Protein AF-0000000069873418 (afdb_homodimer)

Structure (mmCIF, N/CA/C/O backbone):
data_AF-0000000069873418-model_v1
#
loop_
_entity.id
_entity.type
_entity.pdbx_description
1 polymer 'Ribosomal RNA small subunit methyltransferase E'
#
loop_
_atom_site.group_PDB
_atom_site.id
_atom_site.type_symbol
_atom_site.label_atom_id
_atom_site.label_alt_id
_atom_site.label_comp_id
_atom_site.label_asym_id
_atom_site.label_entity_id
_atom_site.label_seq_id
_atom_site.pdbx_PDB_ins_code
_atom_site.Cartn_x
_atom_site.Cartn_y
_atom_site.Cartn_z
_atom_site.occupancy
_atom_site.B_iso_or_equiv
_atom_site.auth_seq_id
_atom_site.auth_comp_id
_atom_site.auth_asym_id
_atom_site.auth_atom_id
_atom_site.pdbx_PDB_model_num
ATOM 1 N N . MET A 1 1 ? 13.055 -10.953 -15.992 1 85.81 1 MET A N 1
ATOM 2 C CA . MET A 1 1 ? 12.641 -11.992 -16.938 1 85.81 1 MET A CA 1
ATOM 3 C C . MET A 1 1 ? 11.125 -12.078 -17.016 1 85.81 1 MET A C 1
ATOM 5 O O . MET A 1 1 ? 10.43 -11.953 -16 1 85.81 1 MET A O 1
ATOM 9 N N . ALA A 1 2 ? 10.641 -12.258 -18.188 1 94.81 2 ALA A N 1
ATOM 10 C CA . ALA A 1 2 ? 9.195 -12.273 -18.422 1 94.81 2 ALA A CA 1
ATOM 11 C C . ALA A 1 2 ? 8.562 -13.508 -17.781 1 94.81 2 ALA A C 1
ATOM 13 O O . ALA A 1 2 ? 9.148 -14.594 -17.797 1 94.81 2 ALA A O 1
ATOM 14 N N . ARG A 1 3 ? 7.344 -13.328 -17.297 1 97.62 3 ARG A N 1
ATOM 15 C CA . ARG A 1 3 ? 6.613 -14.43 -16.672 1 97.62 3 ARG A CA 1
ATOM 16 C C . ARG A 1 3 ? 5.25 -14.625 -17.328 1 97.62 3 ARG A C 1
ATOM 18 O O . ARG A 1 3 ? 4.574 -13.648 -17.672 1 97.62 3 ARG A O 1
ATOM 25 N N . PHE A 1 4 ? 4.867 -15.883 -17.438 1 98.12 4 PHE A N 1
ATOM 26 C CA . PHE A 1 4 ? 3.59 -16.203 -18.062 1 98.12 4 PHE A CA 1
ATOM 27 C C . PHE A 1 4 ? 2.842 -17.25 -17.234 1 98.12 4 PHE A C 1
ATOM 29 O O . PHE A 1 4 ? 3.461 -18.109 -16.594 1 98.12 4 PHE A O 1
ATOM 36 N N . PHE A 1 5 ? 1.516 -17.156 -17.328 1 98.12 5 PHE A N 1
ATOM 37 C CA . PHE A 1 5 ? 0.652 -18.109 -16.641 1 98.12 5 PHE A CA 1
ATOM 38 C C . PHE A 1 5 ? 0.24 -19.25 -17.578 1 98.12 5 PHE A C 1
ATOM 40 O O . PHE A 1 5 ? -0.157 -19 -18.719 1 98.12 5 PHE A O 1
ATOM 47 N N . LEU A 1 6 ? 0.405 -20.391 -17.125 1 97.62 6 LEU A N 1
ATOM 48 C CA . LEU A 1 6 ? -0.093 -21.609 -17.766 1 97.62 6 LEU A CA 1
ATOM 49 C C . LEU A 1 6 ? -0.775 -22.516 -16.766 1 97.62 6 LEU A C 1
ATOM 51 O O . LEU A 1 6 ? -0.145 -22.984 -15.805 1 97.62 6 LEU A O 1
ATOM 55 N N . PRO A 1 7 ? -2.068 -22.828 -16.984 1 96.38 7 PRO A N 1
ATOM 56 C CA . PRO A 1 7 ? -2.777 -23.656 -16.016 1 96.38 7 PRO A CA 1
ATOM 57 C C . PRO A 1 7 ? -2.104 -25 -15.781 1 96.38 7 PRO A C 1
ATOM 59 O O . PRO A 1 7 ? -1.502 -25.562 -16.703 1 96.38 7 PRO A O 1
ATOM 62 N N . PRO A 1 8 ? -2.295 -25.5 -14.609 1 95.69 8 PRO A N 1
ATOM 63 C CA . PRO A 1 8 ? -1.616 -26.75 -14.242 1 95.69 8 PRO A CA 1
ATOM 64 C C . PRO A 1 8 ? -1.931 -27.891 -15.203 1 95.69 8 PRO A C 1
ATOM 66 O O . PRO A 1 8 ? -1.076 -28.75 -15.445 1 95.69 8 PRO A O 1
ATOM 69 N N . SER A 1 9 ? -3.084 -27.953 -15.781 1 95.56 9 SER A N 1
ATOM 70 C CA . SER A 1 9 ? -3.502 -29.031 -16.672 1 95.56 9 SER A CA 1
ATOM 71 C C . SER A 1 9 ? -2.648 -29.078 -17.938 1 95.56 9 SER A C 1
ATOM 73 O O . SER A 1 9 ? -2.574 -30.109 -18.609 1 95.56 9 SER A O 1
ATOM 75 N N . GLU A 1 10 ? -1.963 -28.016 -18.172 1 95.5 10 GLU A N 1
ATOM 76 C CA . GLU A 1 10 ? -1.175 -27.938 -19.406 1 95.5 10 GLU A CA 1
ATOM 77 C C . GLU A 1 10 ? 0.292 -28.266 -19.141 1 95.5 10 GLU A C 1
ATOM 79 O O . GLU A 1 10 ? 1.095 -28.328 -20.078 1 95.5 10 GLU A O 1
ATOM 84 N N . TRP A 1 11 ? 0.628 -28.5 -17.922 1 95.31 11 TRP A N 1
ATOM 85 C CA . TRP A 1 11 ? 2.029 -28.656 -17.547 1 95.31 11 TRP A CA 1
ATOM 86 C C . TRP A 1 11 ? 2.521 -30.062 -17.859 1 95.31 11 TRP A C 1
ATOM 88 O O . TRP A 1 11 ? 3.73 -30.312 -17.891 1 95.31 11 TRP A O 1
ATOM 98 N N . ALA A 1 12 ? 1.63 -30.969 -18.156 1 93 12 ALA A N 1
ATOM 99 C CA . ALA A 1 12 ? 2.002 -32.344 -18.406 1 93 12 ALA A CA 1
ATOM 100 C C . ALA A 1 12 ? 2.402 -32.562 -19.875 1 93 12 ALA A C 1
ATOM 102 O O . ALA A 1 12 ? 2.986 -33.562 -20.234 1 93 12 ALA A O 1
ATOM 103 N N . ALA A 1 13 ? 2.078 -31.594 -20.672 1 92.06 13 ALA A N 1
ATOM 104 C CA . ALA A 1 13 ? 2.383 -31.672 -22.094 1 92.06 13 ALA A CA 1
ATOM 105 C C . ALA A 1 13 ? 3.887 -31.594 -22.344 1 92.06 13 ALA A C 1
ATOM 107 O O . ALA A 1 13 ? 4.613 -30.969 -21.562 1 92.06 13 ALA A O 1
ATOM 108 N N . PRO A 1 14 ? 4.336 -32.25 -23.359 1 91 14 PRO A N 1
ATOM 109 C CA . PRO A 1 14 ? 5.766 -32.188 -23.688 1 91 14 PRO A CA 1
ATOM 110 C C . PRO A 1 14 ? 6.215 -30.797 -24.078 1 91 14 PRO A C 1
ATOM 112 O O . PRO A 1 14 ? 7.391 -30.453 -23.922 1 91 14 PRO A O 1
ATOM 115 N N . ALA A 1 15 ? 5.266 -30.078 -24.594 1 94 15 ALA A N 1
ATOM 116 C CA . ALA A 1 15 ? 5.484 -28.656 -24.906 1 94 15 ALA A CA 1
ATOM 117 C C . ALA A 1 15 ? 4.348 -27.797 -24.375 1 94 15 ALA A C 1
ATOM 119 O O . ALA A 1 15 ? 3.195 -28.234 -24.328 1 94 15 ALA A O 1
ATOM 120 N N . TRP A 1 16 ? 4.832 -26.672 -23.906 1 96.56 16 TRP A N 1
ATOM 121 C CA . TRP A 1 16 ? 3.844 -25.734 -23.391 1 96.56 16 TRP A CA 1
ATOM 122 C C . TRP A 1 16 ? 3.43 -24.734 -24.469 1 96.56 16 TRP A C 1
ATOM 124 O O . TRP A 1 16 ? 4.262 -24.281 -25.266 1 96.56 16 TRP A O 1
ATOM 134 N N . GLU A 1 17 ? 2.191 -24.422 -24.484 1 96.25 17 GLU A N 1
ATOM 135 C CA . GLU A 1 17 ? 1.687 -23.453 -25.453 1 96.25 17 GLU A CA 1
ATOM 136 C C . GLU A 1 17 ? 0.955 -22.312 -24.781 1 96.25 17 GLU A C 1
ATOM 138 O O . GLU A 1 17 ? -0.013 -22.531 -24.047 1 96.25 17 GLU A O 1
ATOM 143 N N . LEU A 1 18 ? 1.487 -21.109 -24.969 1 96.69 18 LEU A N 1
ATOM 144 C CA . LEU A 1 18 ? 0.748 -19.922 -24.562 1 96.69 18 LEU A CA 1
ATOM 145 C C . LEU A 1 18 ? -0.305 -19.562 -25.609 1 96.69 18 LEU A C 1
ATOM 147 O O . LEU A 1 18 ? -0.036 -19.594 -26.812 1 96.69 18 LEU A O 1
ATOM 151 N N . ARG A 1 19 ? -1.428 -19.266 -25.172 1 94.75 19 ARG A N 1
ATOM 152 C CA . ARG A 1 19 ? -2.529 -18.891 -26.047 1 94.75 19 ARG A CA 1
ATOM 153 C C . ARG A 1 19 ? -3.205 -17.609 -25.578 1 94.75 19 ARG A C 1
ATOM 155 O O . ARG A 1 19 ? -2.91 -17.109 -24.484 1 94.75 19 ARG A O 1
ATOM 162 N N . GLY A 1 20 ? -4.023 -16.984 -26.484 1 93 20 GLY A N 1
ATOM 163 C CA . GLY A 1 20 ? -4.824 -15.836 -26.109 1 93 20 GLY A CA 1
ATOM 164 C C . GLY A 1 20 ? -3.988 -14.656 -25.656 1 93 20 GLY A C 1
ATOM 165 O O . GLY A 1 20 ? -3.041 -14.258 -26.344 1 93 20 GLY A O 1
ATOM 166 N N . ASP A 1 21 ? -4.359 -14.109 -24.453 1 91.38 21 ASP A N 1
ATOM 167 C CA . ASP A 1 21 ? -3.727 -12.906 -23.922 1 91.38 21 ASP A CA 1
ATOM 168 C C . ASP A 1 21 ? -2.248 -13.148 -23.625 1 91.38 21 ASP A C 1
ATOM 170 O O . ASP A 1 21 ? -1.414 -12.266 -23.844 1 91.38 21 ASP A O 1
ATOM 174 N N . GLU A 1 22 ? -1.955 -14.305 -23.156 1 94.38 22 GLU A N 1
ATOM 175 C CA . GLU A 1 22 ? -0.57 -14.633 -22.828 1 94.38 22 GLU A CA 1
ATOM 176 C C . GLU A 1 22 ? 0.298 -14.648 -24.094 1 94.38 22 GLU A C 1
ATOM 178 O O . GLU A 1 22 ? 1.42 -14.133 -24.078 1 94.38 22 GLU A O 1
ATOM 183 N N . ALA A 1 23 ? -0.229 -15.258 -25.125 1 93.94 23 ALA A N 1
ATOM 184 C CA . ALA A 1 23 ? 0.499 -15.305 -26.391 1 93.94 23 ALA A CA 1
ATOM 185 C C . ALA A 1 23 ? 0.683 -13.906 -26.969 1 93.94 23 ALA A C 1
ATOM 187 O O . ALA A 1 23 ? 1.764 -13.562 -27.453 1 93.94 23 ALA A O 1
ATOM 188 N N . HIS A 1 24 ? -0.389 -13.234 -26.953 1 93.75 24 HIS A N 1
ATOM 189 C CA . HIS A 1 24 ? -0.339 -11.859 -27.438 1 93.75 24 HIS A CA 1
ATOM 190 C C . HIS A 1 24 ? 0.703 -11.047 -26.672 1 93.75 24 HIS A C 1
ATOM 192 O O . HIS A 1 24 ? 1.503 -10.328 -27.281 1 93.75 24 HIS A O 1
ATOM 198 N N . HIS A 1 25 ? 0.654 -11.211 -25.375 1 94.06 25 HIS A N 1
ATOM 199 C CA . HIS A 1 25 ? 1.619 -10.508 -24.531 1 94.06 25 HIS A CA 1
ATOM 200 C C . HIS A 1 25 ? 3.049 -10.891 -24.906 1 94.06 25 HIS A C 1
ATOM 202 O O . HIS A 1 25 ? 3.904 -10.023 -25.078 1 94.06 25 HIS A O 1
ATOM 208 N N . ALA A 1 26 ? 3.354 -12.062 -25.062 1 94.56 26 ALA A N 1
ATOM 209 C CA . ALA A 1 26 ? 4.688 -12.578 -25.375 1 94.56 26 ALA A CA 1
ATOM 210 C C . ALA A 1 26 ? 5.145 -12.109 -26.75 1 94.56 26 ALA A C 1
ATOM 212 O O . ALA A 1 26 ? 6.254 -11.594 -26.906 1 94.56 26 ALA A O 1
ATOM 213 N N . ALA A 1 27 ? 4.277 -12.242 -27.719 1 93.31 27 ALA A N 1
ATOM 214 C CA . ALA A 1 27 ? 4.648 -12.062 -29.125 1 93.31 27 ALA A CA 1
ATOM 215 C C . ALA A 1 27 ? 4.605 -10.586 -29.516 1 93.31 27 ALA A C 1
ATOM 217 O O . ALA A 1 27 ? 5.477 -10.109 -30.25 1 93.31 27 ALA A O 1
ATOM 218 N N . LYS A 1 28 ? 3.662 -9.875 -29.016 1 92.06 28 LYS A N 1
ATOM 219 C CA . LYS A 1 28 ? 3.42 -8.523 -29.531 1 92.06 28 LYS A CA 1
ATOM 220 C C . LYS A 1 28 ? 3.928 -7.469 -28.547 1 92.06 28 LYS A C 1
ATOM 222 O O . LYS A 1 28 ? 4.449 -6.434 -28.969 1 92.06 28 LYS A O 1
ATOM 227 N N . VAL A 1 29 ? 3.785 -7.793 -27.328 1 91.56 29 VAL A N 1
ATOM 228 C CA . VAL A 1 29 ? 4.164 -6.793 -26.344 1 91.56 29 VAL A CA 1
ATOM 229 C C . VAL A 1 29 ? 5.645 -6.938 -26 1 91.56 29 VAL A C 1
ATOM 231 O O . VAL A 1 29 ? 6.398 -5.961 -26.047 1 91.56 29 VAL A O 1
ATOM 234 N N . LEU A 1 30 ? 6.047 -8.141 -25.719 1 93.75 30 LEU A N 1
ATOM 235 C CA . LEU A 1 30 ? 7.43 -8.375 -25.312 1 93.75 30 LEU A CA 1
ATOM 236 C C . LEU A 1 30 ? 8.289 -8.75 -26.516 1 93.75 30 LEU A C 1
ATOM 238 O O . LEU A 1 30 ? 9.516 -8.719 -26.438 1 93.75 30 LEU A O 1
ATOM 242 N N . ARG A 1 31 ? 7.621 -9.148 -27.609 1 94.62 31 ARG A N 1
ATOM 243 C CA . ARG A 1 31 ? 8.281 -9.477 -28.859 1 94.62 31 ARG A CA 1
ATOM 244 C C . ARG A 1 31 ? 9.352 -10.539 -28.656 1 94.62 31 ARG A C 1
ATOM 246 O O . ARG A 1 31 ? 10.484 -10.391 -29.125 1 94.62 31 ARG A O 1
ATOM 253 N N . LEU A 1 32 ? 8.953 -11.516 -27.953 1 95 32 LEU A N 1
ATOM 254 C CA . LEU A 1 32 ? 9.875 -12.617 -27.703 1 95 32 LEU A CA 1
ATOM 255 C C . LEU A 1 32 ? 10.227 -13.336 -29.016 1 95 32 LEU A C 1
ATOM 257 O O . LEU A 1 32 ? 9.383 -13.469 -29.891 1 95 32 LEU A O 1
ATOM 261 N N . LYS A 1 33 ? 11.469 -13.836 -29.047 1 95.56 33 LYS A N 1
ATOM 262 C CA . LYS A 1 33 ? 11.961 -14.578 -30.203 1 95.56 33 LYS A CA 1
ATOM 263 C C . LYS A 1 33 ? 12.352 -16 -29.812 1 95.56 33 LYS A C 1
ATOM 265 O O . LYS A 1 33 ? 12.508 -16.312 -28.641 1 95.56 33 LYS A O 1
ATOM 270 N N . GLN A 1 34 ? 12.469 -16.75 -30.906 1 96.12 34 GLN A N 1
ATOM 271 C CA . GLN A 1 34 ? 12.977 -18.094 -30.672 1 96.12 34 GLN A CA 1
ATOM 272 C C . GLN A 1 34 ? 14.289 -18.062 -29.891 1 96.12 34 GLN A C 1
ATOM 274 O O . GLN A 1 34 ? 15.188 -17.281 -30.203 1 96.12 34 GLN A O 1
ATOM 279 N N . GLY A 1 35 ? 14.305 -18.875 -28.875 1 96.81 35 GLY A N 1
ATOM 280 C CA . GLY A 1 35 ? 15.523 -18.953 -28.078 1 96.81 35 GLY A CA 1
ATOM 281 C C . GLY A 1 35 ? 15.469 -18.109 -26.812 1 96.81 35 GLY A C 1
ATOM 282 O O . GLY A 1 35 ? 16.266 -18.297 -25.906 1 96.81 35 GLY A O 1
ATOM 283 N N . ASP A 1 36 ? 14.5 -17.172 -26.766 1 96.81 36 ASP A N 1
ATOM 284 C CA . ASP A 1 36 ? 14.367 -16.344 -25.578 1 96.81 36 ASP A CA 1
ATOM 285 C C . ASP A 1 36 ? 13.906 -17.156 -24.375 1 96.81 36 ASP A C 1
ATOM 287 O O . ASP A 1 36 ? 13.086 -18.078 -24.516 1 96.81 36 ASP A O 1
ATOM 291 N N . SER A 1 37 ? 14.438 -16.812 -23.219 1 97.5 37 SER A N 1
ATOM 292 C CA . SER A 1 37 ? 14.055 -17.484 -21.969 1 97.5 37 SER A CA 1
ATOM 293 C C . SER A 1 37 ? 12.93 -16.734 -21.266 1 97.5 37 SER A C 1
ATOM 295 O O . SER A 1 37 ? 12.789 -15.523 -21.422 1 97.5 37 SER A O 1
ATOM 297 N N . CYS A 1 38 ? 12.094 -17.484 -20.484 1 97.5 38 CYS A N 1
ATOM 298 C CA . CYS A 1 38 ? 11.031 -16.922 -19.656 1 97.5 38 CYS A CA 1
ATOM 299 C C . CYS A 1 38 ? 10.695 -17.844 -18.5 1 97.5 38 CYS A C 1
ATOM 301 O O . CYS A 1 38 ? 11.289 -18.922 -18.375 1 97.5 38 CYS A O 1
ATOM 303 N N . ILE A 1 39 ? 9.883 -17.359 -17.656 1 98.12 39 ILE A N 1
ATOM 304 C CA . ILE A 1 39 ? 9.383 -18.188 -16.562 1 98.12 39 ILE A CA 1
ATOM 305 C C . ILE A 1 39 ? 7.891 -18.453 -16.75 1 98.12 39 ILE A C 1
ATOM 307 O O . ILE A 1 39 ? 7.137 -17.562 -17.141 1 98.12 39 ILE A O 1
ATOM 311 N N . VAL A 1 40 ? 7.535 -19.672 -16.516 1 98.25 40 VAL A N 1
ATOM 312 C CA . VAL A 1 40 ? 6.125 -20.047 -16.547 1 98.25 40 VAL A CA 1
ATOM 313 C C . VAL A 1 40 ? 5.688 -20.5 -15.164 1 98.25 40 VAL A C 1
ATOM 315 O O . VAL A 1 40 ? 6.387 -21.281 -14.508 1 98.25 40 VAL A O 1
ATOM 318 N N . PHE A 1 41 ? 4.539 -19.938 -14.68 1 98.06 41 PHE A N 1
ATOM 319 C CA . PHE A 1 41 ? 4.008 -20.391 -13.398 1 98.06 41 PHE A CA 1
ATOM 320 C C . PHE A 1 41 ? 2.574 -20.891 -13.547 1 98.06 41 PHE A C 1
ATOM 322 O O . PHE A 1 41 ? 1.868 -20.484 -14.477 1 98.06 41 PHE A O 1
ATOM 329 N N . ASP A 1 42 ? 2.137 -21.75 -12.625 1 97.31 42 ASP A N 1
ATOM 330 C CA . ASP A 1 42 ? 0.874 -22.453 -12.844 1 97.31 42 ASP A CA 1
ATOM 331 C C . ASP A 1 42 ? -0.231 -21.875 -11.961 1 97.31 42 ASP A C 1
ATOM 333 O O . ASP A 1 42 ? -1.378 -22.328 -12.023 1 97.31 42 ASP A O 1
ATOM 337 N N . GLY A 1 43 ? 0.102 -20.938 -11.062 1 96.5 43 GLY A N 1
ATOM 338 C CA . GLY A 1 43 ? -0.887 -20.344 -10.18 1 96.5 43 GLY A CA 1
ATOM 339 C C . GLY A 1 43 ? -1.142 -21.172 -8.93 1 96.5 43 GLY A C 1
ATOM 340 O O . GLY A 1 43 ? -1.917 -20.766 -8.062 1 96.5 43 GLY A O 1
ATOM 341 N N . CYS A 1 44 ? -0.431 -22.297 -8.867 1 95.31 44 CYS A N 1
ATOM 342 C CA . CYS A 1 44 ? -0.617 -23.188 -7.715 1 95.31 44 CYS A CA 1
ATOM 343 C C . CYS A 1 44 ? 0.691 -23.375 -6.957 1 95.31 44 CYS A C 1
ATOM 345 O O . CYS A 1 44 ? 0.844 -24.344 -6.211 1 95.31 44 CYS A O 1
ATOM 347 N N . GLY A 1 45 ? 1.662 -22.453 -7.258 1 94.81 45 GLY A N 1
ATOM 348 C CA . GLY A 1 45 ? 2.885 -22.484 -6.473 1 94.81 45 GLY A CA 1
ATOM 349 C C . GLY A 1 45 ? 4.098 -22.938 -7.262 1 94.81 45 GLY A C 1
ATOM 350 O O . GLY A 1 45 ? 5.234 -22.766 -6.82 1 94.81 45 GLY A O 1
ATOM 351 N N . ARG A 1 46 ? 3.875 -23.484 -8.461 1 95.5 46 ARG A N 1
ATOM 352 C CA . ARG A 1 46 ? 4.992 -23.984 -9.266 1 95.5 46 ARG A CA 1
ATOM 353 C C . ARG A 1 46 ? 5.402 -22.953 -10.32 1 95.5 46 ARG A C 1
ATOM 355 O O . ARG A 1 46 ? 4.562 -22.219 -10.828 1 95.5 46 ARG A O 1
ATOM 362 N N . ALA A 1 47 ? 6.633 -22.984 -10.586 1 97.62 47 ALA A N 1
ATOM 363 C CA . ALA A 1 47 ? 7.203 -22.188 -11.68 1 97.62 47 ALA A CA 1
ATOM 364 C C . ALA A 1 47 ? 8.375 -22.922 -12.336 1 97.62 47 ALA A C 1
ATOM 366 O O . ALA A 1 47 ? 9 -23.781 -11.711 1 97.62 47 ALA A O 1
ATOM 367 N N . ALA A 1 48 ? 8.633 -22.625 -13.594 1 97.94 48 ALA A N 1
ATOM 368 C CA . ALA A 1 48 ? 9.727 -23.25 -14.328 1 97.94 48 ALA A CA 1
ATOM 369 C C . ALA A 1 48 ? 10.273 -22.312 -15.398 1 97.94 48 ALA A C 1
ATOM 371 O O . ALA A 1 48 ? 9.547 -21.469 -15.922 1 97.94 48 ALA A O 1
ATOM 372 N N . HIS A 1 49 ? 11.477 -22.562 -15.641 1 97.94 49 HIS A N 1
ATOM 373 C CA . HIS A 1 49 ? 12.07 -21.891 -16.797 1 97.94 49 HIS A CA 1
ATOM 374 C C . HIS A 1 49 ? 11.547 -22.484 -18.109 1 97.94 49 HIS A C 1
ATOM 376 O O . HIS A 1 49 ? 11.156 -23.656 -18.156 1 97.94 49 HIS A O 1
ATOM 382 N N . ALA A 1 50 ? 11.531 -21.688 -19.109 1 97.88 50 ALA A N 1
ATOM 383 C CA . ALA A 1 50 ? 11.133 -22.141 -20.453 1 97.88 50 ALA A CA 1
ATOM 384 C C . ALA A 1 50 ? 11.812 -21.312 -21.531 1 97.88 50 ALA A C 1
ATOM 386 O O . ALA A 1 50 ? 12.336 -20.234 -21.266 1 97.88 50 ALA A O 1
ATOM 387 N N . VAL A 1 51 ? 11.836 -21.875 -22.641 1 97.62 51 VAL A N 1
ATOM 388 C CA . VAL A 1 51 ? 12.438 -21.219 -23.797 1 97.62 51 VAL A CA 1
ATOM 389 C C . VAL A 1 51 ? 11.461 -21.219 -24.969 1 97.62 51 VAL A C 1
ATOM 391 O O . VAL A 1 51 ? 10.773 -22.219 -25.203 1 97.62 51 VAL A O 1
ATOM 394 N N . VAL A 1 52 ? 11.461 -20.156 -25.625 1 96.81 52 VAL A N 1
ATOM 395 C CA . VAL A 1 52 ? 10.617 -20.094 -26.812 1 96.81 52 VAL A CA 1
ATOM 396 C C . VAL A 1 52 ? 11.148 -21.047 -27.875 1 96.81 52 VAL A C 1
ATOM 398 O O . VAL A 1 52 ? 12.281 -20.906 -28.344 1 96.81 52 VAL A O 1
ATOM 401 N N . ALA A 1 53 ? 10.32 -21.938 -28.344 1 95.62 53 ALA A N 1
ATOM 402 C CA . ALA A 1 53 ? 10.742 -23.047 -29.203 1 95.62 53 ALA A CA 1
ATOM 403 C C . ALA A 1 53 ? 10.836 -22.609 -30.656 1 95.62 53 ALA A C 1
ATOM 405 O O . ALA A 1 53 ? 11.727 -23.047 -31.391 1 95.62 53 ALA A O 1
ATOM 406 N N . GLU A 1 54 ? 9.836 -21.844 -31.125 1 93 54 GLU A N 1
ATOM 407 C CA . GLU A 1 54 ? 9.734 -21.359 -32.5 1 93 54 GLU A CA 1
ATOM 408 C C . GLU A 1 54 ? 9.234 -19.922 -32.531 1 93 54 GLU A C 1
ATOM 410 O O . GLU A 1 54 ? 8.703 -19.406 -31.547 1 93 54 GLU A O 1
ATOM 415 N N . PRO A 1 55 ? 9.445 -19.344 -33.625 1 88.25 55 PRO A N 1
ATOM 416 C CA . PRO A 1 55 ? 8.922 -17.984 -33.75 1 88.25 55 PRO A CA 1
ATOM 417 C C . PRO A 1 55 ? 7.426 -17.906 -33.438 1 88.25 55 PRO A C 1
ATOM 419 O O . PRO A 1 55 ? 6.656 -18.75 -33.875 1 88.25 55 PRO A O 1
ATOM 422 N N . PRO A 1 56 ? 7.102 -16.969 -32.656 1 88 56 PRO A N 1
ATOM 423 C CA . PRO A 1 56 ? 5.691 -16.828 -32.312 1 88 56 PRO A CA 1
ATOM 424 C C . PRO A 1 56 ? 4.773 -16.75 -33.531 1 88 56 PRO A C 1
ATOM 426 O O . PRO A 1 56 ? 5.133 -16.141 -34.531 1 88 56 PRO A O 1
ATOM 429 N N . ARG A 1 57 ? 3.695 -17.453 -33.312 1 84.88 57 ARG A N 1
ATOM 430 C CA . ARG A 1 57 ? 2.689 -17.469 -34.375 1 84.88 57 ARG A CA 1
ATOM 431 C C . ARG A 1 57 ? 1.405 -16.781 -33.938 1 84.88 57 ARG A C 1
ATOM 433 O O . ARG A 1 57 ? 1.255 -16.453 -32.75 1 84.88 57 ARG A O 1
ATOM 440 N N . SER A 1 58 ? 0.552 -16.531 -34.844 1 81.12 58 SER A N 1
ATOM 441 C CA . SER A 1 58 ? -0.737 -15.922 -34.531 1 81.12 58 SER A CA 1
ATOM 442 C C . SER A 1 58 ? -1.535 -16.812 -33.594 1 81.12 58 SER A C 1
ATOM 444 O O . SER A 1 58 ? -2.322 -16.328 -32.781 1 81.12 58 SER A O 1
ATOM 446 N N . SER A 1 59 ? -1.247 -18.109 -33.688 1 82.19 59 SER A N 1
ATOM 447 C CA . SER A 1 59 ? -2.031 -19.094 -32.938 1 82.19 59 SER A CA 1
ATOM 448 C C . SER A 1 59 ? -1.507 -19.25 -31.516 1 82.19 59 SER A C 1
ATOM 450 O O . SER A 1 59 ? -2.211 -19.766 -30.641 1 82.19 59 SER A O 1
ATOM 452 N N . GLY A 1 60 ? -0.297 -18.906 -31.375 1 92.19 60 GLY A N 1
ATOM 453 C CA . GLY A 1 60 ? 0.25 -19.094 -30.047 1 92.19 60 GLY A CA 1
ATOM 454 C C . GLY A 1 60 ? 1.768 -19.094 -30.016 1 92.19 60 GLY A C 1
ATOM 455 O O . GLY A 1 60 ? 2.412 -18.828 -31.031 1 92.19 60 GLY A O 1
ATOM 456 N N . VAL A 1 61 ? 2.277 -19.219 -28.797 1 94.69 61 VAL A N 1
ATOM 457 C CA . VAL A 1 61 ? 3.717 -19.281 -28.562 1 94.69 61 VAL A CA 1
ATOM 458 C C . VAL A 1 61 ? 4.074 -20.625 -27.938 1 94.69 61 VAL A C 1
ATOM 460 O O . VAL A 1 61 ? 3.576 -20.969 -26.859 1 94.69 61 VAL A O 1
ATOM 463 N N . LEU A 1 62 ? 4.93 -21.344 -28.609 1 95.88 62 LEU A N 1
ATOM 464 C CA . LEU A 1 62 ? 5.355 -22.656 -28.125 1 95.88 62 LEU A CA 1
ATOM 465 C C . LEU A 1 62 ? 6.613 -22.547 -27.266 1 95.88 62 LEU A C 1
ATOM 467 O O . LEU A 1 62 ? 7.578 -21.875 -27.672 1 95.88 62 LEU A O 1
ATOM 471 N N . LEU A 1 63 ? 6.57 -23.188 -26.078 1 96.94 63 LEU A N 1
ATOM 472 C CA . LEU A 1 63 ? 7.684 -23.141 -25.141 1 96.94 63 LEU A CA 1
ATOM 473 C C . LEU A 1 63 ? 8.211 -24.547 -24.859 1 96.94 63 LEU A C 1
ATOM 475 O O . LEU A 1 63 ? 7.438 -25.5 -24.781 1 96.94 63 LEU A O 1
ATOM 479 N N . VAL A 1 64 ? 9.477 -24.641 -24.703 1 97.19 64 VAL A N 1
ATOM 480 C CA . VAL A 1 64 ? 10.117 -25.844 -24.203 1 97.19 64 VAL A CA 1
ATOM 481 C C . VAL A 1 64 ? 10.352 -25.719 -22.703 1 97.19 64 VAL A C 1
ATOM 483 O O . VAL A 1 64 ? 11.109 -24.859 -22.25 1 97.19 64 VAL A O 1
ATOM 486 N N . PRO A 1 65 ? 9.633 -26.625 -22.016 1 97.06 65 PRO A N 1
ATOM 487 C CA . PRO A 1 65 ? 9.82 -26.562 -20.562 1 97.06 65 PRO A CA 1
ATOM 488 C C . PRO A 1 65 ? 11.25 -26.891 -20.141 1 97.06 65 PRO A C 1
ATOM 490 O O . PRO A 1 65 ? 11.883 -27.766 -20.734 1 97.06 65 PRO A O 1
ATOM 493 N N . GLY A 1 66 ? 11.695 -26.109 -19.172 1 95.75 66 GLY A N 1
ATOM 494 C CA . GLY A 1 66 ? 13 -26.359 -18.578 1 95.75 66 GLY A CA 1
ATOM 495 C C . GLY A 1 66 ? 12.922 -26.766 -17.109 1 95.75 66 GLY A C 1
ATOM 496 O O . GLY A 1 66 ? 12.008 -27.5 -16.719 1 95.75 66 GLY A O 1
ATOM 497 N N . GLU A 1 67 ? 13.922 -26.359 -16.406 1 95.88 67 GLU A N 1
ATOM 498 C CA . GLU A 1 67 ? 14.047 -26.75 -15 1 95.88 67 GLU A CA 1
ATOM 499 C C . GLU A 1 67 ? 13.023 -26.016 -14.141 1 95.88 67 GLU A C 1
ATOM 501 O O . GLU A 1 67 ? 12.766 -24.828 -14.336 1 95.88 67 GLU A O 1
ATOM 506 N N . GLU A 1 68 ? 12.477 -26.766 -13.211 1 96.25 68 GLU A N 1
ATOM 507 C CA . GLU A 1 68 ? 11.57 -26.156 -12.242 1 96.25 68 GLU A CA 1
ATOM 508 C C . GLU A 1 68 ? 12.328 -25.234 -11.281 1 96.25 68 GLU A C 1
ATOM 510 O O . GLU A 1 68 ? 13.445 -25.547 -10.867 1 96.25 68 GLU A O 1
ATOM 515 N N . CYS A 1 69 ? 11.664 -24.125 -11.016 1 95.75 69 CYS A N 1
ATOM 516 C CA . CYS A 1 69 ? 12.219 -23.203 -10.031 1 95.75 69 CYS A CA 1
ATOM 517 C C . CYS A 1 69 ? 12.07 -23.766 -8.617 1 95.75 69 CYS A C 1
ATOM 519 O O . CYS A 1 69 ? 11.195 -24.594 -8.367 1 95.75 69 CYS A O 1
ATOM 521 N N . PRO A 1 70 ? 12.938 -23.312 -7.73 1 92.38 70 PRO A N 1
ATOM 522 C CA . PRO A 1 70 ? 12.742 -23.703 -6.336 1 92.38 70 PRO A CA 1
ATOM 523 C C . PRO A 1 70 ? 11.375 -23.297 -5.793 1 92.38 70 PRO A C 1
ATOM 525 O O . PRO A 1 70 ? 10.812 -22.281 -6.227 1 92.38 70 PRO A O 1
ATOM 528 N N . PRO A 1 71 ? 10.867 -24.125 -4.891 1 90.31 71 PRO A N 1
ATOM 529 C CA . PRO A 1 71 ? 9.562 -23.781 -4.316 1 90.31 71 PRO A CA 1
ATOM 530 C C . PRO A 1 71 ? 9.594 -22.469 -3.533 1 90.31 71 PRO A C 1
ATOM 532 O O . PRO A 1 71 ? 10.633 -22.109 -2.965 1 90.31 71 PRO A O 1
ATOM 535 N N . SER A 1 72 ? 8.445 -21.812 -3.594 1 87.44 72 SER A N 1
ATOM 536 C CA . SER A 1 72 ? 8.305 -20.625 -2.773 1 87.44 72 SER A CA 1
ATOM 537 C C . SER A 1 72 ? 8.297 -20.969 -1.289 1 87.44 72 SER A C 1
ATOM 539 O O . SER A 1 72 ? 7.855 -22.047 -0.901 1 87.44 72 SER A O 1
ATOM 541 N N . PRO A 1 73 ? 8.773 -20.047 -0.513 1 86 73 PRO A N 1
ATOM 542 C CA . PRO A 1 73 ? 8.688 -20.297 0.927 1 86 73 PRO A CA 1
ATOM 543 C C . PRO A 1 73 ? 7.25 -20.359 1.431 1 86 73 PRO A C 1
ATOM 545 O O . PRO A 1 73 ? 6.367 -19.688 0.881 1 86 73 PRO A O 1
ATOM 548 N N . PRO A 1 74 ? 7.102 -21.203 2.498 1 89.88 74 PRO A N 1
ATOM 549 C CA . PRO A 1 74 ? 5.754 -21.281 3.072 1 89.88 74 PRO A CA 1
ATOM 550 C C . PRO A 1 74 ? 5.355 -20 3.797 1 89.88 74 PRO A C 1
ATOM 552 O O . PRO A 1 74 ? 6.176 -19.406 4.504 1 89.88 74 PRO A O 1
ATOM 555 N N . VAL A 1 75 ? 4.152 -19.578 3.568 1 95.06 75 VAL A N 1
ATOM 556 C CA . VAL A 1 75 ? 3.617 -18.406 4.246 1 95.06 75 VAL A CA 1
ATOM 557 C C . VAL A 1 75 ? 2.201 -18.688 4.742 1 95.06 75 VAL A C 1
ATOM 559 O O . VAL A 1 75 ? 1.57 -19.656 4.309 1 95.06 75 VAL A O 1
ATOM 562 N N . ALA A 1 76 ? 1.741 -17.922 5.699 1 97.31 76 ALA A N 1
ATOM 563 C CA . ALA A 1 76 ? 0.376 -18.047 6.203 1 97.31 76 ALA A CA 1
ATOM 564 C C . ALA A 1 76 ? -0.643 -17.812 5.09 1 97.31 76 ALA A C 1
ATOM 566 O O . ALA A 1 76 ? -0.385 -17.062 4.148 1 97.31 76 ALA A O 1
ATOM 567 N N . HIS A 1 77 ? -1.739 -18.547 5.219 1 98.06 77 HIS A N 1
ATOM 568 C CA . HIS A 1 77 ? -2.865 -18.344 4.312 1 98.06 77 HIS A CA 1
ATOM 569 C C . HIS A 1 77 ? -3.703 -17.141 4.738 1 98.06 77 HIS A C 1
ATOM 571 O O . HIS A 1 77 ? -4.375 -17.188 5.77 1 98.06 77 HIS A O 1
ATOM 577 N N . LEU A 1 78 ? -3.654 -16.078 3.975 1 98.44 78 LEU A N 1
ATOM 578 C CA . LEU A 1 78 ? -4.344 -14.836 4.336 1 98.44 78 LEU A CA 1
ATOM 579 C C . LEU A 1 78 ? -5.496 -14.562 3.375 1 98.44 78 LEU A C 1
ATOM 581 O O . LEU A 1 78 ? -5.32 -14.617 2.156 1 98.44 78 LEU A O 1
ATOM 585 N N . THR A 1 79 ? -6.637 -14.305 3.918 1 98.81 79 THR A N 1
ATOM 586 C CA . THR A 1 79 ? -7.797 -13.891 3.137 1 98.81 79 THR A CA 1
ATOM 587 C C . THR A 1 79 ? -8.164 -12.445 3.43 1 98.81 79 THR A C 1
ATOM 589 O O . THR A 1 79 ? -8.297 -12.055 4.59 1 98.81 79 THR A O 1
ATOM 592 N N . LEU A 1 80 ? -8.281 -11.688 2.371 1 98.81 80 LEU A N 1
ATOM 593 C CA . LEU A 1 80 ? -8.781 -10.32 2.508 1 98.81 80 LEU A CA 1
ATOM 594 C C . LEU A 1 80 ? -10.266 -10.242 2.164 1 98.81 80 LEU A C 1
ATOM 596 O O . LEU A 1 80 ? -10.656 -10.508 1.026 1 98.81 80 LEU A O 1
ATOM 600 N N . CYS A 1 81 ? -11.047 -9.961 3.158 1 98.81 81 CYS A N 1
ATOM 601 C CA . CYS A 1 81 ? -12.461 -9.648 2.967 1 98.81 81 CYS A CA 1
ATOM 602 C C . CYS A 1 81 ? -12.68 -8.141 2.891 1 98.81 81 CYS A C 1
ATOM 604 O O . CYS A 1 81 ? -12.656 -7.449 3.91 1 98.81 81 CYS A O 1
ATOM 606 N N . GLN A 1 82 ? -12.945 -7.648 1.684 1 98.62 82 GLN A N 1
ATOM 607 C CA . GLN A 1 82 ? -12.883 -6.215 1.409 1 98.62 82 GLN A CA 1
ATOM 608 C C . GLN A 1 82 ? -14.227 -5.688 0.924 1 98.62 82 GLN A C 1
ATOM 610 O O . GLN A 1 82 ? -14.711 -6.09 -0.135 1 98.62 82 GLN A O 1
ATOM 615 N N . ALA A 1 83 ? -14.82 -4.773 1.714 1 98.31 83 ALA A N 1
ATOM 616 C CA . ALA A 1 83 ? -15.93 -4.023 1.135 1 98.31 83 ALA A CA 1
ATOM 617 C C . ALA A 1 83 ? -15.477 -3.215 -0.077 1 98.31 83 ALA A C 1
ATOM 619 O O . ALA A 1 83 ? -14.469 -2.504 -0.015 1 98.31 83 ALA A O 1
ATOM 620 N N . VAL A 1 84 ? -16.188 -3.307 -1.146 1 97 84 VAL A N 1
ATOM 621 C CA . VAL A 1 84 ? -15.781 -2.689 -2.402 1 97 84 VAL A CA 1
ATOM 622 C C . VAL A 1 84 ? -15.828 -1.169 -2.271 1 97 84 VAL A C 1
ATOM 624 O O . VAL A 1 84 ? -16.891 -0.587 -2.078 1 97 84 VAL A O 1
ATOM 627 N N . PRO A 1 85 ? -14.672 -0.583 -2.355 1 95.56 85 PRO A N 1
ATOM 628 C CA . PRO A 1 85 ? -14.648 0.877 -2.236 1 95.56 85 PRO A CA 1
ATOM 629 C C . PRO A 1 85 ? -15.125 1.58 -3.504 1 95.56 85 PRO A C 1
ATOM 631 O O . PRO A 1 85 ? -15.484 0.92 -4.484 1 95.56 85 PRO A O 1
ATOM 634 N N . LYS A 1 86 ? -15.109 2.838 -3.447 1 87.44 86 LYS A N 1
ATOM 635 C CA . LYS A 1 86 ? -15.5 3.656 -4.59 1 87.44 86 LYS A CA 1
ATOM 636 C C . LYS A 1 86 ? -14.391 3.717 -5.633 1 87.44 86 LYS A C 1
ATOM 638 O O . LYS A 1 86 ? -13.211 3.572 -5.301 1 87.44 86 LYS A O 1
ATOM 643 N N . GLY A 1 87 ? -14.812 3.826 -6.863 1 82.44 87 GLY A N 1
ATOM 644 C CA . GLY A 1 87 ? -13.875 4.125 -7.934 1 82.44 87 GLY A CA 1
ATOM 645 C C . GLY A 1 87 ? -12.922 2.988 -8.227 1 82.44 87 GLY A C 1
ATOM 646 O O . GLY A 1 87 ? -13.328 1.825 -8.273 1 82.44 87 GLY A O 1
ATOM 647 N N . ALA A 1 88 ? -11.641 3.396 -8.406 1 86.69 88 ALA A N 1
ATOM 648 C CA . ALA A 1 88 ? -10.641 2.436 -8.875 1 86.69 88 ALA A CA 1
ATOM 649 C C . ALA A 1 88 ? -9.773 1.942 -7.727 1 86.69 88 ALA A C 1
ATOM 651 O O . ALA A 1 88 ? -8.766 1.268 -7.945 1 86.69 88 ALA A O 1
ATOM 652 N N . ASN A 1 89 ? -10.203 2.133 -6.547 1 94.5 89 ASN A N 1
ATOM 653 C CA . ASN A 1 89 ? -9.391 1.76 -5.395 1 94.5 89 ASN A CA 1
ATOM 654 C C . ASN A 1 89 ? -9.273 0.244 -5.258 1 94.5 89 ASN A C 1
ATOM 656 O O . ASN A 1 89 ? -8.25 -0.264 -4.797 1 94.5 89 ASN A O 1
ATOM 660 N N . MET A 1 90 ? -10.32 -0.414 -5.703 1 97.25 90 MET A N 1
ATOM 661 C CA . MET A 1 90 ? -10.312 -1.87 -5.59 1 97.25 90 MET A CA 1
ATOM 662 C C . MET A 1 90 ? -9.195 -2.475 -6.438 1 97.25 90 MET A C 1
ATOM 664 O O . MET A 1 90 ? -8.57 -3.459 -6.039 1 97.25 90 MET A O 1
ATOM 668 N N . ASP A 1 91 ? -8.961 -1.867 -7.586 1 98.06 91 ASP A N 1
ATOM 669 C CA . ASP A 1 91 ? -7.887 -2.35 -8.445 1 98.06 91 ASP A CA 1
ATOM 670 C C . ASP A 1 91 ? -6.539 -2.303 -7.727 1 98.06 91 ASP A C 1
ATOM 672 O O . ASP A 1 91 ? -5.773 -3.268 -7.77 1 98.06 91 ASP A O 1
ATOM 676 N N . LEU A 1 92 ? -6.316 -1.208 -7.078 1 97.88 92 LEU A N 1
ATOM 677 C CA . LEU A 1 92 ? -5.082 -1.027 -6.324 1 97.88 92 LEU A CA 1
ATOM 678 C C . LEU A 1 92 ? -5.004 -2.016 -5.164 1 97.88 92 LEU A C 1
ATOM 680 O O . LEU A 1 92 ? -3.943 -2.59 -4.906 1 97.88 92 LEU A O 1
ATOM 684 N N . ILE A 1 93 ? -6.09 -2.211 -4.523 1 98.69 93 ILE A N 1
ATOM 685 C CA . ILE A 1 93 ? -6.148 -3.139 -3.398 1 98.69 93 ILE A CA 1
ATOM 686 C C . ILE A 1 93 ? -5.781 -4.543 -3.869 1 98.69 93 ILE A C 1
ATOM 688 O O . ILE A 1 93 ? -4.973 -5.227 -3.24 1 98.69 93 ILE A O 1
ATOM 692 N N . ILE A 1 94 ? -6.324 -4.938 -4.949 1 98.69 94 ILE A N 1
ATOM 693 C CA . ILE A 1 94 ? -6.051 -6.262 -5.496 1 98.69 94 ILE A CA 1
ATOM 694 C C . ILE A 1 94 ? -4.566 -6.387 -5.828 1 98.69 94 ILE A C 1
ATOM 696 O O . ILE A 1 94 ? -3.908 -7.34 -5.406 1 98.69 94 ILE A O 1
ATOM 700 N N . GLN A 1 95 ? -4.059 -5.449 -6.52 1 98.38 95 GLN A N 1
ATOM 701 C CA . GLN A 1 95 ? -2.668 -5.473 -6.969 1 98.38 95 GLN A CA 1
ATOM 702 C C . GLN A 1 95 ? -1.712 -5.598 -5.785 1 98.38 95 GLN A C 1
ATOM 704 O O . GLN A 1 95 ? -0.868 -6.496 -5.754 1 98.38 95 GLN A O 1
ATOM 709 N N . LYS A 1 96 ? -1.865 -4.727 -4.816 1 98.5 96 LYS A N 1
ATOM 710 C CA . LYS A 1 96 ? -0.916 -4.68 -3.709 1 98.5 96 LYS A CA 1
ATOM 711 C C . LYS A 1 96 ? -1.134 -5.852 -2.752 1 98.5 96 LYS A C 1
ATOM 713 O O . LYS A 1 96 ? -0.185 -6.34 -2.135 1 98.5 96 LYS A O 1
ATOM 718 N N . SER A 1 97 ? -2.393 -6.328 -2.684 1 98.75 97 SER A N 1
ATOM 719 C CA . SER A 1 97 ? -2.641 -7.52 -1.877 1 98.75 97 SER A CA 1
ATOM 720 C C . SER A 1 97 ? -1.895 -8.727 -2.434 1 98.75 97 SER A C 1
ATOM 722 O O . SER A 1 97 ? -1.332 -9.516 -1.675 1 98.75 97 SER A O 1
ATOM 724 N N . VAL A 1 98 ? -1.869 -8.844 -3.738 1 98.62 98 VAL A N 1
ATOM 725 C CA . VAL A 1 98 ? -1.144 -9.938 -4.383 1 98.62 98 VAL A CA 1
ATOM 726 C C . VAL A 1 98 ? 0.35 -9.797 -4.102 1 98.62 98 VAL A C 1
ATOM 728 O O . VAL A 1 98 ? 1.013 -10.781 -3.748 1 98.62 98 VAL A O 1
ATOM 731 N N . GLU A 1 99 ? 0.824 -8.602 -4.195 1 98.31 99 GLU A N 1
ATOM 732 C CA . GLU A 1 99 ? 2.238 -8.344 -3.936 1 98.31 99 GLU A CA 1
ATOM 733 C C . GLU A 1 99 ? 2.602 -8.672 -2.49 1 98.31 99 GLU A C 1
ATOM 735 O O . GLU A 1 99 ? 3.734 -9.062 -2.203 1 98.31 99 GLU A O 1
ATOM 740 N N . LEU A 1 100 ? 1.593 -8.562 -1.644 1 98.38 100 LEU A N 1
ATOM 741 C CA . LEU A 1 100 ? 1.805 -8.836 -0.227 1 98.38 100 LEU A CA 1
ATOM 742 C C . LEU A 1 100 ? 1.555 -10.312 0.081 1 98.38 100 LEU A C 1
ATOM 744 O O . LEU A 1 100 ? 1.654 -10.734 1.234 1 98.38 100 LEU A O 1
ATOM 748 N N . GLY A 1 101 ? 1.166 -11.094 -0.875 1 97.31 101 GLY A N 1
ATOM 749 C CA . GLY A 1 101 ? 1.075 -12.539 -0.73 1 97.31 101 GLY A CA 1
ATOM 750 C C . GLY A 1 101 ? -0.278 -13.008 -0.227 1 97.31 101 GLY A C 1
ATOM 751 O O . GLY A 1 101 ? -0.37 -14.008 0.481 1 97.31 101 GLY A O 1
ATOM 752 N N . VAL A 1 102 ? -1.338 -12.297 -0.536 1 98.44 102 VAL A N 1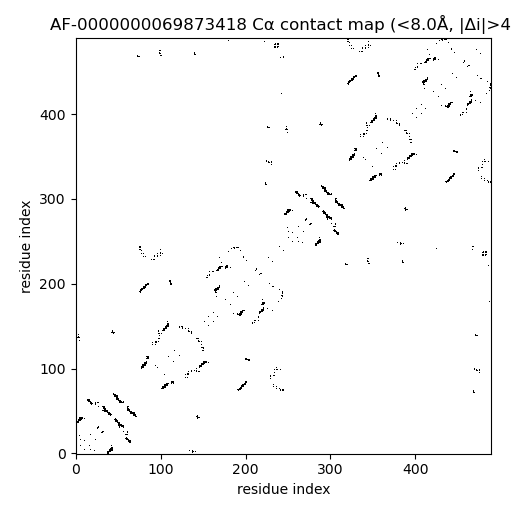
ATOM 753 C CA . VAL A 1 102 ? -2.678 -12.719 -0.14 1 98.44 102 VAL A CA 1
ATOM 754 C C . VAL A 1 102 ? -3.035 -14.031 -0.835 1 98.44 102 VAL A C 1
ATOM 756 O O . VAL A 1 102 ? -2.605 -14.273 -1.963 1 98.44 102 VAL A O 1
ATOM 759 N N . SER A 1 103 ? -3.812 -14.812 -0.141 1 97.75 103 SER A N 1
ATOM 760 C CA . SER A 1 103 ? -4.188 -16.109 -0.693 1 97.75 103 SER A CA 1
ATOM 761 C C . SER A 1 103 ? -5.551 -16.047 -1.371 1 97.75 103 SER A C 1
ATOM 763 O O . SER A 1 103 ? -5.82 -16.812 -2.307 1 97.75 103 SER A O 1
ATOM 765 N N . ALA A 1 104 ? -6.371 -15.195 -0.878 1 98.38 104 ALA A N 1
ATOM 766 C CA . ALA A 1 104 ? -7.723 -15.047 -1.413 1 98.38 104 ALA A CA 1
ATOM 767 C C . ALA A 1 104 ? -8.281 -13.656 -1.109 1 98.38 104 ALA A C 1
ATOM 769 O O . ALA A 1 104 ? -7.914 -13.039 -0.106 1 98.38 104 ALA A O 1
ATOM 770 N N . ILE A 1 105 ? -9.141 -13.203 -2.008 1 98.75 105 ILE A N 1
ATOM 771 C CA . ILE A 1 105 ? -9.805 -11.922 -1.823 1 98.75 105 ILE A CA 1
ATOM 772 C C . ILE A 1 105 ? -11.312 -12.094 -1.992 1 98.75 105 ILE A C 1
ATOM 774 O O . ILE A 1 105 ? -11.773 -12.688 -2.973 1 98.75 105 ILE A O 1
ATOM 778 N N . VAL A 1 106 ? -12.023 -11.594 -1.034 1 98.62 106 VAL A N 1
ATOM 779 C CA . VAL A 1 106 ? -13.484 -11.664 -1.052 1 98.62 106 VAL A CA 1
ATOM 780 C C . VAL A 1 106 ? -14.07 -10.258 -1.1 1 98.62 106 VAL A C 1
ATOM 782 O O . VAL A 1 106 ? -14.156 -9.578 -0.071 1 98.62 106 VAL A O 1
ATOM 785 N N . PRO A 1 107 ? -14.516 -9.844 -2.295 1 98.19 107 PRO A N 1
ATOM 786 C CA . PRO A 1 107 ? -15.211 -8.562 -2.377 1 98.19 107 PRO A CA 1
ATOM 787 C C . PRO A 1 107 ? -16.609 -8.609 -1.755 1 98.19 107 PRO A C 1
ATOM 789 O O . PRO A 1 107 ? -17.391 -9.516 -2.045 1 98.19 107 PRO A O 1
ATOM 792 N N . LEU A 1 108 ? -16.859 -7.617 -0.972 1 97.94 108 LEU A N 1
ATOM 793 C CA . LEU A 1 108 ? -18.125 -7.594 -0.259 1 97.94 108 LEU A CA 1
ATOM 794 C C . LEU A 1 108 ? -18.922 -6.328 -0.583 1 97.94 108 LEU A C 1
ATOM 796 O O . LEU A 1 108 ? -18.328 -5.242 -0.687 1 97.94 108 LEU A O 1
ATOM 800 N N . VAL A 1 109 ? -20.219 -6.5 -0.75 1 96.88 109 VAL A N 1
ATOM 801 C CA . VAL A 1 109 ? -21.141 -5.371 -0.871 1 96.88 109 VAL A CA 1
ATOM 802 C C . VAL A 1 109 ? -21.812 -5.105 0.475 1 96.88 109 VAL A C 1
ATOM 804 O O . VAL A 1 109 ? -22.578 -5.934 0.967 1 96.88 109 VAL A O 1
ATOM 807 N N . THR A 1 110 ? -21.516 -3.945 1.037 1 97 110 THR A N 1
ATOM 808 C CA . THR A 1 110 ? -22.047 -3.582 2.35 1 97 110 THR A CA 1
ATOM 809 C C . THR A 1 110 ? -23.047 -2.434 2.236 1 97 110 THR A C 1
ATOM 811 O O . THR A 1 110 ? -23.281 -1.924 1.143 1 97 110 THR A O 1
ATOM 814 N N . ASP A 1 111 ? -23.594 -2.004 3.336 1 96 111 ASP A N 1
ATOM 815 C CA . ASP A 1 111 ? -24.641 -0.981 3.355 1 96 111 ASP A CA 1
ATOM 816 C C . ASP A 1 111 ? -24.125 0.343 2.801 1 96 111 ASP A C 1
ATOM 818 O O . ASP A 1 111 ? -24.859 1.077 2.137 1 96 111 ASP A O 1
ATOM 822 N N . ARG A 1 112 ? -22.859 0.57 3.045 1 94.69 112 ARG A N 1
ATOM 823 C CA . ARG A 1 112 ? -22.328 1.884 2.699 1 94.69 112 ARG A CA 1
ATOM 824 C C . ARG A 1 112 ? -21.422 1.802 1.479 1 94.69 112 ARG A C 1
ATOM 826 O O . ARG A 1 112 ? -20.609 2.703 1.236 1 94.69 112 ARG A O 1
ATOM 833 N N . THR A 1 113 ? -21.531 0.638 0.847 1 92.88 113 THR A N 1
ATOM 834 C CA . THR A 1 113 ? -20.906 0.568 -0.467 1 92.88 113 THR A CA 1
ATOM 835 C C . THR A 1 113 ? -21.766 1.253 -1.52 1 92.88 113 THR A C 1
ATOM 837 O O . THR A 1 113 ? -23 1.119 -1.504 1 92.88 113 THR A O 1
ATOM 840 N N . ILE A 1 114 ? -21.281 2.023 -2.367 1 78.88 114 ILE A N 1
ATOM 841 C CA . ILE A 1 114 ? -22.016 2.777 -3.373 1 78.88 114 ILE A CA 1
ATOM 842 C C . ILE A 1 114 ? -22.297 1.887 -4.582 1 78.88 114 ILE A C 1
ATOM 844 O O . ILE A 1 114 ? -23.312 2.072 -5.277 1 78.88 114 ILE A O 1
ATOM 848 N N . VAL A 1 115 ? -21.562 0.927 -4.68 1 72.5 115 VAL A N 1
ATOM 849 C CA . VAL A 1 115 ? -21.641 0.083 -5.867 1 72.5 115 VAL A CA 1
ATOM 850 C C . VAL A 1 115 ? -22.75 -0.954 -5.695 1 72.5 115 VAL A C 1
ATOM 852 O O . VAL A 1 115 ? -22.781 -1.677 -4.695 1 72.5 115 VAL A O 1
ATOM 855 N N . ARG A 1 116 ? -23.781 -0.856 -6.402 1 75.19 116 ARG A N 1
ATOM 856 C CA . ARG A 1 116 ? -24.781 -1.914 -6.523 1 75.19 116 ARG A CA 1
ATOM 857 C C . ARG A 1 116 ? -24.594 -2.713 -7.805 1 75.19 116 ARG A C 1
ATOM 859 O O . ARG A 1 116 ? -24.516 -2.139 -8.898 1 75.19 116 ARG A O 1
ATOM 866 N N . LEU A 1 117 ? -24.359 -4.008 -7.582 1 84.12 117 LEU A N 1
ATOM 867 C CA . LEU A 1 117 ? -23.984 -4.82 -8.734 1 84.12 117 LEU A CA 1
ATOM 868 C C . LEU A 1 117 ? -25.047 -5.875 -9.023 1 84.12 117 LEU A C 1
ATOM 870 O O . LEU A 1 117 ? -25.453 -6.613 -8.133 1 84.12 117 LEU A O 1
ATOM 874 N N . ASN A 1 118 ? -25.547 -5.898 -10.258 1 87.06 118 ASN A N 1
ATOM 875 C CA . ASN A 1 118 ? -26.297 -7.078 -10.672 1 87.06 118 ASN A CA 1
ATOM 876 C C . ASN A 1 118 ? -25.375 -8.234 -11.016 1 87.06 118 ASN A C 1
ATOM 878 O O . ASN A 1 118 ? -24.141 -8.109 -10.938 1 87.06 118 ASN A O 1
ATOM 882 N N . ALA A 1 119 ? -25.906 -9.328 -11.297 1 88.88 119 ALA A N 1
ATOM 883 C CA . ALA A 1 119 ? -25.141 -10.547 -11.477 1 88.88 119 ALA A CA 1
ATOM 884 C C . ALA A 1 119 ? -24.109 -10.383 -12.594 1 88.88 119 ALA A C 1
ATOM 886 O O . ALA A 1 119 ? -22.953 -10.812 -12.453 1 88.88 119 ALA A O 1
ATOM 887 N N . ARG A 1 120 ? -24.5 -9.797 -13.633 1 91.81 120 ARG A N 1
ATOM 888 C CA . ARG A 1 120 ? -23.609 -9.602 -14.773 1 91.81 120 ARG A CA 1
ATOM 889 C C . ARG A 1 120 ? -22.484 -8.641 -14.422 1 91.81 120 ARG A C 1
ATOM 891 O O . ARG A 1 120 ? -21.328 -8.883 -14.773 1 91.81 120 ARG A O 1
ATOM 898 N N . GLU A 1 121 ? -22.828 -7.602 -13.727 1 92.19 121 GLU A N 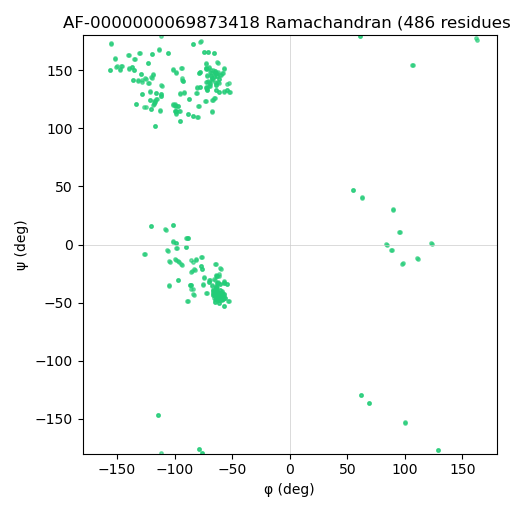1
ATOM 899 C CA . GLU A 1 121 ? -21.828 -6.621 -13.305 1 92.19 121 GLU A CA 1
ATOM 900 C C . GLU A 1 121 ? -20.859 -7.23 -12.305 1 92.19 121 GLU A C 1
ATOM 902 O O . GLU A 1 121 ? -19.656 -6.953 -12.359 1 92.19 121 GLU A O 1
ATOM 907 N N . ALA A 1 122 ? -21.406 -8.023 -11.461 1 94.25 122 ALA A N 1
ATOM 908 C CA . ALA A 1 122 ? -20.578 -8.695 -10.469 1 94.25 122 ALA A CA 1
ATOM 909 C C . ALA A 1 122 ? -19.547 -9.617 -11.133 1 94.25 122 ALA A C 1
ATOM 911 O O . ALA A 1 122 ? -18.375 -9.602 -10.773 1 94.25 122 ALA A O 1
ATOM 912 N N . GLU A 1 123 ? -19.953 -10.344 -12.055 1 96.25 123 GLU A N 1
ATOM 913 C CA . GLU A 1 123 ? -19.078 -11.258 -12.773 1 96.25 123 GLU A CA 1
ATOM 914 C C . GLU A 1 123 ? -18.016 -10.5 -13.57 1 96.25 123 GLU A C 1
ATOM 916 O O . GLU A 1 123 ? -16.859 -10.891 -13.609 1 96.25 123 GLU A O 1
ATOM 921 N N . ALA A 1 124 ? -18.453 -9.461 -14.203 1 96 124 ALA A N 1
ATOM 922 C CA . ALA A 1 124 ? -17.516 -8.641 -14.969 1 96 124 ALA A CA 1
ATOM 923 C C . ALA A 1 124 ? -16.438 -8.055 -14.062 1 96 124 ALA A C 1
ATOM 925 O O . ALA A 1 124 ? -15.258 -8.047 -14.43 1 96 124 ALA A O 1
ATOM 926 N N . LYS A 1 125 ? -16.859 -7.586 -12.922 1 95.81 125 LYS A N 1
ATOM 927 C CA . LYS A 1 125 ? -15.898 -7.047 -11.961 1 95.81 125 LYS A CA 1
ATOM 928 C C . LYS A 1 125 ? -14.953 -8.133 -11.461 1 95.81 125 LYS A C 1
ATOM 930 O O . LYS A 1 125 ? -13.742 -7.918 -11.375 1 95.81 125 LYS A O 1
ATOM 935 N N . ARG A 1 126 ? -15.508 -9.227 -11.172 1 97.56 126 ARG A N 1
ATOM 936 C CA . ARG A 1 126 ? -14.68 -10.344 -10.727 1 97.56 126 ARG A CA 1
ATOM 937 C C . ARG A 1 126 ? -13.625 -10.703 -11.766 1 97.56 126 ARG A C 1
ATOM 939 O O . ARG A 1 126 ? -12.453 -10.883 -11.438 1 97.56 126 ARG A O 1
ATOM 946 N N . GLN A 1 127 ? -14.008 -10.812 -12.977 1 97.75 127 GLN A N 1
ATOM 947 C CA . GLN A 1 127 ? -13.086 -11.148 -14.055 1 97.75 127 GLN A CA 1
ATOM 948 C C . GLN A 1 127 ? -11.984 -10.102 -14.195 1 97.75 127 GLN A C 1
ATOM 950 O O . GLN A 1 127 ? -10.812 -10.445 -14.359 1 97.75 127 GLN A O 1
ATOM 955 N N . LYS A 1 128 ? -12.406 -8.906 -14.133 1 97.5 128 LYS A N 1
ATOM 956 C CA . LYS A 1 128 ? -11.43 -7.824 -14.18 1 97.5 128 LYS A CA 1
ATOM 957 C C . LYS A 1 128 ? -10.43 -7.938 -13.031 1 97.5 128 LYS A C 1
ATOM 959 O O . LYS A 1 128 ? -9.219 -7.852 -13.25 1 97.5 128 LYS A O 1
ATOM 964 N N . TRP A 1 129 ? -10.961 -8.141 -11.852 1 98.38 129 TRP A N 1
ATOM 965 C CA . TRP A 1 129 ? -10.102 -8.195 -10.672 1 98.38 129 TRP A CA 1
ATOM 966 C C . TRP A 1 129 ? -9.203 -9.43 -10.711 1 98.38 129 TRP A C 1
ATOM 968 O O . TRP A 1 129 ? -8.047 -9.375 -10.289 1 98.38 129 TRP A O 1
ATOM 978 N N . GLN A 1 130 ? -9.688 -10.461 -11.211 1 98.56 130 GLN A N 1
ATOM 979 C CA . GLN A 1 130 ? -8.867 -11.656 -11.383 1 98.56 130 GLN A CA 1
ATOM 980 C C . GLN A 1 130 ? -7.727 -11.406 -12.367 1 98.56 130 GLN A C 1
ATOM 982 O O . GLN A 1 130 ? -6.609 -11.883 -12.164 1 98.56 130 GLN A O 1
ATOM 987 N N . ARG A 1 131 ? -8.016 -10.727 -13.383 1 97.69 131 ARG A N 1
ATOM 988 C CA . ARG A 1 131 ? -6.992 -10.367 -14.359 1 97.69 131 ARG A CA 1
ATOM 989 C C . ARG A 1 131 ? -5.926 -9.477 -13.727 1 97.69 131 ARG A C 1
ATOM 991 O O . ARG A 1 131 ? -4.73 -9.648 -13.984 1 97.69 131 ARG A O 1
ATOM 998 N N . ILE A 1 132 ? -6.359 -8.57 -12.938 1 98.31 132 ILE A N 1
ATOM 999 C CA . ILE A 1 132 ? -5.426 -7.691 -12.234 1 98.31 132 ILE A CA 1
ATOM 1000 C C . ILE A 1 132 ? -4.527 -8.523 -11.32 1 98.31 132 ILE A C 1
ATOM 1002 O O . ILE A 1 132 ? -3.318 -8.297 -11.258 1 98.31 132 ILE A O 1
ATOM 1006 N N . ALA A 1 133 ? -5.129 -9.461 -10.641 1 98.69 133 ALA A N 1
ATOM 1007 C CA . ALA A 1 133 ? -4.355 -10.352 -9.773 1 98.69 133 ALA A CA 1
ATOM 1008 C C . ALA A 1 133 ? -3.314 -11.125 -10.57 1 98.69 133 ALA A C 1
ATOM 1010 O O . ALA A 1 133 ? -2.162 -11.25 -10.148 1 98.69 133 ALA A O 1
ATOM 1011 N N . LEU A 1 134 ? -3.729 -11.617 -11.688 1 98.19 134 LEU A N 1
ATOM 1012 C CA . LEU A 1 134 ? -2.824 -12.383 -12.547 1 98.19 134 LEU A CA 1
ATOM 1013 C C . LEU A 1 134 ? -1.661 -11.508 -13.008 1 98.19 134 LEU A C 1
ATOM 1015 O O . LEU A 1 134 ? -0.503 -11.93 -12.945 1 98.19 134 LEU A O 1
ATOM 1019 N N . GLU A 1 135 ? -1.973 -10.352 -13.469 1 97.38 135 GLU A N 1
ATOM 1020 C CA . GLU A 1 135 ? -0.933 -9.438 -13.922 1 97.38 135 GLU A CA 1
ATOM 1021 C C . GLU A 1 135 ? 0.027 -9.086 -12.789 1 97.38 135 GLU A C 1
ATOM 1023 O O . GLU A 1 135 ? 1.237 -8.984 -13 1 97.38 135 GLU A O 1
ATOM 1028 N N . ALA A 1 136 ? -0.536 -8.922 -11.641 1 97.75 136 ALA A N 1
ATOM 1029 C CA . ALA A 1 136 ? 0.307 -8.641 -10.477 1 97.75 136 ALA A CA 1
ATOM 1030 C C . ALA A 1 136 ? 1.253 -9.797 -10.195 1 97.75 136 ALA A C 1
ATOM 1032 O O . ALA A 1 136 ? 2.432 -9.586 -9.891 1 97.75 136 ALA A O 1
ATOM 1033 N N . CYS A 1 137 ? 0.798 -10.992 -10.281 1 97.69 137 CYS A N 1
ATOM 1034 C CA . CYS A 1 137 ? 1.643 -12.164 -10.094 1 97.69 137 CYS A CA 1
ATOM 1035 C C . CYS A 1 137 ? 2.795 -12.172 -11.094 1 97.69 137 CYS A C 1
ATOM 1037 O O . CYS A 1 137 ? 3.943 -12.414 -10.719 1 97.69 137 CYS A O 1
ATOM 1039 N N . LYS A 1 138 ? 2.48 -11.883 -12.312 1 96.81 138 LYS A N 1
ATOM 1040 C CA . LYS A 1 138 ? 3.494 -11.859 -13.359 1 96.81 138 LYS A CA 1
ATOM 1041 C C . LYS A 1 138 ? 4.574 -10.828 -13.062 1 96.81 138 LYS A C 1
ATOM 1043 O O . LYS A 1 138 ? 5.758 -11.07 -13.297 1 96.81 138 LYS A O 1
ATOM 1048 N N . GLN A 1 139 ? 4.16 -9.781 -12.469 1 93.5 139 GLN A N 1
ATOM 1049 C CA . GLN A 1 139 ? 5.074 -8.664 -12.266 1 93.5 139 GLN A CA 1
ATOM 1050 C C . GLN A 1 139 ? 5.871 -8.836 -10.969 1 93.5 139 GLN A C 1
ATOM 1052 O O . GLN A 1 139 ? 7.051 -8.484 -10.914 1 93.5 139 GLN A O 1
ATOM 1057 N N . CYS A 1 140 ? 5.219 -9.422 -9.953 1 95 140 CYS A N 1
ATOM 1058 C CA . CYS A 1 140 ? 5.883 -9.43 -8.656 1 95 140 CYS A CA 1
ATOM 1059 C C . CYS A 1 140 ? 6.555 -10.773 -8.391 1 95 140 CYS A C 1
ATOM 1061 O O . CYS A 1 140 ? 7.293 -10.922 -7.418 1 95 140 CYS A O 1
ATOM 1063 N N . GLY A 1 141 ? 6.258 -11.773 -9.164 1 94.38 141 GLY A N 1
ATOM 1064 C CA . GLY A 1 141 ? 6.957 -13.047 -9.062 1 94.38 141 GLY A CA 1
ATOM 1065 C C . GLY A 1 141 ? 6.238 -14.055 -8.188 1 94.38 141 GLY A C 1
ATOM 1066 O O . GLY A 1 141 ? 6.801 -15.094 -7.84 1 94.38 141 GLY A O 1
ATOM 1067 N N . GLN A 1 142 ? 5 -13.758 -7.816 1 95.56 142 GLN A N 1
ATOM 1068 C CA . GLN A 1 142 ? 4.211 -14.719 -7.051 1 95.56 142 GLN A CA 1
ATOM 1069 C C . GLN A 1 142 ? 3.771 -15.891 -7.922 1 95.56 142 GLN A C 1
ATOM 1071 O O . GLN A 1 142 ? 3.291 -15.695 -9.039 1 95.56 142 GLN A O 1
ATOM 1076 N N . ASN A 1 143 ? 3.928 -17.062 -7.41 1 96.44 143 ASN A N 1
ATOM 1077 C CA . ASN A 1 143 ? 3.596 -18.234 -8.195 1 96.44 143 ASN A CA 1
ATOM 1078 C C . ASN A 1 143 ? 2.191 -18.75 -7.875 1 96.44 143 ASN A C 1
ATOM 1080 O O . ASN A 1 143 ? 1.658 -19.594 -8.586 1 96.44 143 ASN A O 1
ATOM 1084 N N . THR A 1 144 ? 1.664 -18.266 -6.801 1 96.19 144 THR A N 1
ATOM 1085 C CA . THR A 1 144 ? 0.298 -18.609 -6.434 1 96.19 144 THR A CA 1
ATOM 1086 C C . THR A 1 144 ? -0.667 -17.484 -6.785 1 96.19 144 THR A C 1
ATOM 1088 O O . THR A 1 144 ? -0.511 -16.359 -6.316 1 96.19 144 THR A O 1
ATOM 1091 N N . LEU A 1 145 ? -1.59 -17.797 -7.594 1 97.88 145 LEU A N 1
ATOM 1092 C CA . LEU A 1 145 ? -2.604 -16.828 -8.008 1 97.88 145 LEU A CA 1
ATOM 1093 C C . LEU A 1 145 ? -3.779 -16.828 -7.043 1 97.88 145 LEU A C 1
ATOM 1095 O O . LEU A 1 145 ? -4.512 -17.812 -6.941 1 97.88 145 LEU A O 1
ATOM 1099 N N . PRO A 1 146 ? -3.943 -15.734 -6.301 1 98.44 146 PRO A N 1
ATOM 1100 C CA . PRO A 1 146 ? -5.098 -15.711 -5.395 1 98.44 146 PRO A CA 1
ATOM 1101 C C . PRO A 1 146 ? -6.43 -15.711 -6.137 1 98.44 146 PRO A C 1
ATOM 1103 O O . PRO A 1 146 ? -6.547 -15.102 -7.203 1 98.44 146 PRO A O 1
ATOM 1106 N N . GLU A 1 147 ? -7.332 -16.344 -5.594 1 97.62 147 GLU A N 1
ATOM 1107 C CA . GLU A 1 147 ? -8.688 -16.297 -6.129 1 97.62 147 GLU A CA 1
ATOM 1108 C C . GLU A 1 147 ? -9.422 -15.039 -5.68 1 97.62 147 GLU A C 1
ATOM 1110 O O . GLU A 1 147 ? -9.391 -14.688 -4.496 1 97.62 147 GLU A O 1
ATOM 1115 N N . VAL A 1 148 ? -10 -14.383 -6.621 1 98.69 148 VAL A N 1
ATOM 1116 C CA . VAL A 1 148 ? -10.922 -13.297 -6.309 1 98.69 148 VAL A CA 1
ATOM 1117 C C . VAL A 1 148 ? -12.359 -13.797 -6.422 1 98.69 148 VAL A C 1
ATOM 1119 O O . VAL A 1 148 ? -12.82 -14.148 -7.512 1 98.69 148 VAL A O 1
ATOM 1122 N N . ALA A 1 149 ? -13.031 -13.812 -5.348 1 98.19 149 ALA A N 1
ATOM 1123 C CA . ALA A 1 149 ? -14.391 -14.344 -5.316 1 98.19 149 ALA A CA 1
ATOM 1124 C C . ALA A 1 149 ? -15.375 -13.375 -5.965 1 98.19 149 ALA A C 1
ATOM 1126 O O . ALA A 1 149 ? -15.031 -12.227 -6.238 1 98.19 149 ALA A O 1
ATOM 1127 N N . LEU A 1 150 ? -16.547 -13.922 -6.238 1 97.19 150 LEU A N 1
ATOM 1128 C CA . LEU A 1 150 ? -17.656 -13.078 -6.691 1 97.19 150 LEU A CA 1
ATOM 1129 C C . LEU A 1 150 ? -18.062 -12.094 -5.602 1 97.19 150 LEU A C 1
ATOM 1131 O O . LEU A 1 150 ? -18.188 -12.469 -4.43 1 97.19 150 LEU A O 1
ATOM 1135 N N . PRO A 1 151 ? -18.203 -10.836 -6.062 1 97.06 151 PRO A N 1
ATOM 1136 C CA . PRO A 1 151 ? -18.766 -9.914 -5.066 1 97.06 151 PRO A CA 1
ATOM 1137 C C . PRO A 1 151 ? -20.125 -10.375 -4.543 1 97.06 151 PRO A C 1
ATOM 1139 O O . PRO A 1 151 ? -21 -10.758 -5.328 1 97.06 151 PRO A O 1
ATOM 1142 N N . VAL A 1 152 ? -20.312 -10.375 -3.283 1 95 152 VAL A N 1
ATOM 1143 C CA . VAL A 1 152 ? -21.547 -10.867 -2.674 1 95 152 VAL A CA 1
ATOM 1144 C C . VAL A 1 152 ? -21.984 -9.922 -1.555 1 95 152 VAL A C 1
ATOM 1146 O O . VAL A 1 152 ? -21.141 -9.258 -0.934 1 95 152 VAL A O 1
ATOM 1149 N N . PRO A 1 153 ? -23.297 -9.883 -1.278 1 96.44 153 PRO A N 1
ATOM 1150 C CA . PRO A 1 153 ? -23.734 -9.102 -0.126 1 96.44 153 PRO A CA 1
ATOM 1151 C C . PRO A 1 153 ? -23.172 -9.609 1.194 1 96.44 153 PRO A C 1
ATOM 1153 O O . PRO A 1 153 ? -23.094 -10.828 1.412 1 96.44 153 PRO A O 1
ATOM 1156 N N . PHE A 1 154 ? -22.812 -8.688 1.99 1 97.69 154 PHE A N 1
ATOM 1157 C CA . PHE A 1 154 ? -22.125 -8.961 3.248 1 97.69 154 PHE A CA 1
ATOM 1158 C C . PHE A 1 154 ? -22.906 -9.961 4.086 1 97.69 154 PHE A C 1
ATOM 1160 O O . PHE A 1 154 ? -22.344 -10.961 4.551 1 97.69 154 PHE A O 1
ATOM 1167 N N . ALA A 1 155 ? -24.156 -9.742 4.25 1 96.5 155 ALA A N 1
ATOM 1168 C CA . ALA A 1 155 ? -25 -10.594 5.082 1 96.5 155 ALA A CA 1
ATOM 1169 C C . ALA A 1 155 ? -25.062 -12.016 4.523 1 96.5 155 ALA A C 1
ATOM 1171 O O . ALA A 1 155 ? -25.031 -12.984 5.281 1 96.5 155 ALA A O 1
ATOM 1172 N N . GLU A 1 156 ? -25.188 -12.117 3.264 1 95.81 156 GLU A N 1
ATOM 1173 C CA . GLU A 1 156 ? -25.219 -13.422 2.605 1 95.81 156 GLU A CA 1
ATOM 1174 C C . GLU A 1 156 ? -23.891 -14.164 2.791 1 95.81 156 GLU A C 1
ATOM 1176 O O . GLU A 1 156 ? -23.891 -15.375 3.037 1 95.81 156 GLU A O 1
ATOM 1181 N N . TRP A 1 157 ? -22.812 -13.414 2.648 1 97.31 157 TRP A N 1
ATOM 1182 C CA . TRP A 1 157 ? -21.484 -14 2.83 1 97.31 157 TRP A CA 1
ATOM 1183 C C . TRP A 1 157 ? -21.328 -14.562 4.238 1 97.31 157 TRP A C 1
ATOM 1185 O O . TRP A 1 157 ? -20.875 -15.695 4.414 1 97.31 157 TRP A O 1
ATOM 1195 N N . LEU A 1 158 ? -21.734 -13.844 5.219 1 97.69 158 LEU A N 1
ATOM 1196 C CA . LEU A 1 158 ? -21.625 -14.266 6.609 1 97.69 158 LEU A CA 1
ATOM 1197 C C . LEU A 1 158 ? -22.453 -15.523 6.867 1 97.69 158 LEU A C 1
ATOM 1199 O O . LEU A 1 158 ? -22.031 -16.406 7.617 1 97.69 158 LEU A O 1
ATOM 1203 N N . ARG A 1 159 ? -23.594 -15.625 6.234 1 95.06 159 ARG A N 1
ATOM 1204 C CA . ARG A 1 159 ? -24.469 -16.781 6.402 1 95.06 159 ARG A CA 1
ATOM 1205 C C . ARG A 1 159 ? -23.828 -18.047 5.855 1 95.06 159 ARG A C 1
ATOM 1207 O O . ARG A 1 159 ? -24.094 -19.141 6.34 1 95.06 159 ARG A O 1
ATOM 1214 N N . GLY A 1 160 ? -23.016 -17.875 4.879 1 94.31 160 GLY A N 1
ATOM 1215 C CA . GLY A 1 160 ? -22.328 -19 4.27 1 94.31 160 GLY A CA 1
ATOM 1216 C C . GLY A 1 160 ? -21.172 -19.5 5.094 1 94.31 160 GLY A C 1
ATOM 1217 O O . GLY A 1 160 ? -20.594 -20.547 4.789 1 94.31 160 GLY A O 1
ATOM 1218 N N . GLY A 1 161 ? -20.797 -18.703 6.137 1 93.56 161 GLY A N 1
ATOM 1219 C CA . GLY A 1 161 ? -19.656 -19.062 6.977 1 93.56 161 GLY A CA 1
ATOM 1220 C C . GLY A 1 161 ? -18.438 -18.203 6.734 1 93.56 161 GLY A C 1
ATOM 1221 O O . GLY A 1 161 ? -18.266 -17.656 5.645 1 93.56 161 GLY A O 1
ATOM 1222 N N . ILE A 1 162 ? -17.656 -18.141 7.738 1 90.31 162 ILE A N 1
ATOM 1223 C CA . ILE A 1 162 ? -16.453 -17.328 7.633 1 90.31 162 ILE A CA 1
ATOM 1224 C C . ILE A 1 162 ? -15.234 -18.234 7.477 1 90.31 162 ILE A C 1
ATOM 1226 O O . ILE A 1 162 ? -15.305 -19.438 7.754 1 90.31 162 ILE A O 1
ATOM 1230 N N . PRO A 1 163 ? -14.102 -17.672 7.059 1 91.44 163 PRO A N 1
ATOM 1231 C CA . PRO A 1 163 ? -12.906 -18.484 6.855 1 91.44 163 PRO A CA 1
ATOM 1232 C C . PRO A 1 163 ? -12.414 -19.141 8.141 1 91.44 163 PRO A C 1
ATOM 1234 O O . PRO A 1 163 ? -12.711 -18.656 9.242 1 91.44 163 PRO A O 1
ATOM 1237 N N . GLU A 1 164 ? -11.695 -20.203 7.957 1 91.06 164 GLU A N 1
ATOM 1238 C CA . GLU A 1 164 ? -11.086 -20.859 9.109 1 91.06 164 GLU A CA 1
ATOM 1239 C C . GLU A 1 164 ? -9.922 -20.031 9.648 1 91.06 164 GLU A C 1
ATOM 1241 O O . GLU A 1 164 ? -9.289 -19.281 8.906 1 91.06 164 GLU A O 1
ATOM 1246 N N . GLY A 1 165 ? -9.68 -20.172 10.977 1 97.19 165 GLY A N 1
ATOM 1247 C CA . GLY A 1 165 ? -8.516 -19.531 11.562 1 97.19 165 GLY A CA 1
ATOM 1248 C C . GLY A 1 165 ? -8.852 -18.234 12.281 1 97.19 165 GLY A C 1
ATOM 1249 O O . GLY A 1 165 ? -9.93 -18.094 12.859 1 97.19 165 GLY A O 1
ATOM 1250 N N . LEU A 1 166 ? -7.895 -17.359 12.359 1 98.62 166 LEU A N 1
ATOM 1251 C CA . LEU A 1 166 ? -8.07 -16.047 12.992 1 98.62 166 LEU A CA 1
ATOM 1252 C C . LEU A 1 166 ? -8.789 -15.086 12.062 1 98.62 166 LEU A C 1
ATOM 1254 O O . LEU A 1 166 ? -8.336 -14.852 10.938 1 98.62 166 LEU A O 1
ATOM 1258 N N . ASN A 1 167 ? -9.938 -14.602 12.469 1 98.75 167 ASN A N 1
ATOM 1259 C CA . ASN A 1 167 ? -10.695 -13.617 11.703 1 98.75 167 ASN A CA 1
ATOM 1260 C C . ASN A 1 167 ? -10.742 -12.273 12.422 1 98.75 167 ASN A C 1
ATOM 1262 O O . ASN A 1 167 ? -11.344 -12.156 13.492 1 98.75 167 ASN A O 1
ATOM 1266 N N . ILE A 1 168 ? -10.148 -11.25 11.805 1 98.75 168 ILE A N 1
ATOM 1267 C CA . ILE A 1 168 ? -10.141 -9.953 12.469 1 98.75 168 ILE A CA 1
ATOM 1268 C C . ILE A 1 168 ? -10.875 -8.93 11.602 1 98.75 168 ILE A C 1
ATOM 1270 O O . ILE A 1 168 ? -10.867 -9.023 10.375 1 98.75 168 ILE A O 1
ATOM 1274 N N . ILE A 1 169 ? -11.539 -7.992 12.242 1 98.75 169 ILE A N 1
ATOM 1275 C CA . ILE A 1 169 ? -12.211 -6.871 11.586 1 98.75 169 ILE A CA 1
ATOM 1276 C C . ILE A 1 169 ? -11.578 -5.555 12.047 1 98.75 169 ILE A C 1
ATOM 1278 O O . ILE A 1 169 ? -11.477 -5.297 13.25 1 98.75 169 ILE A O 1
ATOM 1282 N N . ALA A 1 170 ? -11.086 -4.754 11.078 1 98.31 170 ALA A N 1
ATOM 1283 C CA . ALA A 1 170 ? -10.578 -3.424 11.398 1 98.31 170 ALA A CA 1
ATOM 1284 C C . ALA A 1 170 ? -11.695 -2.52 11.914 1 98.31 170 ALA A C 1
ATOM 1286 O O . ALA A 1 170 ? -12.719 -2.342 11.25 1 98.31 170 ALA A O 1
ATOM 1287 N N . SER A 1 171 ? -11.445 -1.95 13.086 1 96.44 171 SER A N 1
ATOM 1288 C CA . SER A 1 171 ? -12.516 -1.21 13.75 1 96.44 171 SER A CA 1
ATOM 1289 C C . SER A 1 171 ? -12.008 0.111 14.312 1 96.44 171 SER A C 1
ATOM 1291 O O . SER A 1 171 ? -10.906 0.173 14.859 1 96.44 171 SER A O 1
ATOM 1293 N N . LEU A 1 172 ? -12.836 1.106 14.203 1 92.94 172 LEU A N 1
ATOM 1294 C CA . LEU A 1 172 ? -12.547 2.418 14.773 1 92.94 172 LEU A CA 1
ATOM 1295 C C . LEU A 1 172 ? -13.242 2.598 16.109 1 92.94 172 LEU A C 1
ATOM 1297 O O . LEU A 1 172 ? -13.141 3.656 16.734 1 92.94 172 LEU A O 1
ATOM 1301 N N . ALA A 1 173 ? -13.922 1.576 16.484 1 92.81 173 ALA A N 1
ATOM 1302 C CA . ALA A 1 173 ? -14.656 1.658 17.75 1 92.81 173 ALA A CA 1
ATOM 1303 C C . ALA A 1 173 ? -13.703 1.849 18.922 1 92.81 173 ALA A C 1
ATOM 1305 O O . ALA A 1 173 ? -12.625 1.25 18.969 1 92.81 173 ALA A O 1
ATOM 1306 N N . PRO A 1 174 ? -14.148 2.611 19.906 1 90.38 174 PRO A N 1
ATOM 1307 C CA . PRO A 1 174 ? -13.312 2.799 21.094 1 90.38 174 PRO A CA 1
ATOM 1308 C C . PRO A 1 174 ? -13.156 1.521 21.906 1 90.38 174 PRO A C 1
ATOM 1310 O O . PRO A 1 174 ? -14.094 0.722 22 1 90.38 174 PRO A O 1
ATOM 1313 N N . GLY A 1 175 ? -12.016 1.363 22.391 1 90.88 175 GLY A N 1
ATOM 1314 C CA . GLY A 1 175 ? -11.805 0.295 23.359 1 90.88 175 GLY A CA 1
ATOM 1315 C C . GLY A 1 175 ? -11.422 -1.022 22.719 1 90.88 175 GLY A C 1
ATOM 1316 O O . GLY A 1 175 ? -11.141 -2.002 23.406 1 90.88 175 GLY A O 1
ATOM 1317 N N . VAL A 1 176 ? -11.438 -1.036 21.453 1 93.94 176 VAL A N 1
ATOM 1318 C CA . VAL A 1 176 ? -11.039 -2.273 20.797 1 93.94 176 VAL A CA 1
ATOM 1319 C C . VAL A 1 176 ? -9.531 -2.49 20.984 1 93.94 176 VAL A C 1
ATOM 1321 O O . VAL A 1 176 ? -8.773 -1.528 21.109 1 93.94 176 VAL A O 1
ATOM 1324 N N . ARG A 1 177 ? -9.094 -3.793 20.984 1 96.31 177 ARG A N 1
ATOM 1325 C CA . ARG A 1 177 ? -7.699 -4.156 21.203 1 96.31 177 ARG A CA 1
ATOM 1326 C C . ARG A 1 177 ? -6.836 -3.785 20 1 96.31 177 ARG A C 1
ATOM 1328 O O . ARG A 1 177 ? -7.289 -3.877 18.859 1 96.31 177 ARG A O 1
ATOM 1335 N N . PRO A 1 178 ? -5.539 -3.373 20.281 1 97.38 178 PRO A N 1
ATOM 1336 C CA . PRO A 1 178 ? -4.609 -3.195 19.172 1 97.38 178 PRO A CA 1
ATOM 1337 C C . PRO A 1 178 ? -4.363 -4.488 18.391 1 97.38 178 PRO A C 1
ATOM 1339 O O . PRO A 1 178 ? -4.273 -5.562 19 1 97.38 178 PRO A O 1
ATOM 1342 N N . VAL A 1 179 ? -4.246 -4.375 17.125 1 98.69 179 VAL A N 1
ATOM 1343 C CA . VAL A 1 179 ? -4.051 -5.523 16.25 1 98.69 179 VAL A CA 1
ATOM 1344 C C . VAL A 1 179 ? -2.801 -6.293 16.672 1 98.69 179 VAL A C 1
ATOM 1346 O O . VAL A 1 179 ? -2.756 -7.52 16.578 1 98.69 179 VAL A O 1
ATOM 1349 N N . ARG A 1 180 ? -1.81 -5.613 17.156 1 98.19 180 ARG A N 1
ATOM 1350 C CA . ARG A 1 180 ? -0.558 -6.223 17.594 1 98.19 180 ARG A CA 1
ATOM 1351 C C . ARG A 1 180 ? -0.811 -7.277 18.672 1 98.19 180 ARG A C 1
ATOM 1353 O O . ARG A 1 180 ? -0.239 -8.367 18.609 1 98.19 180 ARG A O 1
ATOM 1360 N N . GLU A 1 181 ? -1.669 -7.004 19.609 1 98.06 181 GLU A N 1
ATOM 1361 C CA . GLU A 1 181 ? -1.958 -7.934 20.688 1 98.06 181 GLU A CA 1
ATOM 1362 C C . GLU A 1 181 ? -2.611 -9.211 20.172 1 98.06 181 GLU A C 1
ATOM 1364 O O . GLU A 1 181 ? -2.254 -10.312 20.578 1 98.06 181 GLU A O 1
ATOM 1369 N N . VAL A 1 182 ? -3.465 -9.047 19.234 1 98.62 182 VAL A N 1
ATOM 1370 C CA . VAL A 1 182 ? -4.203 -10.18 18.688 1 98.62 182 VAL A CA 1
ATOM 1371 C C . VAL A 1 182 ? -3.271 -11.039 17.828 1 98.62 182 VAL A C 1
ATOM 1373 O O . VAL A 1 182 ? -3.277 -12.266 17.938 1 98.62 182 VAL A O 1
ATOM 1376 N N . LEU A 1 183 ? -2.471 -10.391 17.078 1 98.69 183 LEU A N 1
ATOM 1377 C CA . LEU A 1 183 ? -1.604 -11.117 16.156 1 98.69 183 LEU A CA 1
ATOM 1378 C C . LEU A 1 183 ? -0.453 -11.781 16.906 1 98.69 183 LEU A C 1
ATOM 1380 O O . LEU A 1 183 ? 0.001 -12.867 16.516 1 98.69 183 LEU A O 1
ATOM 1384 N N . GLU A 1 184 ? 0.037 -11.148 17.938 1 98.12 184 GLU A N 1
ATOM 1385 C CA . GLU A 1 184 ? 1.081 -11.781 18.75 1 98.12 184 GLU A CA 1
ATOM 1386 C C . GLU A 1 184 ? 0.565 -13.047 19.422 1 98.12 184 GLU A C 1
ATOM 1388 O O . GLU A 1 184 ? 1.276 -14.047 19.5 1 98.12 184 GLU A O 1
ATOM 1393 N N . THR A 1 185 ? -0.653 -12.961 19.922 1 98.31 185 THR A N 1
ATOM 1394 C CA . THR A 1 185 ? -1.279 -14.156 20.484 1 98.31 185 THR A CA 1
ATOM 1395 C C . THR A 1 185 ? -1.424 -15.242 19.422 1 98.31 185 THR A C 1
ATOM 1397 O O . THR A 1 185 ? -1.131 -16.406 19.688 1 98.31 185 THR A O 1
ATOM 1400 N N . ALA A 1 186 ? -1.831 -14.883 18.266 1 98.44 186 ALA A N 1
ATOM 1401 C CA . ALA A 1 186 ? -1.985 -15.828 17.172 1 98.44 186 ALA A CA 1
ATOM 1402 C C . ALA A 1 186 ? -0.651 -16.469 16.812 1 98.44 186 ALA A C 1
ATOM 1404 O O . ALA A 1 186 ? -0.592 -17.672 16.531 1 98.44 186 ALA A O 1
ATOM 1405 N N . ARG A 1 187 ? 0.351 -15.656 16.797 1 97.62 187 ARG A N 1
ATOM 1406 C CA . ARG A 1 187 ? 1.687 -16.156 16.5 1 97.62 187 ARG A CA 1
ATOM 1407 C C . ARG A 1 187 ? 2.113 -17.219 17.516 1 97.62 187 ARG A C 1
ATOM 1409 O O . ARG A 1 187 ? 2.652 -18.266 17.141 1 97.62 187 ARG A O 1
ATOM 1416 N N . SER A 1 188 ? 1.901 -16.891 18.75 1 97.75 188 SER A N 1
ATOM 1417 C CA . SER A 1 188 ? 2.283 -17.812 19.812 1 97.75 188 SER A CA 1
ATOM 1418 C C . SER A 1 188 ? 1.548 -19.141 19.688 1 97.75 188 SER A C 1
ATOM 1420 O O . SER A 1 188 ? 2.039 -20.172 20.141 1 97.75 188 SER A O 1
ATOM 1422 N N . ARG A 1 189 ? 0.441 -19.172 18.984 1 97.69 189 ARG A N 1
ATOM 1423 C CA . ARG A 1 189 ? -0.362 -20.375 18.797 1 97.69 189 ARG A CA 1
ATOM 1424 C C . ARG A 1 189 ? -0.106 -21 17.422 1 97.69 189 ARG A C 1
ATOM 1426 O O . ARG A 1 189 ? -0.829 -21.906 17 1 97.69 189 ARG A O 1
ATOM 1433 N N . SER A 1 190 ? 0.753 -20.422 16.703 1 97.12 190 SER A N 1
ATOM 1434 C CA . SER A 1 190 ? 1.179 -20.906 15.398 1 97.12 190 SER A CA 1
ATOM 1435 C C . SER A 1 190 ? 0.022 -20.922 14.398 1 97.12 190 SER A C 1
ATOM 1437 O O . SER A 1 190 ? -0.15 -21.875 13.648 1 97.12 190 SER A O 1
ATOM 1439 N N . VAL A 1 191 ? -0.736 -19.875 14.492 1 97.19 191 VAL A N 1
ATOM 1440 C CA . VAL A 1 191 ? -1.833 -19.703 13.547 1 97.19 191 VAL A CA 1
ATOM 1441 C C . VAL A 1 191 ? -1.275 -19.531 12.133 1 97.19 191 VAL A C 1
ATOM 1443 O O . VAL A 1 191 ? -0.342 -18.75 11.922 1 97.19 191 VAL A O 1
ATOM 1446 N N . ARG A 1 192 ? -1.946 -20.219 11.188 1 96.88 192 ARG A N 1
ATOM 1447 C CA . ARG A 1 192 ? -1.433 -20.172 9.82 1 96.88 192 ARG A CA 1
ATOM 1448 C C . ARG A 1 192 ? -2.514 -19.734 8.844 1 96.88 192 ARG A C 1
ATOM 1450 O O . ARG A 1 192 ? -2.244 -19.547 7.656 1 96.88 192 ARG A O 1
ATOM 1457 N N . HIS A 1 193 ? -3.727 -19.625 9.297 1 98.38 193 HIS A N 1
ATOM 1458 C CA . HIS A 1 193 ? -4.859 -19.125 8.523 1 98.38 193 HIS A CA 1
ATOM 1459 C C . HIS A 1 193 ? -5.492 -17.906 9.188 1 98.38 193 HIS A C 1
ATOM 1461 O O . HIS A 1 193 ? -5.844 -17.953 10.375 1 98.38 193 HIS A O 1
ATOM 1467 N N . ALA A 1 194 ? -5.578 -16.828 8.461 1 98.69 194 ALA A N 1
ATOM 1468 C CA . ALA A 1 194 ? -6.156 -15.609 9.023 1 98.69 194 ALA A CA 1
ATOM 1469 C C . ALA A 1 194 ? -6.883 -14.805 7.953 1 98.69 194 ALA A C 1
ATOM 1471 O O . ALA A 1 194 ? -6.559 -14.898 6.766 1 98.69 194 ALA A O 1
ATOM 1472 N N . SER A 1 195 ? -7.898 -14.07 8.359 1 98.81 195 SER A N 1
ATOM 1473 C CA . SER A 1 195 ? -8.641 -13.195 7.457 1 98.81 195 SER A CA 1
ATOM 1474 C C . SER A 1 195 ? -8.766 -11.789 8.031 1 98.81 195 SER A C 1
ATOM 1476 O O . SER A 1 195 ? -8.836 -11.609 9.25 1 98.81 195 SER A O 1
ATOM 1478 N N . LEU A 1 196 ? -8.758 -10.852 7.172 1 98.88 196 LEU A N 1
ATOM 1479 C CA . LEU A 1 196 ? -8.922 -9.438 7.492 1 98.88 196 LEU A CA 1
ATOM 1480 C C . LEU A 1 196 ? -10.172 -8.875 6.832 1 98.88 196 LEU A C 1
ATOM 1482 O O . LEU A 1 196 ? -10.32 -8.938 5.609 1 98.88 196 LEU A O 1
ATOM 1486 N N . LEU A 1 197 ? -11.047 -8.383 7.625 1 98.88 197 LEU A N 1
ATOM 1487 C CA . LEU A 1 197 ? -12.25 -7.707 7.148 1 98.88 197 LEU A CA 1
ATOM 1488 C C . LEU A 1 197 ? -12.07 -6.191 7.191 1 98.88 197 LEU A C 1
ATOM 1490 O O . LEU A 1 197 ? -11.836 -5.621 8.258 1 98.88 197 LEU A O 1
ATOM 1494 N N . VAL A 1 198 ? -12.164 -5.539 6.043 1 98.75 198 VAL A N 1
ATOM 1495 C CA . VAL A 1 198 ? -11.984 -4.098 5.914 1 98.75 198 VAL A CA 1
ATOM 1496 C C . VAL A 1 198 ? -13.242 -3.469 5.32 1 98.75 198 VAL A C 1
ATOM 1498 O O . VAL A 1 198 ? -13.75 -3.93 4.293 1 98.75 198 VAL A O 1
ATOM 1501 N N . GLY A 1 199 ? -13.742 -2.414 5.906 1 98 199 GLY A N 1
ATOM 1502 C CA . GLY A 1 199 ? -14.945 -1.731 5.453 1 98 199 GLY A CA 1
ATOM 1503 C C . GLY A 1 199 ? -14.688 -0.733 4.344 1 98 199 GLY A C 1
ATOM 1504 O O . GLY A 1 199 ? -13.531 -0.505 3.965 1 98 199 GLY A O 1
ATOM 1505 N N . PRO A 1 200 ? -15.82 -0.206 3.809 1 96.25 200 PRO A N 1
ATOM 1506 C CA . PRO A 1 200 ? -15.695 0.851 2.801 1 96.25 200 PRO A CA 1
ATOM 1507 C C . PRO A 1 200 ? -15.391 2.215 3.414 1 96.25 200 PRO A C 1
ATOM 1509 O O . PRO A 1 200 ? -15.094 2.307 4.609 1 96.25 200 PRO A O 1
ATOM 1512 N N . GLU A 1 201 ? -15.328 3.279 2.619 1 93.06 201 GLU A N 1
ATOM 1513 C CA . GLU A 1 201 ? -15.031 4.629 3.092 1 93.06 201 GLU A CA 1
ATOM 1514 C C . GLU A 1 201 ? -15.984 5.039 4.215 1 93.06 201 GLU A C 1
ATOM 1516 O O . GLU A 1 201 ? -15.57 5.699 5.172 1 93.06 201 GLU A O 1
ATOM 1521 N N . GLY A 1 202 ? -17.203 4.605 4.164 1 92.5 202 GLY A N 1
ATOM 1522 C CA . GLY A 1 202 ? -18.188 4.93 5.18 1 92.5 202 GLY A CA 1
ATOM 1523 C C . GLY A 1 202 ? -18.219 3.945 6.332 1 92.5 202 GLY A C 1
ATOM 1524 O O . GLY A 1 202 ? -19.078 4.02 7.199 1 92.5 202 GLY A O 1
ATOM 1525 N N . ASP A 1 203 ? -17.25 2.998 6.301 1 95.44 203 ASP A N 1
ATOM 1526 C CA . ASP A 1 203 ? -17.109 1.968 7.328 1 95.44 203 ASP A CA 1
ATOM 1527 C C . ASP A 1 203 ? -18.359 1.094 7.395 1 95.44 203 ASP A C 1
ATOM 1529 O O . ASP A 1 203 ? -19.297 1.267 6.598 1 95.44 203 ASP A O 1
ATOM 1533 N N . PHE A 1 204 ? -18.344 0.12 8.273 1 97.44 204 PHE A N 1
ATOM 1534 C CA . PHE A 1 204 ? -19.469 -0.759 8.523 1 97.44 204 PHE A CA 1
ATOM 1535 C C . PHE A 1 204 ? -20.5 -0.068 9.406 1 97.44 204 PHE A C 1
ATOM 1537 O O . PHE A 1 204 ? -20.156 0.729 10.273 1 97.44 204 PHE A O 1
ATOM 1544 N N . THR A 1 205 ? -21.781 -0.395 9.195 1 97.25 205 THR A N 1
ATOM 1545 C CA . THR A 1 205 ? -22.812 0.034 10.133 1 97.25 205 THR A CA 1
ATOM 1546 C C . THR A 1 205 ? -22.703 -0.734 11.445 1 97.25 205 THR A C 1
ATOM 1548 O O . THR A 1 205 ? -22.031 -1.767 11.516 1 97.25 205 THR A O 1
ATOM 1551 N N . ASP A 1 206 ? -23.391 -0.193 12.422 1 96.94 206 ASP A N 1
ATOM 1552 C CA . ASP A 1 206 ? -23.422 -0.889 13.703 1 96.94 206 ASP A CA 1
ATOM 1553 C C . ASP A 1 206 ? -24 -2.295 13.547 1 96.94 206 ASP A C 1
ATOM 1555 O O . ASP A 1 206 ? -23.5 -3.242 14.172 1 96.94 206 ASP A O 1
ATOM 1559 N N . ARG A 1 207 ? -24.984 -2.365 12.766 1 97.5 207 ARG A N 1
ATOM 1560 C CA . ARG A 1 207 ? -25.625 -3.652 12.508 1 97.5 207 ARG A CA 1
ATOM 1561 C C . ARG A 1 207 ? -24.656 -4.625 11.844 1 97.5 207 ARG A C 1
ATOM 1563 O O . ARG A 1 207 ? -24.547 -5.781 12.258 1 97.5 207 ARG A O 1
ATOM 1570 N N . GLU A 1 208 ? -23.969 -4.203 10.852 1 98.06 208 GLU A N 1
ATOM 1571 C CA . GLU A 1 208 ? -22.984 -5.035 10.148 1 98.06 208 GLU A CA 1
ATOM 1572 C C . GLU A 1 208 ? -21.859 -5.469 11.078 1 98.06 208 GLU A C 1
ATOM 1574 O O . GLU A 1 208 ? -21.422 -6.617 11.031 1 98.06 208 GLU A O 1
ATOM 1579 N N . THR A 1 209 ? -21.391 -4.551 11.867 1 97.88 209 THR A N 1
ATOM 1580 C CA . THR A 1 209 ? -20.359 -4.863 12.836 1 97.88 209 THR A CA 1
ATOM 1581 C C . THR A 1 209 ? -20.828 -5.945 13.805 1 97.88 209 THR A C 1
ATOM 1583 O O . THR A 1 209 ? -20.109 -6.902 14.078 1 97.88 209 THR A O 1
ATOM 1586 N N . ALA A 1 210 ? -22.031 -5.773 14.273 1 97.75 210 ALA A N 1
ATOM 1587 C CA . ALA A 1 210 ? -22.609 -6.758 15.195 1 97.75 210 ALA A CA 1
ATOM 1588 C C . ALA A 1 210 ? -22.688 -8.133 14.547 1 97.75 210 ALA A C 1
ATOM 1590 O O . ALA A 1 210 ? -22.375 -9.148 15.18 1 97.75 210 ALA A O 1
ATOM 1591 N N . MET A 1 211 ? -23.078 -8.188 13.305 1 98.12 211 MET A N 1
ATOM 1592 C CA . MET A 1 211 ? -23.172 -9.445 12.562 1 98.12 211 MET A CA 1
ATOM 1593 C C . MET A 1 211 ? -21.797 -10.102 12.453 1 98.12 211 MET A C 1
ATOM 1595 O O . MET A 1 211 ? -21.672 -11.32 12.625 1 98.12 211 MET A O 1
ATOM 1599 N N . ALA A 1 212 ? -20.797 -9.328 12.164 1 98.19 212 ALA A N 1
ATOM 1600 C CA . ALA A 1 212 ? -19.438 -9.844 12.031 1 98.19 212 ALA A CA 1
ATOM 1601 C C . ALA A 1 212 ? -18.938 -10.43 13.352 1 98.19 212 ALA A C 1
ATOM 1603 O O . ALA A 1 212 ? -18.344 -11.508 13.375 1 98.19 212 ALA A O 1
ATOM 1604 N N . LEU A 1 213 ? -19.188 -9.672 14.414 1 97.56 213 LEU A N 1
ATOM 1605 C CA . LEU A 1 213 ? -18.766 -10.117 15.742 1 97.56 213 LEU A CA 1
ATOM 1606 C C . LEU A 1 213 ? -19.469 -11.422 16.125 1 97.56 213 LEU A C 1
ATOM 1608 O O . LEU A 1 213 ? -18.844 -12.336 16.656 1 97.56 213 LEU A O 1
ATOM 1612 N N . GLU A 1 214 ? -20.719 -11.477 15.812 1 97.44 214 GLU A N 1
ATOM 1613 C CA . GLU A 1 214 ? -21.5 -12.688 16.078 1 97.44 214 GLU A CA 1
ATOM 1614 C C . GLU A 1 214 ? -20.969 -13.875 15.289 1 97.44 214 GLU A C 1
ATOM 1616 O O . GLU A 1 214 ? -20.984 -15.008 15.766 1 97.44 214 GLU A O 1
ATOM 1621 N N . ALA A 1 215 ? -20.453 -13.609 14.109 1 97.81 215 ALA A N 1
ATOM 1622 C CA . ALA A 1 215 ? -19.938 -14.664 13.234 1 97.81 215 ALA A CA 1
ATOM 1623 C C . ALA A 1 215 ? -18.562 -15.141 13.703 1 97.81 215 ALA A C 1
ATOM 1625 O O . ALA A 1 215 ? -18.078 -16.188 13.266 1 97.81 215 ALA A O 1
ATOM 1626 N N . GLY A 1 216 ? -17.859 -14.289 14.578 1 97.44 216 GLY A N 1
ATOM 1627 C CA . GLY A 1 216 ? -16.609 -14.75 15.141 1 97.44 216 GLY A CA 1
ATOM 1628 C C . GLY A 1 216 ? -15.445 -13.82 14.836 1 97.44 216 GLY A C 1
ATOM 1629 O O . GLY A 1 216 ? -14.305 -14.094 15.227 1 97.44 216 GLY A O 1
ATOM 1630 N N . PHE A 1 217 ? -15.711 -12.734 14.141 1 98.38 217 PHE A N 1
ATOM 1631 C CA . PHE A 1 217 ? -14.648 -11.773 13.891 1 98.38 217 PHE A CA 1
ATOM 1632 C C . PHE A 1 217 ? -14.25 -11.055 15.18 1 98.38 217 PHE A C 1
ATOM 1634 O O . PHE A 1 217 ? -15.117 -10.68 15.977 1 98.38 217 PHE A O 1
ATOM 1641 N N . VAL A 1 218 ? -12.969 -10.875 15.352 1 98.38 218 VAL A N 1
ATOM 1642 C CA . VAL A 1 218 ? -12.422 -10.141 16.484 1 98.38 218 VAL A CA 1
ATOM 1643 C C . VAL A 1 218 ? -12.125 -8.695 16.078 1 98.38 218 VAL A C 1
ATOM 1645 O O . VAL A 1 218 ? -11.352 -8.461 15.148 1 98.38 218 VAL A O 1
ATOM 1648 N N . PRO A 1 219 ? -12.75 -7.75 16.719 1 98.56 219 PRO A N 1
ATOM 1649 C CA . PRO A 1 219 ? -12.469 -6.355 16.375 1 98.56 219 PRO A CA 1
ATOM 1650 C C . PRO A 1 219 ? -11.094 -5.898 16.859 1 98.56 219 PRO A C 1
ATOM 1652 O O . PRO A 1 219 ? -10.711 -6.195 18 1 98.56 219 PRO A O 1
ATOM 1655 N N . VAL A 1 220 ? -10.375 -5.195 16 1 98.62 220 VAL A N 1
ATOM 1656 C CA . VAL A 1 220 ? -9.062 -4.668 16.359 1 98.62 220 VAL A CA 1
ATOM 1657 C C . VAL A 1 220 ? -8.898 -3.262 15.797 1 98.62 220 VAL A C 1
ATOM 1659 O O . VAL A 1 220 ? -9.484 -2.928 14.766 1 98.62 220 VAL A O 1
ATOM 1662 N N . THR A 1 221 ? -8.094 -2.484 16.484 1 97.81 221 THR A N 1
ATOM 1663 C CA . THR A 1 221 ? -7.625 -1.228 15.906 1 97.81 221 THR A CA 1
ATOM 1664 C C . THR A 1 221 ? -6.285 -1.418 15.195 1 97.81 221 THR A C 1
ATOM 1666 O O . THR A 1 221 ? -5.422 -2.152 15.68 1 97.81 221 THR A O 1
ATOM 1669 N N . LEU A 1 222 ? -6.105 -0.751 14.039 1 97.75 222 LEU A N 1
ATOM 1670 C CA . LEU A 1 222 ? -4.859 -0.836 13.289 1 97.75 222 LEU A CA 1
ATOM 1671 C C . LEU A 1 222 ? -3.869 0.227 13.758 1 97.75 222 LEU A C 1
ATOM 1673 O O . LEU A 1 222 ? -2.787 0.367 13.18 1 97.75 222 LEU A O 1
ATOM 1677 N N . GLY A 1 223 ? -4.234 0.944 14.797 1 94.94 223 GLY A N 1
ATOM 1678 C CA . GLY A 1 223 ? -3.369 1.98 15.336 1 94.94 223 GLY A CA 1
ATOM 1679 C C . GLY A 1 223 ? -4.07 3.314 15.5 1 94.94 223 GLY A C 1
ATOM 1680 O O . GLY A 1 223 ? -5.27 3.43 15.242 1 94.94 223 GLY A O 1
ATOM 1681 N N . PRO A 1 224 ? -3.322 4.293 15.922 1 93.06 224 PRO A N 1
ATOM 1682 C CA . PRO A 1 224 ? -3.924 5.586 16.25 1 93.06 224 PRO A CA 1
ATOM 1683 C C . PRO A 1 224 ? -4.293 6.402 15.023 1 93.06 224 PRO A C 1
ATOM 1685 O O . PRO A 1 224 ? -5.113 7.32 15.109 1 93.06 224 PRO A O 1
ATOM 1688 N N . ILE A 1 225 ? -3.699 6.102 13.945 1 93.12 225 ILE A N 1
ATOM 1689 C CA . ILE A 1 225 ? -3.963 6.832 12.711 1 93.12 225 ILE A CA 1
ATOM 1690 C C . ILE A 1 225 ? -5.145 6.203 11.977 1 93.12 225 ILE A C 1
ATOM 1692 O O . ILE A 1 225 ? -5.184 4.984 11.789 1 93.12 225 ILE A O 1
ATOM 1696 N N . VAL A 1 226 ? -6.133 6.98 11.672 1 93.62 226 VAL A N 1
ATOM 1697 C CA . VAL A 1 226 ? -7.238 6.496 10.859 1 93.62 226 VAL A CA 1
ATOM 1698 C C . VAL A 1 226 ? -6.785 6.352 9.406 1 93.62 226 VAL A C 1
ATOM 1700 O O . VAL A 1 226 ? -6.355 7.328 8.789 1 93.62 226 VAL A O 1
ATOM 1703 N N . LEU A 1 227 ? -6.922 5.199 8.867 1 97 227 LEU A N 1
ATOM 1704 C CA . LEU A 1 227 ? -6.383 4.891 7.543 1 97 227 LEU A CA 1
ATOM 1705 C C . LEU A 1 227 ? -7.48 4.926 6.488 1 97 227 LEU A C 1
ATOM 1707 O O . LEU A 1 227 ? -8.633 4.598 6.773 1 97 227 LEU A O 1
ATOM 1711 N N . ARG A 1 228 ? -7.078 5.277 5.266 1 96.62 228 ARG A N 1
ATOM 1712 C CA . ARG A 1 228 ? -7.973 5.082 4.129 1 96.62 228 ARG A CA 1
ATOM 1713 C C . ARG A 1 228 ? -8.227 3.598 3.885 1 96.62 228 ARG A C 1
ATOM 1715 O O . ARG A 1 228 ? -7.438 2.748 4.309 1 96.62 228 ARG A O 1
ATOM 1722 N N . VAL A 1 229 ? -9.211 3.295 3.125 1 96.94 229 VAL A N 1
ATOM 1723 C CA . VAL A 1 229 ? -9.672 1.922 2.943 1 96.94 229 VAL A CA 1
ATOM 1724 C C . VAL A 1 229 ? -8.555 1.084 2.322 1 96.94 229 VAL A C 1
ATOM 1726 O O . VAL A 1 229 ? -8.258 -0.015 2.795 1 96.94 229 VAL A O 1
ATOM 1729 N N . GLU A 1 230 ? -7.895 1.585 1.274 1 97.56 230 GLU A N 1
ATOM 1730 C CA . GLU A 1 230 ? -6.836 0.821 0.62 1 97.56 230 GLU A CA 1
ATOM 1731 C C . GLU A 1 230 ? -5.641 0.631 1.548 1 97.56 230 GLU A C 1
ATOM 1733 O O . GLU A 1 230 ? -5.059 -0.455 1.604 1 97.56 230 GLU A O 1
ATOM 1738 N N . THR A 1 231 ? -5.332 1.716 2.287 1 98.38 231 THR A N 1
ATOM 1739 C CA . THR A 1 231 ? -4.176 1.682 3.176 1 98.38 231 THR A CA 1
ATOM 1740 C C . THR A 1 231 ? -4.434 0.761 4.363 1 98.38 231 THR A C 1
ATOM 1742 O O . THR A 1 231 ? -3.516 0.101 4.855 1 98.38 231 THR A O 1
ATOM 1745 N N . ALA A 1 232 ? -5.715 0.699 4.777 1 98.56 232 ALA A N 1
ATOM 1746 C CA . ALA A 1 232 ? -6.078 -0.24 5.832 1 98.56 232 ALA A CA 1
ATOM 1747 C C . ALA A 1 232 ? -5.832 -1.682 5.395 1 98.56 232 ALA A C 1
ATOM 1749 O O . ALA A 1 232 ? -5.328 -2.496 6.176 1 98.56 232 ALA A O 1
ATOM 1750 N N . ALA A 1 233 ? -6.172 -2.006 4.152 1 98.75 233 ALA A N 1
ATOM 1751 C CA . ALA A 1 233 ? -5.918 -3.338 3.609 1 98.75 233 ALA A CA 1
ATOM 1752 C C . ALA A 1 233 ? -4.422 -3.637 3.566 1 98.75 233 ALA A C 1
ATOM 1754 O O . ALA A 1 233 ? -3.984 -4.707 3.996 1 98.75 233 ALA A O 1
ATOM 1755 N N . PHE A 1 234 ? -3.615 -2.613 3.084 1 98.69 234 PHE A N 1
ATOM 1756 C CA . PHE A 1 234 ? -2.17 -2.781 2.992 1 98.69 234 PHE A CA 1
ATOM 1757 C C . PHE A 1 234 ? -1.562 -3 4.371 1 98.69 234 PHE A C 1
ATOM 1759 O O . PHE A 1 234 ? -0.785 -3.936 4.57 1 98.69 234 PHE A O 1
ATOM 1766 N N . PHE A 1 235 ? -2.027 -2.164 5.305 1 98.81 235 PHE A N 1
ATOM 1767 C CA . PHE A 1 235 ? -1.507 -2.238 6.664 1 98.81 235 PHE A CA 1
ATOM 1768 C C . PHE A 1 235 ? -1.861 -3.572 7.309 1 98.81 235 PHE A C 1
ATOM 1770 O O . PHE A 1 235 ? -1.001 -4.234 7.895 1 98.81 235 PHE A O 1
ATOM 1777 N N . GLY A 1 236 ? -3.105 -3.924 7.227 1 98.81 236 GLY A N 1
ATOM 1778 C CA . GLY A 1 236 ? -3.559 -5.156 7.848 1 98.81 236 GLY A CA 1
ATOM 1779 C C . GLY A 1 236 ? -2.85 -6.391 7.32 1 98.81 236 GLY A C 1
ATOM 1780 O O . GLY A 1 236 ? -2.416 -7.246 8.094 1 98.81 236 GLY A O 1
ATOM 1781 N N . LEU A 1 237 ? -2.711 -6.48 5.996 1 98.81 237 LEU A N 1
ATOM 1782 C CA . LEU A 1 237 ? -2.029 -7.617 5.383 1 98.81 237 LEU A CA 1
ATOM 1783 C C . LEU A 1 237 ? -0.551 -7.629 5.758 1 98.81 237 LEU A C 1
ATOM 1785 O O . LEU A 1 237 ? 0.012 -8.688 6.047 1 98.81 237 LEU A O 1
ATOM 1789 N N . ALA A 1 238 ? 0.08 -6.445 5.746 1 98.75 238 ALA A N 1
ATOM 1790 C CA . ALA A 1 238 ? 1.482 -6.336 6.137 1 98.75 238 ALA A CA 1
ATOM 1791 C C . ALA A 1 238 ? 1.681 -6.777 7.586 1 98.75 238 ALA A C 1
ATOM 1793 O O . ALA A 1 238 ? 2.633 -7.492 7.898 1 98.75 238 ALA A O 1
ATOM 1794 N N . ALA A 1 239 ? 0.762 -6.324 8.461 1 98.69 239 ALA A N 1
ATOM 1795 C CA . ALA A 1 239 ? 0.824 -6.688 9.875 1 98.69 239 ALA A CA 1
ATOM 1796 C C . ALA A 1 239 ? 0.7 -8.195 10.055 1 98.69 239 ALA A C 1
ATOM 1798 O O . ALA A 1 239 ? 1.416 -8.797 10.859 1 98.69 239 ALA A O 1
ATOM 1799 N N . MET A 1 240 ? -0.212 -8.805 9.289 1 98.69 240 MET A N 1
ATOM 1800 C CA . MET A 1 240 ? -0.405 -10.25 9.375 1 98.69 240 MET A CA 1
ATOM 1801 C C . MET A 1 240 ? 0.828 -10.992 8.875 1 98.69 240 MET A C 1
ATOM 1803 O O . MET A 1 240 ? 1.271 -11.961 9.5 1 98.69 240 MET A O 1
ATOM 1807 N N . ARG A 1 241 ? 1.414 -10.516 7.727 1 97.94 241 ARG A N 1
ATOM 1808 C CA . ARG A 1 241 ? 2.646 -11.109 7.211 1 97.94 241 ARG A CA 1
ATOM 1809 C C . ARG A 1 241 ? 3.783 -10.969 8.219 1 97.94 241 ARG A C 1
ATOM 1811 O O . ARG A 1 241 ? 4.488 -11.938 8.508 1 97.94 241 ARG A O 1
ATOM 1818 N N . TYR A 1 242 ? 3.9 -9.789 8.828 1 98 242 TYR A N 1
ATOM 1819 C CA . TYR A 1 242 ? 4.91 -9.453 9.828 1 98 242 TYR A CA 1
ATOM 1820 C C . TYR A 1 242 ? 4.809 -10.383 11.031 1 98 242 TYR A C 1
ATOM 1822 O O . TYR A 1 242 ? 5.824 -10.875 11.523 1 98 242 TYR A O 1
ATOM 1830 N N . ALA A 1 243 ? 3.619 -10.641 11.445 1 98.19 243 ALA A N 1
ATOM 1831 C CA . ALA A 1 243 ? 3.408 -11.359 12.703 1 98.19 243 ALA A CA 1
ATOM 1832 C C . ALA A 1 243 ? 3.447 -12.867 12.484 1 98.19 243 ALA A C 1
ATOM 1834 O O . ALA A 1 243 ? 3.98 -13.609 13.312 1 98.19 243 ALA A O 1
ATOM 1835 N N . LEU A 1 244 ? 2.934 -13.32 11.297 1 97.69 244 LEU A N 1
ATOM 1836 C CA . LEU A 1 244 ? 2.633 -14.742 11.188 1 97.69 244 LEU A CA 1
ATOM 1837 C C . LEU A 1 244 ? 3.684 -15.453 10.344 1 97.69 244 LEU A C 1
ATOM 1839 O O . LEU A 1 244 ? 3.734 -16.688 10.32 1 97.69 244 LEU A O 1
ATOM 1843 N N . ASP A 1 245 ? 4.488 -14.672 9.625 1 94.75 245 ASP A N 1
ATOM 1844 C CA . ASP A 1 245 ? 5.508 -15.289 8.781 1 94.75 245 ASP A CA 1
ATOM 1845 C C . ASP A 1 245 ? 6.906 -15.023 9.336 1 94.75 245 ASP A C 1
ATOM 1847 O O . ASP A 1 245 ? 7.141 -14.016 10 1 94.75 245 ASP A O 1
ATOM 1851 N N . MET B 1 1 ? -15.703 16.078 5.246 1 86.25 1 MET B N 1
ATOM 1852 C CA . MET B 1 1 ? -15.547 17.531 5.312 1 86.25 1 MET B CA 1
ATOM 1853 C C . MET B 1 1 ? -14.25 17.969 4.648 1 86.25 1 MET B C 1
ATOM 1855 O O . MET B 1 1 ? -13.219 17.297 4.785 1 86.25 1 MET B O 1
ATOM 1859 N N . ALA B 1 2 ? -14.312 19.016 3.943 1 94.94 2 ALA B N 1
ATOM 1860 C CA . ALA B 1 2 ? -13.156 19.5 3.191 1 94.94 2 ALA B CA 1
ATOM 1861 C C . ALA B 1 2 ? -12.055 20 4.129 1 94.94 2 ALA B C 1
ATOM 1863 O O . ALA B 1 2 ? -12.336 20.594 5.168 1 94.94 2 ALA B O 1
ATOM 1864 N N . ARG B 1 3 ? -10.82 19.781 3.713 1 97.75 3 ARG B N 1
ATOM 1865 C CA . ARG B 1 3 ? -9.672 20.203 4.508 1 97.75 3 ARG B CA 1
ATOM 1866 C C . ARG B 1 3 ? -8.742 21.094 3.695 1 97.75 3 ARG B C 1
ATOM 1868 O O . ARG B 1 3 ? -8.516 20.844 2.51 1 97.75 3 ARG B O 1
ATOM 1875 N N . PHE B 1 4 ? -8.195 22.078 4.371 1 98.12 4 PHE B N 1
ATOM 1876 C CA . PHE B 1 4 ? -7.293 23.016 3.713 1 98.12 4 PHE B CA 1
ATOM 1877 C C . PHE B 1 4 ? -6.055 23.266 4.57 1 98.12 4 PHE B C 1
ATOM 1879 O O . PHE B 1 4 ? -6.129 23.25 5.801 1 98.12 4 PHE B O 1
ATOM 1886 N N . PHE B 1 5 ? -4.961 23.547 3.869 1 98.19 5 PHE B N 1
ATOM 1887 C CA . PHE B 1 5 ? -3.703 23.859 4.535 1 98.19 5 PHE B CA 1
ATOM 1888 C C . PHE B 1 5 ? -3.52 25.359 4.68 1 98.19 5 PHE B C 1
ATOM 1890 O O . PHE B 1 5 ? -3.73 26.109 3.723 1 98.19 5 PHE B O 1
ATOM 1897 N N . LEU B 1 6 ? -3.219 25.766 5.82 1 97.69 6 LEU B N 1
ATOM 1898 C CA . LEU B 1 6 ? -2.818 27.125 6.133 1 97.69 6 LEU B CA 1
ATOM 1899 C C . LEU B 1 6 ? -1.583 27.141 7.027 1 97.69 6 LEU B C 1
ATOM 1901 O O . LEU B 1 6 ? -1.611 26.625 8.141 1 97.69 6 LEU B O 1
ATOM 1905 N N . PRO B 1 7 ? -0.486 27.781 6.555 1 96.44 7 PRO B N 1
ATOM 1906 C CA . PRO B 1 7 ? 0.74 27.766 7.355 1 96.44 7 PRO B CA 1
ATOM 1907 C C . PRO B 1 7 ? 0.539 28.344 8.758 1 96.44 7 PRO B C 1
ATOM 1909 O O . PRO B 1 7 ? -0.282 29.25 8.938 1 96.44 7 PRO B O 1
ATOM 1912 N N . PRO B 1 8 ? 1.336 27.859 9.648 1 95.75 8 PRO B N 1
ATOM 1913 C CA . PRO B 1 8 ? 1.168 28.266 11.047 1 95.75 8 PRO B CA 1
ATOM 1914 C C . PRO B 1 8 ? 1.257 29.781 11.234 1 95.75 8 PRO B C 1
ATOM 1916 O O . PRO B 1 8 ? 0.584 30.344 12.102 1 95.75 8 PRO B O 1
ATOM 1919 N N . SER B 1 9 ? 2.016 30.5 10.461 1 95.62 9 SER B N 1
ATOM 1920 C CA . SER B 1 9 ? 2.213 31.938 10.594 1 95.62 9 SER B CA 1
ATOM 1921 C C . SER B 1 9 ? 0.917 32.688 10.336 1 95.62 9 SER B C 1
ATOM 1923 O O . SER B 1 9 ? 0.768 33.844 10.766 1 95.62 9 SER B O 1
ATOM 1925 N N . GLU B 1 10 ? -0.009 32.031 9.734 1 95.5 10 GLU B N 1
ATOM 1926 C CA . GLU B 1 10 ? -1.259 32.688 9.375 1 95.5 10 GLU B CA 1
ATOM 1927 C C . GLU B 1 10 ? -2.35 32.406 10.406 1 95.5 10 GLU B C 1
ATOM 1929 O O . GLU B 1 10 ? -3.451 32.969 10.312 1 95.5 10 GLU B O 1
ATOM 1934 N N . TRP B 1 11 ? -2.041 31.609 11.367 1 95.31 11 TRP B N 1
ATOM 1935 C CA . TRP B 1 11 ? -3.059 31.141 12.305 1 95.31 11 TRP B CA 1
ATOM 1936 C C . TRP B 1 11 ? -3.328 32.188 13.375 1 95.31 11 TRP B C 1
ATOM 1938 O O . TRP B 1 11 ? -4.336 32.125 14.086 1 95.31 11 TRP B O 1
ATOM 1948 N N . ALA B 1 12 ? -2.486 33.188 13.492 1 92.94 12 ALA B N 1
ATOM 1949 C CA . ALA B 1 12 ? -2.629 34.219 14.523 1 92.94 12 ALA B CA 1
ATOM 1950 C C . ALA B 1 12 ? -3.588 35.312 14.078 1 92.94 12 ALA B C 1
ATOM 1952 O O . ALA B 1 12 ? -4.035 36.125 14.898 1 92.94 12 ALA B O 1
ATOM 1953 N N . ALA B 1 13 ? -3.877 35.344 12.812 1 91.94 13 ALA B N 1
ATOM 1954 C CA . ALA B 1 13 ? -4.758 36.375 12.266 1 91.94 13 ALA B CA 1
ATOM 1955 C C . ALA B 1 13 ? -6.195 36.156 12.75 1 91.94 13 ALA B C 1
ATOM 1957 O O . ALA B 1 13 ? -6.613 35.031 13.023 1 91.94 13 ALA B O 1
ATOM 1958 N N . PRO B 1 14 ? -6.895 37.25 12.898 1 90.88 14 PRO B N 1
ATOM 1959 C CA . PRO B 1 14 ? -8.297 37.125 13.312 1 90.88 14 PRO B CA 1
ATOM 1960 C C . PRO B 1 14 ? -9.156 36.406 12.281 1 90.88 14 PRO B C 1
ATOM 1962 O O . PRO B 1 14 ? -10.18 35.812 12.641 1 90.88 14 PRO B O 1
ATOM 1965 N N . ALA B 1 15 ? -8.719 36.5 11.07 1 93.88 15 ALA B N 1
ATOM 1966 C CA . ALA B 1 15 ? -9.352 35.781 9.977 1 93.88 15 ALA B CA 1
ATOM 1967 C C . ALA B 1 15 ? -8.305 35.062 9.133 1 93.88 15 ALA B C 1
ATOM 1969 O O . ALA B 1 15 ? -7.191 35.562 8.945 1 93.88 15 ALA B O 1
ATOM 1970 N N . TRP B 1 16 ? -8.758 33.875 8.773 1 96.56 16 TRP B N 1
ATOM 1971 C CA . TRP B 1 16 ? -7.867 33.094 7.918 1 96.56 16 TRP B CA 1
ATOM 1972 C C . TRP B 1 16 ? -8.203 33.312 6.445 1 96.56 16 TRP B C 1
ATOM 1974 O O . TRP B 1 16 ? -9.375 33.406 6.078 1 96.56 16 TRP B O 1
ATOM 1984 N N . GLU B 1 17 ? -7.195 33.344 5.664 1 96.31 17 GLU B N 1
ATOM 1985 C CA . GLU B 1 17 ? -7.398 33.531 4.23 1 96.31 17 GLU B CA 1
ATOM 1986 C C . GLU B 1 17 ? -6.699 32.438 3.43 1 96.31 17 GLU B C 1
ATOM 1988 O O . GLU B 1 17 ? -5.488 32.25 3.543 1 96.31 17 GLU B O 1
ATOM 1993 N N . LEU B 1 18 ? -7.508 31.688 2.697 1 96.75 18 LEU B N 1
ATOM 1994 C CA . LEU B 1 18 ? -6.938 30.766 1.718 1 96.75 18 LEU B CA 1
ATOM 1995 C C . LEU B 1 18 ? -6.562 31.5 0.436 1 96.75 18 LEU B C 1
ATOM 1997 O O . LEU B 1 18 ? -7.32 32.344 -0.044 1 96.75 18 LEU B O 1
ATOM 2001 N N . ARG B 1 19 ? -5.441 31.234 -0.051 1 94.88 19 ARG B N 1
ATOM 2002 C CA . ARG B 1 19 ? -4.957 31.859 -1.274 1 94.88 19 ARG B CA 1
ATOM 2003 C C . ARG B 1 19 ? -4.43 30.812 -2.256 1 94.88 19 ARG B C 1
ATOM 2005 O O . ARG B 1 19 ? -4.301 29.641 -1.911 1 94.88 19 ARG B O 1
ATOM 2012 N N . GLY B 1 20 ? -4.258 31.234 -3.553 1 93.12 20 GLY B N 1
ATOM 2013 C CA . GLY B 1 20 ? -3.639 30.375 -4.547 1 93.12 20 GLY B CA 1
ATOM 2014 C C . GLY B 1 20 ? -4.414 29.094 -4.789 1 93.12 20 GLY B C 1
ATOM 2015 O O . GLY B 1 20 ? -5.625 29.125 -5.012 1 93.12 20 GLY B O 1
ATOM 2016 N N . ASP B 1 21 ? -3.668 27.938 -4.723 1 91.56 21 ASP B N 1
ATOM 2017 C CA . ASP B 1 21 ? -4.242 26.641 -5.031 1 91.56 21 ASP B CA 1
ATOM 2018 C C . ASP B 1 21 ? -5.344 26.266 -4.043 1 91.56 21 ASP B C 1
ATOM 2020 O O . ASP B 1 21 ? -6.355 25.672 -4.422 1 91.56 21 ASP B O 1
ATOM 2024 N N . GLU B 1 22 ? -5.141 26.609 -2.826 1 94.5 22 GLU B N 1
ATOM 2025 C CA . GLU B 1 22 ? -6.133 26.312 -1.8 1 94.5 22 GLU B CA 1
ATOM 2026 C C . GLU B 1 22 ? -7.445 27.047 -2.062 1 94.5 22 GLU B C 1
ATOM 2028 O O . GLU B 1 22 ? -8.523 26.469 -1.929 1 94.5 22 GLU B O 1
ATOM 2033 N N . ALA B 1 23 ? -7.316 28.297 -2.389 1 94 23 ALA B N 1
ATOM 2034 C CA . ALA B 1 23 ? -8.508 29.094 -2.693 1 94 23 ALA B CA 1
ATOM 2035 C C . ALA B 1 23 ? -9.219 28.562 -3.93 1 94 23 ALA B C 1
ATOM 2037 O O . ALA B 1 23 ? -10.453 28.469 -3.951 1 94 23 ALA B O 1
ATOM 2038 N N . HIS B 1 24 ? -8.414 28.344 -4.887 1 93.88 24 HIS B N 1
ATOM 2039 C CA . HIS B 1 24 ? -8.969 27.781 -6.113 1 93.88 24 HIS B CA 1
ATOM 2040 C C . HIS B 1 24 ? -9.711 26.469 -5.84 1 93.88 24 HIS B C 1
ATOM 2042 O O . HIS B 1 24 ? -10.836 26.281 -6.316 1 93.88 24 HIS B O 1
ATOM 2048 N N . HIS B 1 25 ? -9.062 25.641 -5.059 1 94.31 25 HIS B N 1
ATOM 2049 C CA . HIS B 1 25 ? -9.68 24.375 -4.695 1 94.31 25 HIS B CA 1
ATOM 2050 C C . HIS B 1 25 ? -11 24.594 -3.973 1 94.31 25 HIS B C 1
ATOM 2052 O O . HIS B 1 25 ? -12.016 23.969 -4.312 1 94.31 25 HIS B O 1
ATOM 2058 N N . ALA B 1 26 ? -11.094 25.422 -3.068 1 94.69 26 ALA B N 1
ATOM 2059 C CA . ALA B 1 26 ? -12.281 25.703 -2.264 1 94.69 26 ALA B CA 1
ATOM 2060 C C . ALA B 1 26 ? -13.398 26.312 -3.117 1 94.69 26 ALA B C 1
ATOM 2062 O O . ALA B 1 26 ? -14.539 25.844 -3.076 1 94.69 26 ALA B O 1
ATOM 2063 N N . ALA B 1 27 ? -13.047 27.266 -3.926 1 93.44 27 ALA B N 1
ATOM 2064 C CA . ALA B 1 27 ? -14.031 28.094 -4.625 1 93.44 27 ALA B CA 1
ATOM 2065 C C . ALA B 1 27 ? -14.477 27.422 -5.922 1 93.44 27 ALA B C 1
ATOM 2067 O O . ALA B 1 27 ? -15.664 27.453 -6.262 1 93.44 27 ALA B O 1
ATOM 2068 N N . LYS B 1 28 ? -13.586 26.797 -6.602 1 92.19 28 LYS B N 1
ATOM 2069 C CA . LYS B 1 28 ? -13.891 26.328 -7.953 1 92.19 28 LYS B CA 1
ATOM 2070 C C . LYS B 1 28 ? -14.117 24.828 -7.98 1 92.19 28 LYS B C 1
ATOM 2072 O O . LYS B 1 28 ? -14.969 24.328 -8.719 1 92.19 28 LYS B O 1
ATOM 2077 N N . VAL B 1 29 ? -13.391 24.172 -7.168 1 91.75 29 VAL B N 1
ATOM 2078 C CA . VAL B 1 29 ? -13.492 22.719 -7.207 1 91.75 29 VAL B CA 1
ATOM 2079 C C . VAL B 1 29 ? -14.594 22.25 -6.262 1 91.75 29 VAL B C 1
ATOM 2081 O O . VAL B 1 29 ? -15.477 21.5 -6.66 1 91.75 29 VAL B O 1
ATOM 2084 N N . LEU B 1 30 ? -14.547 22.766 -5.059 1 93.81 30 LEU B N 1
ATOM 2085 C CA . LEU B 1 30 ? -15.523 22.328 -4.066 1 93.81 30 LEU B CA 1
ATOM 2086 C C . LEU B 1 30 ? -16.719 23.266 -4.035 1 93.81 30 LEU B C 1
ATOM 2088 O O . LEU B 1 30 ? -17.766 22.938 -3.471 1 93.81 30 LEU B O 1
ATOM 2092 N N . ARG B 1 31 ? -16.547 24.469 -4.613 1 94.69 31 ARG B N 1
ATOM 2093 C CA . ARG B 1 31 ? -17.609 25.453 -4.746 1 94.69 31 ARG B CA 1
ATOM 2094 C C . ARG B 1 31 ? -18.234 25.766 -3.389 1 94.69 31 ARG B C 1
ATOM 2096 O O . ARG B 1 31 ? -19.453 25.766 -3.24 1 94.69 31 ARG B O 1
ATOM 2103 N N . LEU B 1 32 ? -17.375 25.984 -2.482 1 95 32 LEU B N 1
ATOM 2104 C CA . LEU B 1 32 ? -17.828 26.328 -1.143 1 95 32 LEU B CA 1
ATOM 2105 C C . LEU B 1 32 ? -18.562 27.672 -1.149 1 95 32 LEU B C 1
ATOM 2107 O O . LEU B 1 32 ? -18.188 28.578 -1.903 1 95 32 LEU B O 1
ATOM 2111 N N . LYS B 1 33 ? -19.531 27.766 -0.253 1 95.5 33 LYS B N 1
ATOM 2112 C CA . LYS B 1 33 ? -20.328 28.984 -0.103 1 95.5 33 LYS B CA 1
ATOM 2113 C C . LYS B 1 33 ? -20.188 29.562 1.305 1 95.5 33 LYS B C 1
ATOM 2115 O O . LYS B 1 33 ? -19.734 28.875 2.219 1 95.5 33 LYS B O 1
ATOM 2120 N N . GLN B 1 34 ? -20.625 30.812 1.307 1 96.12 34 GLN B N 1
ATOM 2121 C CA . GLN B 1 34 ? -20.688 31.422 2.633 1 96.12 34 GLN B CA 1
ATOM 2122 C C . GLN B 1 34 ? -21.469 30.547 3.605 1 96.12 34 GLN B C 1
ATOM 2124 O O . GLN B 1 34 ? -22.562 30.078 3.277 1 96.12 34 GLN B O 1
ATOM 2129 N N . GLY B 1 35 ? -20.859 30.359 4.742 1 96.88 35 GLY B N 1
ATOM 2130 C CA . GLY B 1 35 ? -21.547 29.578 5.754 1 96.88 35 GLY B CA 1
ATOM 2131 C C . GLY B 1 35 ? -21.125 28.125 5.781 1 96.88 35 GLY B C 1
ATOM 2132 O O . GLY B 1 35 ? -21.375 27.406 6.758 1 96.88 35 GLY B O 1
ATOM 2133 N N . ASP B 1 36 ? -20.469 27.672 4.707 1 96.88 36 ASP B N 1
ATOM 2134 C CA . ASP B 1 36 ? -20 26.297 4.668 1 96.88 36 ASP B CA 1
ATOM 2135 C C . ASP B 1 36 ? -18.891 26.062 5.688 1 96.88 36 ASP B C 1
ATOM 2137 O O . ASP B 1 36 ? -18.047 26.922 5.906 1 96.88 36 ASP B O 1
ATOM 2141 N N . SER B 1 37 ? -18.891 24.875 6.285 1 97.5 37 SER B N 1
ATOM 2142 C CA . SER B 1 37 ? -17.859 24.5 7.25 1 97.5 37 SER B CA 1
ATOM 2143 C C . SER B 1 37 ? -16.734 23.734 6.574 1 97.5 37 SER B C 1
ATOM 2145 O O . SER B 1 37 ? -16.938 23.078 5.555 1 97.5 37 SER B O 1
ATOM 2147 N N . CYS B 1 38 ? -15.5 23.828 7.148 1 97.5 38 CYS B N 1
ATOM 2148 C CA . CYS B 1 38 ? -14.328 23.078 6.711 1 97.5 38 CYS B CA 1
ATOM 2149 C C . CYS B 1 38 ? -13.328 22.922 7.844 1 97.5 38 CYS B C 1
ATOM 2151 O O . CYS B 1 38 ? -13.555 23.406 8.953 1 97.5 38 CYS B O 1
ATOM 2153 N N . ILE B 1 39 ? -12.344 22.156 7.57 1 98.12 39 ILE B N 1
ATOM 2154 C CA . ILE B 1 39 ? -11.242 22 8.516 1 98.12 39 ILE B CA 1
ATOM 2155 C C . ILE B 1 39 ? -9.977 22.641 7.949 1 98.12 39 ILE B C 1
ATOM 2157 O O . ILE B 1 39 ? -9.688 22.484 6.758 1 98.12 39 ILE B O 1
ATOM 2161 N N . VAL B 1 40 ? -9.312 23.344 8.797 1 98.25 40 VAL B N 1
ATOM 2162 C CA . VAL B 1 40 ? -8.016 23.906 8.422 1 98.25 40 VAL B CA 1
ATOM 2163 C C . VAL B 1 40 ? -6.918 23.297 9.289 1 98.25 40 VAL B C 1
ATOM 2165 O O . VAL B 1 40 ? -7.074 23.172 10.508 1 98.25 40 VAL B O 1
ATOM 2168 N N . PHE B 1 41 ? -5.824 22.812 8.625 1 98.06 41 PHE B N 1
ATOM 2169 C CA . PHE B 1 41 ? -4.695 22.297 9.391 1 98.06 41 PHE B CA 1
ATOM 2170 C C . PHE B 1 41 ? -3.414 23.031 9.031 1 98.06 41 PHE B C 1
ATOM 2172 O O . PHE B 1 41 ? -3.299 23.594 7.934 1 98.06 41 PHE B O 1
ATOM 2179 N N . ASP B 1 42 ? -2.432 23.031 9.938 1 97.38 42 ASP B N 1
ATOM 2180 C CA . ASP B 1 42 ? -1.283 23.922 9.766 1 97.38 42 ASP B CA 1
ATOM 2181 C C . ASP B 1 42 ? -0.047 23.141 9.336 1 97.38 42 ASP B C 1
ATOM 2183 O O . ASP B 1 42 ? 1.019 23.719 9.117 1 97.38 42 ASP B O 1
ATOM 2187 N N . GLY B 1 43 ? -0.136 21.797 9.273 1 96.56 43 GLY B N 1
ATOM 2188 C CA . GLY B 1 43 ? 0.994 20.969 8.867 1 96.56 43 GLY B CA 1
ATOM 2189 C C . GLY B 1 43 ? 1.946 20.672 10.008 1 96.56 43 GLY B C 1
ATOM 2190 O O . GLY B 1 43 ? 2.926 19.938 9.828 1 96.56 43 GLY B O 1
ATOM 2191 N N . CYS B 1 44 ? 1.597 21.203 11.172 1 95.44 44 CYS B N 1
ATOM 2192 C CA . CYS B 1 44 ? 2.455 21 12.336 1 95.44 44 CYS B CA 1
ATOM 2193 C C . CYS B 1 44 ? 1.694 20.297 13.453 1 95.44 44 CYS B C 1
ATOM 2195 O O . CYS B 1 44 ? 2.092 20.375 14.617 1 95.44 44 CYS B O 1
ATOM 2197 N N . GLY B 1 45 ? 0.528 19.703 13.07 1 94.88 45 GLY B N 1
ATOM 2198 C CA . GLY B 1 45 ? -0.18 18.891 14.047 1 94.88 45 GLY B CA 1
ATOM 2199 C C . GLY B 1 45 ? -1.487 19.516 14.5 1 94.88 45 GLY B C 1
ATOM 2200 O O . GLY B 1 45 ? -2.316 18.844 15.117 1 94.88 45 GLY B O 1
ATOM 2201 N N . ARG B 1 46 ? -1.717 20.781 14.172 1 95.62 46 ARG B N 1
ATOM 2202 C CA . ARG B 1 46 ? -2.939 21.453 14.602 1 95.62 46 ARG B CA 1
ATOM 2203 C C . ARG B 1 46 ? -3.982 21.469 13.492 1 95.62 46 ARG B C 1
ATOM 2205 O O . ARG B 1 46 ? -3.637 21.516 12.312 1 95.62 46 ARG B O 1
ATOM 2212 N N . ALA B 1 47 ? -5.176 21.406 13.914 1 97.69 47 ALA B N 1
ATOM 2213 C CA . ALA B 1 47 ? -6.324 21.562 13.023 1 97.69 47 ALA B CA 1
ATOM 2214 C C . ALA B 1 47 ? -7.477 22.266 13.734 1 97.69 47 ALA B C 1
ATOM 2216 O O . ALA B 1 47 ? -7.566 22.25 14.961 1 97.69 47 ALA B O 1
ATOM 2217 N N . ALA B 1 48 ? -8.32 22.938 12.961 1 97.94 48 ALA B N 1
ATOM 2218 C CA . ALA B 1 48 ? -9.469 23.641 13.523 1 97.94 48 ALA B CA 1
ATOM 2219 C C . ALA B 1 48 ? -10.625 23.688 12.523 1 97.94 48 ALA B C 1
ATOM 2221 O O . ALA B 1 48 ? -10.406 23.656 11.312 1 97.94 48 ALA B O 1
ATOM 2222 N N . HIS B 1 49 ? -11.734 23.781 13.109 1 97.94 49 HIS B N 1
ATOM 2223 C CA . HIS B 1 49 ? -12.906 24.062 12.281 1 97.94 49 HIS B CA 1
ATOM 2224 C C . HIS B 1 49 ? -12.906 25.5 11.789 1 97.94 49 HIS B C 1
ATOM 2226 O O . HIS B 1 49 ? -12.336 26.375 12.438 1 97.94 49 HIS B O 1
ATOM 2232 N N . ALA B 1 50 ? -13.508 25.703 10.664 1 97.88 50 ALA B N 1
ATOM 2233 C CA . ALA B 1 50 ? -13.664 27.047 10.117 1 97.88 50 ALA B CA 1
ATOM 2234 C C . ALA B 1 50 ? -14.914 27.156 9.242 1 97.88 50 ALA B C 1
ATOM 2236 O O . ALA B 1 50 ? -15.477 26.141 8.836 1 97.88 50 ALA B O 1
ATOM 2237 N N . VAL B 1 51 ? -15.297 28.328 9.086 1 97.62 51 VAL B N 1
ATOM 2238 C CA . VAL B 1 51 ? -16.469 28.594 8.266 1 97.62 51 VAL B CA 1
ATOM 2239 C C . VAL B 1 51 ? -16.141 29.656 7.219 1 97.62 51 VAL B C 1
ATOM 2241 O O . VAL B 1 51 ? -15.445 30.625 7.508 1 97.62 51 VAL B O 1
ATOM 2244 N N . VAL B 1 52 ? -16.672 29.438 6.102 1 96.81 52 VAL B N 1
ATOM 2245 C CA . VAL B 1 52 ? -16.484 30.438 5.047 1 96.81 52 VAL B CA 1
ATOM 2246 C C . VAL B 1 52 ? -17.203 31.719 5.422 1 96.81 52 VAL B C 1
ATOM 2248 O O . VAL B 1 52 ? -18.422 31.734 5.594 1 96.81 52 VAL B O 1
ATOM 2251 N N . ALA B 1 53 ? -16.516 32.812 5.453 1 95.62 53 ALA B N 1
ATOM 2252 C CA . ALA B 1 53 ? -17.016 34.062 5.992 1 95.62 53 ALA B CA 1
ATOM 2253 C C . ALA B 1 53 ? -17.844 34.844 4.949 1 95.62 53 ALA B C 1
ATOM 2255 O O . ALA B 1 53 ? -18.844 35.469 5.281 1 95.62 53 ALA B O 1
ATOM 2256 N N . GLU B 1 54 ? -17.344 34.875 3.713 1 93 54 GLU B N 1
ATOM 2257 C CA . GLU B 1 54 ? -17.969 35.562 2.594 1 93 54 GLU B CA 1
ATOM 2258 C C . GLU B 1 54 ? -17.859 34.75 1.307 1 93 54 GLU B C 1
ATOM 2260 O O . GLU B 1 54 ? -17.062 33.812 1.223 1 93 54 GLU B O 1
ATOM 2265 N N . PRO B 1 55 ? -18.656 35.125 0.398 1 88.12 55 PRO B N 1
ATOM 2266 C CA . PRO B 1 55 ? -18.531 34.438 -0.88 1 88.12 55 PRO B CA 1
ATOM 2267 C C . PRO B 1 55 ? -17.125 34.469 -1.448 1 88.12 55 PRO B C 1
ATOM 2269 O O . PRO B 1 55 ? -16.469 35.531 -1.404 1 88.12 55 PRO B O 1
ATOM 2272 N N . PRO B 1 56 ? -16.703 33.375 -1.861 1 87.75 56 PRO B N 1
ATOM 2273 C CA . PRO B 1 56 ? -15.344 33.312 -2.4 1 87.75 56 PRO B CA 1
ATOM 2274 C C . PRO B 1 56 ? -15.102 34.312 -3.508 1 87.75 56 PRO B C 1
ATOM 2276 O O . PRO B 1 56 ? -15.992 34.594 -4.316 1 87.75 56 PRO B O 1
ATOM 2279 N N . ARG B 1 57 ? -13.922 34.875 -3.393 1 84.75 57 ARG B N 1
ATOM 2280 C CA . ARG B 1 57 ? -13.508 35.844 -4.379 1 84.75 57 ARG B CA 1
ATOM 2281 C C . ARG B 1 57 ? -12.336 35.344 -5.211 1 84.75 57 ARG B C 1
ATOM 2283 O O . ARG B 1 57 ? -11.758 34.312 -4.898 1 84.75 57 ARG B O 1
ATOM 2290 N N . SER B 1 58 ? -12.055 36 -6.254 1 80.75 58 SER B N 1
ATOM 2291 C CA . SER B 1 58 ? -10.914 35.625 -7.09 1 80.75 58 SER B CA 1
ATOM 2292 C C . SER B 1 58 ? -9.617 35.719 -6.301 1 80.75 58 SER B C 1
ATOM 2294 O O . SER B 1 58 ? -8.68 34.938 -6.578 1 80.75 58 SER B O 1
ATOM 2296 N N . SER B 1 59 ? -9.633 36.562 -5.297 1 82 59 SER B N 1
ATOM 2297 C CA . SER B 1 59 ? -8.406 36.844 -4.547 1 82 59 SER B CA 1
ATOM 2298 C C . SER B 1 59 ? -8.203 35.812 -3.438 1 82 59 SER B C 1
ATOM 2300 O O . SER B 1 59 ? -7.094 35.656 -2.92 1 82 59 SER B O 1
ATOM 2302 N N . GLY B 1 60 ? -9.273 35.25 -3.074 1 92.19 60 GLY B N 1
ATOM 2303 C CA . GLY B 1 60 ? -9.117 34.312 -1.979 1 92.19 60 GLY B CA 1
ATOM 2304 C C . GLY B 1 60 ? -10.43 33.969 -1.294 1 92.19 60 GLY B C 1
ATOM 2305 O O . GLY B 1 60 ? -11.5 34.375 -1.735 1 92.19 60 GLY B O 1
ATOM 2306 N N . VAL B 1 61 ? -10.305 33.031 -0.333 1 94.75 61 VAL B N 1
ATOM 2307 C CA . VAL B 1 61 ? -11.438 32.625 0.479 1 94.75 61 VAL B CA 1
ATOM 2308 C C . VAL B 1 61 ? -11.188 32.969 1.944 1 94.75 61 VAL B C 1
ATOM 2310 O O . VAL B 1 61 ? -10.203 32.5 2.531 1 94.75 61 VAL B O 1
ATOM 2313 N N . LEU B 1 62 ? -12.086 33.75 2.484 1 95.88 62 LEU B N 1
ATOM 2314 C CA . LEU B 1 62 ? -11.961 34.188 3.877 1 95.88 62 LEU B CA 1
ATOM 2315 C C . LEU B 1 62 ? -12.703 33.219 4.801 1 95.88 62 LEU B C 1
ATOM 2317 O O . LEU B 1 62 ? -13.859 32.875 4.547 1 95.88 62 LEU B O 1
ATOM 2321 N N . LEU B 1 63 ? -11.984 32.781 5.883 1 96.94 63 LEU B N 1
ATOM 2322 C CA . LEU B 1 63 ? -12.539 31.844 6.848 1 96.94 63 LEU B CA 1
ATOM 2323 C C . LEU B 1 63 ? -12.578 32.469 8.242 1 96.94 63 LEU B C 1
ATOM 2325 O O . LEU B 1 63 ? -11.672 33.188 8.633 1 96.94 63 LEU B O 1
ATOM 2329 N N . VAL B 1 64 ? -13.594 32.156 8.953 1 97.12 64 VAL B N 1
ATOM 2330 C CA . VAL B 1 64 ? -13.672 32.438 10.375 1 97.12 64 VAL B CA 1
ATOM 2331 C C . VAL B 1 64 ? -13.227 31.219 11.18 1 97.12 64 VAL B C 1
ATOM 2333 O O . VAL B 1 64 ? -13.875 30.172 11.125 1 97.12 64 VAL B O 1
ATOM 2336 N N . PRO B 1 65 ? -12.102 31.453 11.883 1 97.06 65 PRO B N 1
ATOM 2337 C CA . PRO B 1 65 ? -11.641 30.312 12.672 1 97.06 65 PRO B CA 1
ATOM 2338 C C . PRO B 1 65 ? -12.617 29.922 13.781 1 97.06 65 PRO B C 1
ATOM 2340 O O . PRO B 1 65 ? -13.25 30.797 14.383 1 97.06 65 PRO B O 1
ATOM 2343 N N . GLY B 1 66 ? -12.734 28.625 13.906 1 95.75 66 GLY B N 1
ATOM 2344 C CA . GLY B 1 66 ? -13.555 28.094 14.992 1 95.75 66 GLY B CA 1
ATOM 2345 C C . GLY B 1 66 ? -12.75 27.312 16.016 1 95.75 66 GLY B C 1
ATOM 2346 O O . GLY B 1 66 ? -11.625 27.688 16.344 1 95.75 66 GLY B O 1
ATOM 2347 N N . GLU B 1 67 ? -13.398 26.312 16.547 1 95.81 67 GLU B N 1
ATOM 2348 C CA . GLU B 1 67 ? -12.797 25.531 17.609 1 95.81 67 GLU B CA 1
ATOM 2349 C C . GLU B 1 67 ? -11.672 24.641 17.094 1 95.81 67 GLU B C 1
ATOM 2351 O O . GLU B 1 67 ? -11.797 24.062 16 1 95.81 67 GLU B O 1
ATOM 2356 N N . GLU B 1 68 ? -10.633 24.562 17.875 1 96.25 68 GLU B N 1
ATOM 2357 C CA . GLU B 1 68 ? -9.547 23.656 17.531 1 96.25 68 GLU B CA 1
ATOM 2358 C C . GLU B 1 68 ? -9.977 22.203 17.719 1 96.25 68 GLU B C 1
ATOM 2360 O O . GLU B 1 68 ? -10.695 21.875 18.656 1 96.25 68 GLU B O 1
ATOM 2365 N N . CYS B 1 69 ? -9.508 21.422 16.75 1 95.81 69 CYS B N 1
ATOM 2366 C CA . CYS B 1 69 ? -9.742 19.984 16.859 1 95.81 69 CYS B CA 1
ATOM 2367 C C . CYS B 1 69 ? -8.867 19.359 17.938 1 95.81 69 CYS B C 1
ATOM 2369 O O . CYS B 1 69 ? -7.82 19.906 18.281 1 95.81 69 CYS B O 1
ATOM 2371 N N . PRO B 1 70 ? -9.328 18.219 18.453 1 92.5 70 PRO B N 1
ATOM 2372 C CA . PRO B 1 70 ? -8.445 17.516 19.391 1 92.5 70 PRO B CA 1
ATOM 2373 C C . PRO B 1 70 ? -7.102 17.141 18.781 1 92.5 70 PRO B C 1
ATOM 2375 O O . PRO B 1 70 ? -7.016 16.906 17.562 1 92.5 70 PRO B O 1
ATOM 2378 N N . PRO B 1 71 ? -6.086 17.141 19.625 1 90.44 71 PRO B N 1
ATOM 2379 C CA . PRO B 1 71 ? -4.77 16.781 19.109 1 90.44 71 PRO B CA 1
ATOM 2380 C C . PRO B 1 71 ? -4.723 15.344 18.578 1 90.44 71 PRO B C 1
ATOM 2382 O O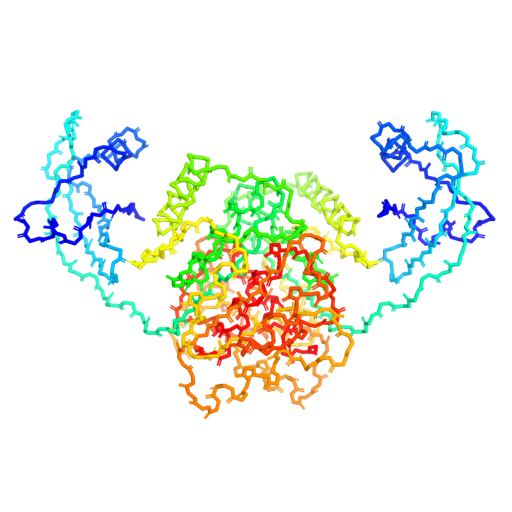 . PRO B 1 71 ? -5.449 14.477 19.078 1 90.44 71 PRO B O 1
ATOM 2385 N N . SER B 1 72 ? -3.875 15.203 17.578 1 87.56 72 SER B N 1
ATOM 2386 C CA . SER B 1 72 ? -3.639 13.852 17.078 1 87.56 72 SER B CA 1
ATOM 2387 C C . SER B 1 72 ? -2.898 13 18.094 1 87.56 72 SER B C 1
ATOM 2389 O O . SER B 1 72 ? -2.125 13.523 18.906 1 87.56 72 SER B O 1
ATOM 2391 N N . PRO B 1 73 ? -3.172 11.734 18.031 1 86.19 73 PRO B N 1
ATOM 2392 C CA . PRO B 1 73 ? -2.408 10.867 18.938 1 86.19 73 PRO B CA 1
ATOM 2393 C C . PRO B 1 73 ? -0.916 10.852 18.609 1 86.19 73 PRO B C 1
ATOM 2395 O O . PRO B 1 73 ? -0.531 11.008 17.453 1 86.19 73 PRO B O 1
ATOM 2398 N N . PRO B 1 74 ? -0.136 10.664 19.719 1 89.81 74 PRO B N 1
ATOM 2399 C CA . PRO B 1 74 ? 1.307 10.57 19.484 1 89.81 74 PRO B CA 1
ATOM 2400 C C . PRO B 1 74 ? 1.704 9.289 18.75 1 89.81 74 PRO B C 1
ATOM 2402 O O . PRO B 1 74 ? 1.175 8.219 19.047 1 89.81 74 PRO B O 1
ATOM 2405 N N . VAL B 1 75 ? 2.568 9.438 17.797 1 95 75 VAL B N 1
ATOM 2406 C CA . VAL B 1 75 ? 3.088 8.289 17.062 1 95 75 VAL B CA 1
ATOM 2407 C C . VAL B 1 75 ? 4.602 8.422 16.906 1 95 75 VAL B C 1
ATOM 2409 O O . VAL B 1 75 ? 5.16 9.5 17.094 1 95 75 VAL B O 1
ATOM 2412 N N . ALA B 1 76 ? 5.262 7.316 16.641 1 97.31 76 ALA B N 1
ATOM 2413 C CA . ALA B 1 76 ? 6.703 7.324 16.391 1 97.31 76 ALA B CA 1
ATOM 2414 C C . ALA B 1 76 ? 7.043 8.188 15.18 1 97.31 76 ALA B C 1
ATOM 2416 O O . ALA B 1 76 ? 6.242 8.312 14.25 1 97.31 76 ALA B O 1
ATOM 2417 N N . HIS B 1 77 ? 8.211 8.82 15.289 1 98.06 77 HIS B N 1
ATOM 2418 C CA . HIS B 1 77 ? 8.742 9.578 14.164 1 98.06 77 HIS B CA 1
ATOM 2419 C C . HIS B 1 77 ? 9.406 8.656 13.148 1 98.06 77 HIS B C 1
ATOM 2421 O O . HIS B 1 77 ? 10.461 8.078 13.422 1 98.06 77 HIS B O 1
ATOM 2427 N N . LEU B 1 78 ? 8.797 8.492 11.984 1 98.44 78 LEU B N 1
ATOM 2428 C CA . LEU B 1 78 ? 9.297 7.566 10.977 1 98.44 78 LEU B CA 1
ATOM 2429 C C . LEU B 1 78 ? 9.82 8.32 9.758 1 98.44 78 LEU B C 1
ATOM 2431 O O . LEU B 1 78 ? 9.133 9.203 9.234 1 98.44 78 LEU B O 1
ATOM 2435 N N . THR B 1 79 ? 11 8 9.344 1 98.81 79 THR B N 1
ATOM 2436 C CA . THR B 1 79 ? 11.578 8.547 8.117 1 98.81 79 THR B CA 1
ATOM 2437 C C . THR B 1 79 ? 11.719 7.461 7.059 1 98.81 79 THR B C 1
ATOM 2439 O O . THR B 1 79 ? 12.266 6.387 7.332 1 98.81 79 THR 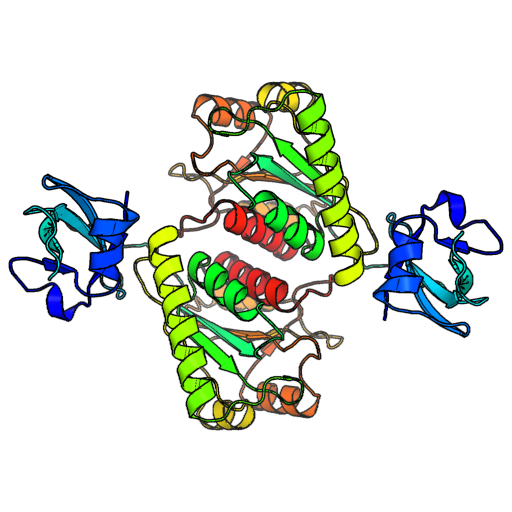B O 1
ATOM 2442 N N . LEU B 1 80 ? 11.195 7.746 5.902 1 98.81 80 LEU B N 1
ATOM 2443 C CA . LEU B 1 80 ? 11.391 6.855 4.762 1 98.81 80 LEU B CA 1
ATOM 2444 C C . LEU B 1 80 ? 12.516 7.367 3.865 1 98.81 80 LEU B C 1
ATOM 2446 O O . LEU B 1 80 ? 12.406 8.445 3.283 1 98.81 80 LEU B O 1
ATOM 2450 N N . CYS B 1 81 ? 13.586 6.633 3.832 1 98.81 81 CYS B N 1
ATOM 2451 C CA . CYS B 1 81 ? 14.664 6.867 2.879 1 98.81 81 CYS B CA 1
ATOM 2452 C C . CYS B 1 81 ? 14.508 5.98 1.649 1 98.81 81 CYS B C 1
ATOM 2454 O O . CYS B 1 81 ? 14.797 4.785 1.699 1 98.81 81 CYS B O 1
ATOM 2456 N N . GLN B 1 82 ? 14.094 6.582 0.542 1 98.62 82 GLN B N 1
ATOM 2457 C CA . GLN B 1 82 ? 13.609 5.824 -0.611 1 98.62 82 GLN B CA 1
ATOM 2458 C C . GLN B 1 82 ? 14.453 6.117 -1.85 1 98.62 82 GLN B C 1
ATOM 2460 O O . GLN B 1 82 ? 14.484 7.25 -2.332 1 98.62 82 GLN B O 1
ATOM 2465 N N . ALA B 1 83 ? 15.133 5.074 -2.357 1 98.31 83 ALA B N 1
ATOM 2466 C CA . ALA B 1 83 ? 15.688 5.238 -3.699 1 98.31 83 ALA B CA 1
ATOM 2467 C C . ALA B 1 83 ? 14.578 5.484 -4.723 1 98.31 83 ALA B C 1
ATOM 2469 O O . ALA B 1 83 ? 13.586 4.758 -4.758 1 98.31 83 ALA B O 1
ATOM 2470 N N . VAL B 1 84 ? 14.742 6.465 -5.535 1 97 84 VAL B N 1
ATOM 2471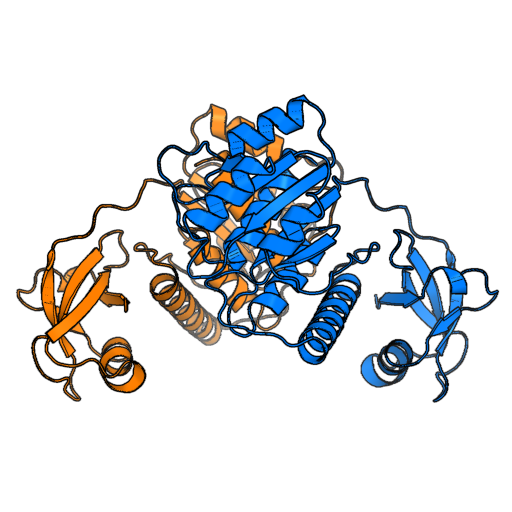 C CA . VAL B 1 84 ? 13.695 6.883 -6.461 1 97 84 VAL B CA 1
ATOM 2472 C C . VAL B 1 84 ? 13.469 5.801 -7.516 1 97 84 VAL B C 1
ATOM 2474 O O . VAL B 1 84 ? 14.359 5.508 -8.312 1 97 84 VAL B O 1
ATOM 2477 N N . PRO B 1 85 ? 12.289 5.238 -7.465 1 95.56 85 PRO B N 1
ATOM 2478 C CA . PRO B 1 85 ? 12.023 4.188 -8.453 1 95.56 85 PRO B CA 1
ATOM 2479 C C . PRO B 1 85 ? 11.727 4.746 -9.844 1 95.56 85 PRO B C 1
ATOM 2481 O O . PRO B 1 85 ? 11.734 5.965 -10.039 1 95.56 85 PRO B O 1
ATOM 2484 N N . LYS B 1 86 ? 11.477 3.879 -10.711 1 87.5 86 LYS B N 1
ATOM 2485 C CA . LYS B 1 86 ? 11.141 4.254 -12.086 1 87.5 86 LYS B CA 1
ATOM 2486 C C . LYS B 1 86 ? 9.695 4.727 -12.18 1 87.5 86 LYS B C 1
ATOM 2488 O O . LYS B 1 86 ? 8.844 4.324 -11.383 1 87.5 86 LYS B O 1
ATOM 2493 N N . GLY B 1 87 ? 9.484 5.637 -13.094 1 82.62 87 GLY B N 1
ATOM 2494 C CA . GLY B 1 87 ? 8.125 6.016 -13.461 1 82.62 87 GLY B CA 1
ATOM 2495 C C . GLY B 1 87 ? 7.398 6.77 -12.367 1 82.62 87 GLY B C 1
ATOM 2496 O O . GLY B 1 87 ? 7.973 7.66 -11.734 1 82.62 87 GLY B O 1
ATOM 2497 N N . ALA B 1 88 ? 6.121 6.352 -12.195 1 86.5 88 ALA B N 1
ATOM 2498 C CA . ALA B 1 88 ? 5.246 7.109 -11.305 1 86.5 88 ALA B CA 1
ATOM 2499 C C . ALA B 1 88 ? 5.109 6.414 -9.953 1 86.5 88 ALA B C 1
ATOM 2501 O O . ALA B 1 88 ? 4.277 6.805 -9.125 1 86.5 88 ALA B O 1
ATOM 2502 N N . ASN B 1 89 ? 5.965 5.531 -9.656 1 94.5 89 ASN B N 1
ATOM 2503 C CA . ASN B 1 89 ? 5.855 4.773 -8.422 1 94.5 89 ASN B CA 1
ATOM 2504 C C . ASN B 1 89 ? 6.133 5.645 -7.199 1 94.5 89 ASN B C 1
ATOM 2506 O O . ASN B 1 89 ? 5.555 5.434 -6.133 1 94.5 89 ASN B O 1
ATOM 2510 N N . MET B 1 90 ? 6.988 6.629 -7.422 1 97.25 90 MET B N 1
ATOM 2511 C CA . MET B 1 90 ? 7.34 7.5 -6.309 1 97.25 90 MET B CA 1
ATOM 2512 C C . MET B 1 90 ? 6.121 8.281 -5.82 1 97.25 90 MET B C 1
ATOM 2514 O O . MET B 1 90 ? 5.961 8.508 -4.621 1 97.25 90 MET B O 1
ATOM 2518 N N . ASP B 1 91 ? 5.277 8.656 -6.762 1 98.12 91 ASP B N 1
ATOM 2519 C CA . ASP B 1 91 ? 4.059 9.367 -6.395 1 98.12 91 ASP B CA 1
ATOM 2520 C C . ASP B 1 91 ? 3.199 8.539 -5.445 1 98.12 91 ASP B C 1
ATOM 2522 O O . ASP B 1 91 ? 2.717 9.039 -4.43 1 98.12 91 ASP B O 1
ATOM 2526 N N . LEU B 1 92 ? 3.064 7.301 -5.785 1 97.88 92 LEU B N 1
ATOM 2527 C CA . LEU B 1 92 ? 2.285 6.375 -4.969 1 97.88 92 LEU B CA 1
ATOM 2528 C C . LEU B 1 92 ? 2.939 6.168 -3.607 1 97.88 92 LEU B C 1
ATOM 2530 O O . LEU B 1 92 ? 2.256 6.137 -2.582 1 97.88 92 LEU B O 1
ATOM 2534 N N . ILE B 1 93 ? 4.211 6.055 -3.613 1 98.69 93 ILE B N 1
ATOM 2535 C CA . ILE B 1 93 ? 4.957 5.863 -2.375 1 98.69 93 ILE B CA 1
ATOM 2536 C C . ILE B 1 93 ? 4.727 7.051 -1.443 1 98.69 93 ILE B C 1
ATOM 2538 O O . ILE B 1 93 ? 4.449 6.867 -0.255 1 98.69 93 ILE B O 1
ATOM 2542 N N . ILE B 1 94 ? 4.805 8.211 -1.972 1 98.69 94 ILE B N 1
ATOM 2543 C CA . ILE B 1 94 ? 4.602 9.422 -1.18 1 98.69 94 ILE B CA 1
ATOM 2544 C C . ILE B 1 94 ? 3.188 9.43 -0.603 1 98.69 94 ILE B C 1
ATOM 2546 O O . ILE B 1 94 ? 3.004 9.602 0.604 1 98.69 94 ILE B O 1
ATOM 2550 N N . GLN B 1 95 ? 2.244 9.211 -1.413 1 98.44 95 GLN B N 1
ATOM 2551 C CA . GLN B 1 95 ? 0.842 9.258 -1.013 1 98.44 95 GLN B CA 1
ATOM 2552 C C . GLN B 1 95 ? 0.562 8.281 0.126 1 98.44 95 GLN B C 1
ATOM 2554 O O . GLN B 1 95 ? 0.032 8.664 1.169 1 98.44 95 GLN B O 1
ATOM 2559 N N . LYS B 1 96 ? 0.939 7.031 -0.069 1 98.56 96 LYS B N 1
ATOM 2560 C CA . LYS B 1 96 ? 0.597 6 0.906 1 98.56 96 LYS B CA 1
ATOM 2561 C C . LYS B 1 96 ? 1.461 6.117 2.158 1 98.56 96 LYS B C 1
ATOM 2563 O O . LYS B 1 96 ? 1.014 5.793 3.26 1 98.56 96 LYS B O 1
ATOM 2568 N N . SER B 1 97 ? 2.68 6.648 1.981 1 98.81 97 SER B N 1
ATOM 2569 C CA . SER B 1 97 ? 3.506 6.895 3.158 1 98.81 97 SER B CA 1
ATOM 2570 C C . SER B 1 97 ? 2.867 7.934 4.074 1 98.81 97 SER B C 1
ATOM 2572 O O . SER B 1 97 ? 2.881 7.781 5.297 1 98.81 97 SER B O 1
ATOM 2574 N N . VAL B 1 98 ? 2.293 8.953 3.488 1 98.62 98 VAL B N 1
ATOM 2575 C CA . VAL B 1 98 ? 1.606 9.977 4.262 1 98.62 98 VAL B CA 1
ATOM 2576 C C . VAL B 1 98 ? 0.405 9.367 4.98 1 98.62 98 VAL B C 1
ATOM 2578 O O . VAL B 1 98 ? 0.195 9.617 6.172 1 98.62 98 VAL B O 1
ATOM 2581 N N . GLU B 1 99 ? -0.304 8.555 4.273 1 98.31 99 GLU B N 1
ATOM 2582 C CA . GLU B 1 99 ? -1.473 7.898 4.852 1 98.31 99 GLU B CA 1
ATOM 2583 C C . GLU B 1 99 ? -1.077 6.984 6.008 1 98.31 99 GLU B C 1
ATOM 2585 O O . GLU B 1 99 ? -1.853 6.789 6.945 1 98.31 99 GLU B O 1
ATOM 2590 N N . LEU B 1 100 ? 0.152 6.512 5.93 1 98.38 100 LEU B N 1
ATOM 2591 C CA . LEU B 1 100 ? 0.656 5.621 6.969 1 98.38 100 LEU B CA 1
ATOM 2592 C C . LEU B 1 100 ? 1.322 6.414 8.086 1 98.38 100 LEU B C 1
ATOM 2594 O O . LEU B 1 100 ? 1.842 5.832 9.039 1 98.38 100 LEU B O 1
ATOM 2598 N N . GLY B 1 101 ? 1.399 7.703 7.977 1 97.38 101 GLY B N 1
ATOM 2599 C CA . GLY B 1 101 ? 1.847 8.562 9.062 1 97.38 101 GLY B CA 1
ATOM 2600 C C . GLY B 1 101 ? 3.346 8.797 9.062 1 97.38 101 GLY B C 1
ATOM 2601 O O . GLY B 1 101 ? 3.953 8.969 10.117 1 97.38 101 GLY B O 1
ATOM 2602 N N . VAL B 1 102 ? 3.98 8.781 7.91 1 98.44 102 VAL B N 1
ATOM 2603 C CA . VAL B 1 102 ? 5.41 9.055 7.824 1 98.44 102 VAL B CA 1
ATOM 2604 C C . VAL B 1 102 ? 5.688 10.5 8.25 1 98.44 102 VAL B C 1
ATOM 2606 O O . VAL B 1 102 ? 4.863 11.383 8.023 1 98.44 102 VAL B O 1
ATOM 2609 N N . SER B 1 103 ? 6.84 10.68 8.836 1 97.81 103 SER B N 1
ATOM 2610 C CA . SER B 1 103 ? 7.191 12.016 9.32 1 97.81 103 SER B CA 1
ATOM 2611 C C . SER B 1 103 ? 8.062 12.75 8.305 1 97.81 103 SER B C 1
ATOM 2613 O O . SER B 1 103 ? 8.031 13.984 8.234 1 97.81 103 SER B O 1
ATOM 2615 N N . ALA B 1 104 ? 8.82 12.008 7.582 1 98.38 104 ALA B N 1
ATOM 2616 C CA . ALA B 1 104 ? 9.727 12.578 6.59 1 98.38 104 ALA B CA 1
ATOM 2617 C C . ALA B 1 104 ? 10.055 11.57 5.5 1 98.38 104 ALA B C 1
ATOM 2619 O O . ALA B 1 104 ? 10.062 10.359 5.746 1 98.38 104 ALA B O 1
ATOM 2620 N N . ILE B 1 105 ? 10.305 12.102 4.316 1 98.75 105 ILE B N 1
ATOM 2621 C CA . ILE B 1 105 ? 10.695 11.266 3.186 1 98.75 105 ILE B CA 1
ATOM 2622 C C . ILE B 1 105 ? 11.969 11.82 2.549 1 98.75 105 ILE B C 1
ATOM 2624 O O . ILE B 1 105 ? 12.055 13.016 2.258 1 98.75 105 ILE B O 1
ATOM 2628 N N . VAL B 1 106 ? 12.906 10.953 2.373 1 98.62 106 VAL B N 1
ATOM 2629 C CA . VAL B 1 106 ? 14.188 11.32 1.766 1 98.62 106 VAL B CA 1
ATOM 2630 C C . VAL B 1 106 ? 14.375 10.555 0.46 1 98.62 106 VAL B C 1
ATOM 2632 O O . VAL B 1 106 ? 14.766 9.383 0.471 1 98.62 106 VAL B O 1
ATOM 2635 N N . PRO B 1 107 ? 14.148 11.234 -0.656 1 98.19 107 PRO B N 1
ATOM 2636 C CA . PRO B 1 107 ? 14.453 10.602 -1.94 1 98.19 107 PRO B CA 1
ATOM 2637 C C . PRO B 1 107 ? 15.945 10.477 -2.201 1 98.19 107 PRO B C 1
ATOM 2639 O O . PRO B 1 107 ? 16.688 11.445 -2.043 1 98.19 107 PRO B O 1
ATOM 2642 N N . LEU B 1 108 ? 16.297 9.312 -2.623 1 97.94 108 LEU B N 1
ATOM 2643 C CA . LEU B 1 108 ? 17.719 9.047 -2.83 1 97.94 108 LEU B CA 1
ATOM 2644 C C . LEU B 1 108 ? 17.984 8.609 -4.27 1 97.94 108 LEU B C 1
ATOM 2646 O O . LEU B 1 108 ? 17.203 7.855 -4.848 1 97.94 108 LEU B O 1
ATOM 2650 N N . VAL B 1 109 ? 19.094 9.133 -4.816 1 96.88 109 VAL B N 1
ATOM 2651 C CA . VAL B 1 109 ? 19.594 8.68 -6.105 1 96.88 109 VAL B CA 1
ATOM 2652 C C . VAL B 1 109 ? 20.719 7.668 -5.895 1 96.88 109 VAL B C 1
ATOM 2654 O O . VAL B 1 109 ? 21.781 8.023 -5.379 1 96.88 109 VAL B O 1
ATOM 2657 N N . THR B 1 110 ? 20.469 6.441 -6.309 1 97.06 110 THR B N 1
ATOM 2658 C CA . THR B 1 110 ? 21.438 5.363 -6.113 1 97.06 110 THR B CA 1
ATOM 2659 C C . THR B 1 110 ? 22.016 4.902 -7.449 1 97.06 110 THR B C 1
ATOM 2661 O O . THR B 1 110 ? 21.625 5.41 -8.508 1 97.06 110 THR B O 1
ATOM 2664 N N . ASP B 1 111 ? 22.906 3.947 -7.438 1 96 111 ASP B N 1
ATOM 2665 C CA . ASP B 1 111 ? 23.594 3.482 -8.633 1 96 111 ASP B CA 1
ATOM 2666 C C . ASP B 1 111 ? 22.609 2.902 -9.648 1 96 111 ASP B C 1
ATOM 2668 O O . ASP B 1 111 ? 22.797 3.053 -10.859 1 96 111 ASP B O 1
ATOM 2672 N N . ARG B 1 112 ? 21.578 2.307 -9.117 1 94.75 112 ARG B N 1
ATOM 2673 C CA . ARG B 1 112 ? 20.688 1.579 -10.016 1 94.75 112 ARG B CA 1
ATOM 2674 C C . ARG B 1 112 ? 19.359 2.32 -10.188 1 94.75 112 ARG B C 1
ATOM 2676 O O . ARG B 1 112 ? 18.375 1.73 -10.609 1 94.75 112 ARG B O 1
ATOM 2683 N N . THR B 1 113 ? 19.422 3.568 -9.727 1 92.94 113 THR B N 1
ATOM 2684 C CA . THR B 1 113 ? 18.297 4.43 -10.086 1 92.94 113 THR B CA 1
ATOM 2685 C C . THR B 1 113 ? 18.438 4.918 -11.523 1 92.94 113 THR B C 1
ATOM 2687 O O . THR B 1 113 ? 19.547 5.25 -11.969 1 92.94 113 THR B O 1
ATOM 2690 N N . ILE B 1 114 ? 17.469 4.918 -12.305 1 78.88 114 ILE B N 1
ATOM 2691 C CA . ILE B 1 114 ? 17.5 5.309 -13.711 1 78.88 114 ILE B CA 1
ATOM 2692 C C . ILE B 1 114 ? 17.406 6.828 -13.828 1 78.88 114 ILE B C 1
ATOM 2694 O O . ILE B 1 114 ? 17.938 7.414 -14.781 1 78.88 114 ILE B O 1
ATOM 2698 N N . VAL B 1 115 ? 16.922 7.367 -12.859 1 72.44 115 VAL B N 1
ATOM 2699 C CA . VAL B 1 115 ? 16.641 8.797 -12.898 1 72.44 115 VAL B CA 1
ATOM 2700 C C . VAL B 1 115 ? 17.906 9.586 -12.555 1 72.44 115 VAL B C 1
ATOM 2702 O O . VAL B 1 115 ? 18.531 9.336 -11.516 1 72.44 115 VAL B O 1
ATOM 2705 N N . ARG B 1 116 ? 18.469 10.25 -13.461 1 75.12 116 ARG B N 1
ATOM 2706 C CA . ARG B 1 116 ? 19.516 11.242 -13.203 1 75.12 116 ARG B CA 1
ATOM 2707 C C . ARG B 1 116 ? 18.938 12.656 -13.211 1 75.12 116 ARG B C 1
ATOM 2709 O O . ARG B 1 116 ? 18.266 13.047 -14.164 1 75.12 116 ARG B O 1
ATOM 2716 N N . LEU B 1 117 ? 19.125 13.305 -12.055 1 84 117 LEU B N 1
ATOM 2717 C CA . LEU B 1 117 ? 18.453 14.586 -11.906 1 84 117 LEU B CA 1
ATOM 2718 C C . LEU B 1 117 ? 19.484 15.719 -11.773 1 84 117 LEU B C 1
ATOM 2720 O O . LEU B 1 117 ? 20.391 15.641 -10.953 1 84 117 LEU B O 1
ATOM 2724 N N . ASN B 1 118 ? 19.359 16.719 -12.633 1 87 118 ASN B N 1
ATOM 2725 C CA . ASN B 1 118 ? 20.078 17.953 -12.336 1 87 118 ASN B CA 1
ATOM 2726 C C . ASN B 1 118 ? 19.359 18.781 -11.258 1 87 118 ASN B C 1
ATOM 2728 O O . ASN B 1 118 ? 18.312 18.375 -10.773 1 87 118 ASN B O 1
ATOM 2732 N N . ALA B 1 119 ? 19.953 19.797 -10.859 1 88.69 119 ALA B N 1
ATOM 2733 C CA . ALA B 1 119 ? 19.453 20.578 -9.727 1 88.69 119 ALA B CA 1
ATOM 2734 C C . ALA B 1 119 ? 18.031 21.047 -9.977 1 88.69 119 ALA B C 1
ATOM 2736 O O . ALA B 1 119 ? 17.172 21 -9.078 1 88.69 119 ALA B O 1
ATOM 2737 N N . ARG B 1 120 ? 17.781 21.516 -11.133 1 91.81 120 ARG B N 1
ATOM 2738 C CA . ARG B 1 120 ? 16.453 22.016 -11.484 1 91.81 120 ARG B CA 1
ATOM 2739 C C . ARG B 1 120 ? 15.422 20.906 -11.484 1 91.81 120 ARG B C 1
ATOM 2741 O O . ARG B 1 120 ? 14.305 21.078 -10.984 1 91.81 120 ARG B O 1
ATOM 2748 N N . GLU B 1 121 ? 15.82 19.766 -12.016 1 92.19 121 GLU B N 1
ATOM 2749 C CA . GLU B 1 121 ? 14.945 18.609 -12.055 1 92.19 121 GLU B CA 1
ATOM 2750 C C . GLU B 1 121 ? 14.664 18.078 -10.648 1 92.19 121 GLU B C 1
ATOM 2752 O O . GLU B 1 121 ? 13.531 17.688 -10.344 1 92.19 121 GLU B O 1
ATOM 2757 N N . ALA B 1 122 ? 15.664 18.109 -9.883 1 94.19 122 ALA B N 1
ATOM 2758 C CA . ALA B 1 122 ? 15.531 17.656 -8.5 1 94.19 122 ALA B CA 1
ATOM 2759 C C . ALA B 1 122 ? 14.547 18.531 -7.734 1 94.19 122 ALA B C 1
ATOM 2761 O O . ALA B 1 122 ? 13.672 18.016 -7.027 1 94.19 122 ALA B O 1
ATOM 2762 N N . GLU B 1 123 ? 14.633 19.766 -7.875 1 96.31 123 GLU B N 1
ATOM 2763 C CA . GLU B 1 123 ? 13.742 20.703 -7.195 1 96.31 123 GLU B CA 1
ATOM 2764 C C . GLU B 1 123 ? 12.305 20.562 -7.703 1 96.31 123 GLU B C 1
ATOM 2766 O O . GLU B 1 123 ? 11.359 20.609 -6.918 1 96.31 123 GLU B O 1
ATOM 2771 N N . ALA B 1 124 ? 12.188 20.422 -8.977 1 96 124 ALA B N 1
ATOM 2772 C CA . ALA B 1 124 ? 10.859 20.25 -9.562 1 96 124 ALA B CA 1
ATOM 2773 C C . ALA B 1 124 ? 10.195 18.984 -9.023 1 96 124 ALA B C 1
ATOM 2775 O O . ALA B 1 124 ? 9.008 18.984 -8.703 1 96 124 ALA B O 1
ATOM 2776 N N . LYS B 1 125 ? 10.961 17.938 -8.945 1 95.88 125 LYS B N 1
ATOM 2777 C CA . LYS B 1 125 ? 10.438 16.688 -8.406 1 95.88 125 LYS B CA 1
ATOM 2778 C C . LYS B 1 125 ? 10.07 16.844 -6.934 1 95.88 125 LYS B C 1
ATOM 2780 O O . LYS B 1 125 ? 9.008 16.375 -6.504 1 95.88 125 LYS B O 1
ATOM 2785 N N . ARG B 1 126 ? 10.914 17.469 -6.23 1 97.56 126 ARG B N 1
ATOM 2786 C CA . ARG B 1 126 ? 10.633 17.703 -4.816 1 97.56 126 ARG B CA 1
ATOM 2787 C C . ARG B 1 126 ? 9.328 18.469 -4.641 1 97.56 126 ARG B C 1
ATOM 2789 O O . ARG B 1 126 ? 8.492 18.094 -3.812 1 97.56 126 ARG B O 1
ATOM 2796 N N . GLN B 1 127 ? 9.148 19.484 -5.371 1 97.75 127 GLN B N 1
ATOM 2797 C CA . GLN B 1 127 ? 7.934 20.297 -5.289 1 97.75 127 GLN B CA 1
ATOM 2798 C C . GLN B 1 127 ? 6.695 19.484 -5.633 1 97.75 127 GLN B C 1
ATOM 2800 O O . GLN B 1 127 ? 5.672 19.578 -4.953 1 97.75 127 GLN B O 1
ATOM 2805 N N . LYS B 1 128 ? 6.84 18.734 -6.652 1 97.5 128 LYS B N 1
ATOM 2806 C CA . LYS B 1 128 ? 5.738 17.859 -7.023 1 97.5 128 LYS B CA 1
ATOM 2807 C C . LYS B 1 128 ? 5.395 16.891 -5.891 1 97.5 128 LYS B C 1
ATOM 2809 O O . LYS B 1 128 ? 4.227 16.734 -5.531 1 97.5 128 LYS B O 1
ATOM 2814 N N . TRP B 1 129 ? 6.418 16.281 -5.355 1 98.38 129 TRP B N 1
ATOM 2815 C CA . TRP B 1 129 ? 6.207 15.281 -4.309 1 98.38 129 TRP B CA 1
ATOM 2816 C C . TRP B 1 129 ? 5.672 15.93 -3.039 1 98.38 129 TRP B C 1
ATOM 2818 O O . TRP B 1 129 ? 4.844 15.352 -2.338 1 98.38 129 TRP B O 1
ATOM 2828 N N . GLN B 1 130 ? 6.098 17.078 -2.77 1 98.56 130 GLN B N 1
ATOM 2829 C CA . GLN B 1 130 ? 5.559 17.812 -1.63 1 98.56 130 GLN B CA 1
ATOM 2830 C C . GLN B 1 130 ? 4.078 18.125 -1.823 1 98.56 130 GLN B C 1
ATOM 2832 O O . GLN B 1 130 ? 3.295 18.062 -0.874 1 98.56 130 GLN B O 1
ATOM 2837 N N . ARG B 1 131 ? 3.729 18.469 -2.984 1 97.75 131 ARG B N 1
ATOM 2838 C CA . ARG B 1 131 ? 2.326 18.719 -3.303 1 97.75 131 ARG B CA 1
ATOM 2839 C C . ARG B 1 131 ? 1.492 17.453 -3.137 1 97.75 131 ARG B C 1
ATOM 2841 O O . ARG B 1 131 ? 0.376 17.516 -2.615 1 97.75 131 ARG B O 1
ATOM 2848 N N . ILE B 1 132 ? 2.033 16.375 -3.561 1 98.31 132 ILE B N 1
ATOM 2849 C CA . ILE B 1 132 ? 1.349 15.102 -3.408 1 98.31 132 ILE B CA 1
ATOM 2850 C C . ILE B 1 132 ? 1.152 14.797 -1.925 1 98.31 132 ILE B C 1
ATOM 2852 O O . ILE B 1 132 ? 0.079 14.352 -1.514 1 98.31 132 ILE B O 1
ATOM 2856 N N . ALA B 1 133 ? 2.176 15.055 -1.155 1 98.69 133 ALA B N 1
ATOM 2857 C CA . ALA B 1 133 ? 2.08 14.844 0.288 1 98.69 133 ALA B CA 1
ATOM 2858 C C . ALA B 1 133 ? 0.982 15.711 0.895 1 98.69 133 ALA B C 1
ATOM 2860 O O . ALA B 1 133 ? 0.193 15.242 1.717 1 98.69 133 ALA B O 1
ATOM 2861 N N . LEU B 1 134 ? 0.951 16.938 0.477 1 98.25 134 LEU B N 1
ATOM 2862 C CA . LEU B 1 134 ? -0.056 17.859 0.978 1 98.25 134 LEU B CA 1
ATOM 2863 C C . LEU B 1 134 ? -1.46 17.375 0.624 1 98.25 134 LEU B C 1
ATOM 2865 O O . LEU B 1 134 ? -2.35 17.359 1.479 1 98.25 134 LEU B O 1
ATOM 2869 N N . GLU B 1 135 ? -1.632 17.016 -0.585 1 97.44 135 GLU B N 1
ATOM 2870 C CA . GLU B 1 135 ? -2.934 16.516 -1.024 1 97.44 135 GLU B CA 1
ATOM 2871 C C . GLU B 1 135 ? -3.336 15.266 -0.25 1 97.44 135 GLU B C 1
ATOM 2873 O O . GLU B 1 135 ? -4.504 15.094 0.102 1 97.44 135 GLU B O 1
ATOM 2878 N N . ALA B 1 136 ? -2.379 14.445 -0.015 1 97.81 136 ALA B N 1
ATOM 2879 C CA . ALA B 1 136 ? -2.654 13.242 0.767 1 97.81 136 ALA B CA 1
ATOM 2880 C C . ALA B 1 136 ? -3.104 13.594 2.182 1 97.81 136 ALA B C 1
ATOM 2882 O O . ALA B 1 136 ? -4.039 13 2.711 1 97.81 136 ALA B O 1
ATOM 2883 N N . CYS B 1 137 ? -2.482 14.539 2.787 1 97.75 137 CYS B N 1
ATOM 2884 C CA . CYS B 1 137 ? -2.885 15 4.113 1 97.75 137 CYS B CA 1
ATOM 2885 C C . CYS B 1 137 ? -4.332 15.484 4.105 1 97.75 137 CYS B C 1
ATOM 2887 O O . CYS B 1 137 ? -5.113 15.133 4.992 1 97.75 137 CYS B O 1
ATOM 2889 N N . LYS B 1 138 ? -4.664 16.25 3.117 1 96.94 138 LYS B N 1
ATOM 2890 C CA . LYS B 1 138 ? -6.016 16.781 3 1 96.94 138 LYS B CA 1
ATOM 2891 C C . LYS B 1 138 ? -7.043 15.656 2.889 1 96.94 138 LYS B C 1
ATOM 2893 O O . LYS B 1 138 ? -8.125 15.742 3.465 1 96.94 138 LYS B O 1
ATOM 2898 N N . GLN B 1 139 ? -6.645 14.633 2.264 1 93.56 139 GLN B N 1
ATOM 2899 C CA . GLN B 1 139 ? -7.59 13.562 1.973 1 93.56 139 GLN B CA 1
ATOM 2900 C C . GLN B 1 139 ? -7.672 12.57 3.131 1 93.56 139 GLN B C 1
ATOM 2902 O O . GLN B 1 139 ? -8.742 12.047 3.438 1 93.56 139 GLN B O 1
ATOM 2907 N N . CYS B 1 140 ? -6.516 12.344 3.803 1 95.06 140 CYS B N 1
ATOM 2908 C CA . CYS B 1 140 ? -6.516 11.266 4.789 1 95.06 140 CYS B CA 1
ATOM 290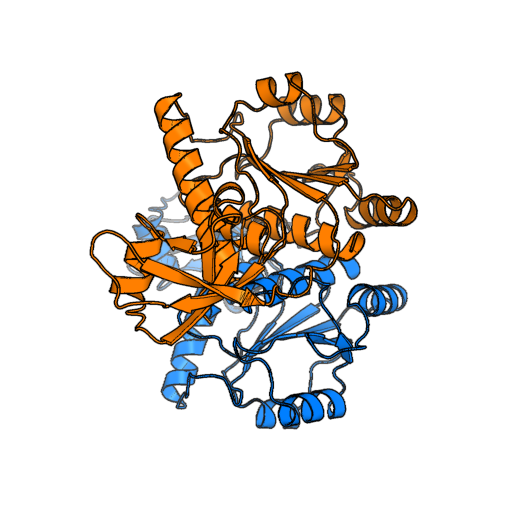9 C C . CYS B 1 140 ? -6.703 11.82 6.195 1 95.06 140 CYS B C 1
ATOM 2911 O O . CYS B 1 140 ? -6.879 11.055 7.148 1 95.06 140 CYS B O 1
ATOM 2913 N N . GLY B 1 141 ? -6.57 13.094 6.379 1 94.56 141 GLY B N 1
ATOM 2914 C CA . GLY B 1 141 ? -6.871 13.711 7.664 1 94.56 141 GLY B CA 1
ATOM 2915 C C . GLY B 1 141 ? -5.645 13.891 8.539 1 94.56 141 GLY B C 1
ATOM 2916 O O . GLY B 1 141 ? -5.766 14.211 9.719 1 94.56 141 GLY B O 1
ATOM 2917 N N . GLN B 1 142 ? -4.469 13.695 7.969 1 95.69 142 GLN B N 1
ATOM 2918 C CA . GLN B 1 142 ? -3.242 13.938 8.719 1 95.69 142 GLN B CA 1
ATOM 2919 C C . GLN B 1 142 ? -3.002 15.43 8.914 1 95.69 142 GLN B C 1
ATOM 2921 O O . GLN B 1 142 ? -3.123 16.219 7.969 1 95.69 142 GLN B O 1
ATOM 2926 N N . ASN B 1 143 ? -2.664 15.797 10.086 1 96.5 143 ASN B N 1
ATOM 2927 C CA . ASN B 1 143 ? -2.473 17.219 10.383 1 96.5 143 ASN B CA 1
ATOM 2928 C C . ASN B 1 143 ? -1.002 17.609 10.289 1 96.5 143 ASN B C 1
ATOM 2930 O O . ASN B 1 143 ? -0.675 18.797 10.289 1 96.5 143 ASN B O 1
ATOM 2934 N N . THR B 1 144 ? -0.17 16.625 10.281 1 96.31 144 THR B N 1
ATOM 2935 C CA . THR B 1 144 ? 1.257 16.875 10.117 1 96.31 144 THR B CA 1
ATOM 2936 C C . THR B 1 144 ? 1.698 16.594 8.688 1 96.31 144 THR B C 1
ATOM 2938 O O . THR B 1 144 ? 1.524 15.477 8.188 1 96.31 144 THR B O 1
ATOM 2941 N N . LEU B 1 145 ? 2.217 17.578 8.07 1 97.88 145 LEU B N 1
ATOM 2942 C CA . LEU B 1 145 ? 2.707 17.453 6.699 1 97.88 145 LEU B CA 1
ATOM 2943 C C . LEU B 1 145 ? 4.16 17 6.68 1 97.88 145 LEU B C 1
ATOM 2945 O O . LEU B 1 145 ? 5.055 17.719 7.117 1 97.88 145 LEU B O 1
ATOM 2949 N N . PRO B 1 146 ? 4.398 15.781 6.203 1 98.44 146 PRO B N 1
ATOM 2950 C CA . PRO B 1 146 ? 5.797 15.344 6.145 1 98.44 146 PRO B CA 1
ATOM 2951 C C . PRO B 1 146 ? 6.625 16.172 5.156 1 98.44 146 PRO B C 1
ATOM 2953 O O . PRO B 1 146 ? 6.125 16.562 4.105 1 98.44 146 PRO B O 1
ATOM 2956 N N . GLU B 1 147 ? 7.789 16.375 5.492 1 97.69 147 GLU B N 1
ATOM 2957 C CA . GLU B 1 147 ? 8.719 17.016 4.574 1 97.69 147 GLU B CA 1
ATOM 2958 C C . GLU B 1 147 ? 9.297 16.016 3.574 1 97.69 147 GLU B C 1
ATOM 2960 O O . GLU B 1 147 ? 9.727 14.93 3.955 1 97.69 147 GLU B O 1
ATOM 2965 N N . VAL B 1 148 ? 9.242 16.391 2.35 1 98.69 148 VAL B N 1
ATOM 2966 C CA . VAL B 1 148 ? 9.953 15.648 1.316 1 98.69 148 VAL B CA 1
ATOM 2967 C C . VAL B 1 148 ? 11.266 16.359 0.98 1 98.69 148 VAL B C 1
ATOM 2969 O O . VAL B 1 148 ? 11.25 17.484 0.459 1 98.69 148 VAL B O 1
ATOM 2972 N N . ALA B 1 149 ? 12.32 15.734 1.259 1 98.19 149 ALA B N 1
ATOM 2973 C CA . ALA B 1 149 ? 13.633 16.344 1.056 1 98.19 149 ALA B CA 1
ATOM 2974 C C . ALA B 1 149 ? 13.992 16.391 -0.426 1 98.19 149 ALA B C 1
ATOM 2976 O O . ALA B 1 149 ? 13.328 15.758 -1.252 1 98.19 149 ALA B O 1
ATOM 2977 N N . LEU B 1 150 ? 15.016 17.203 -0.703 1 97.19 150 LEU B N 1
ATOM 2978 C CA . LEU B 1 150 ? 15.594 17.203 -2.041 1 97.19 150 LEU B CA 1
ATOM 2979 C C . LEU B 1 150 ? 16.234 15.859 -2.367 1 97.19 150 LEU B C 1
ATOM 2981 O O . LEU B 1 150 ? 16.938 15.289 -1.535 1 97.19 150 LEU B O 1
ATOM 2985 N N . PRO B 1 151 ? 15.883 15.391 -3.574 1 97.12 151 PRO B N 1
ATOM 2986 C CA . PRO B 1 151 ? 16.625 14.188 -3.967 1 97.12 151 PRO B CA 1
ATOM 2987 C C . PRO B 1 151 ? 18.141 14.398 -3.967 1 97.12 151 PRO B C 1
ATOM 2989 O O . PRO B 1 151 ? 18.625 15.398 -4.488 1 97.12 151 PRO B O 1
ATOM 2992 N N . VAL B 1 152 ? 18.859 13.531 -3.381 1 95 152 VAL B N 1
ATOM 2993 C CA . VAL B 1 152 ? 20.312 13.672 -3.254 1 95 152 VAL B CA 1
ATOM 2994 C C . VAL B 1 152 ? 20.984 12.336 -3.543 1 95 152 VAL B C 1
ATOM 2996 O O . VAL B 1 152 ? 20.391 11.273 -3.324 1 95 152 VAL B O 1
ATOM 2999 N N . PRO B 1 153 ? 22.234 12.383 -4.02 1 96.5 153 PRO B N 1
ATOM 3000 C CA . PRO B 1 153 ? 22.969 11.133 -4.18 1 96.5 153 PRO B CA 1
ATOM 3001 C C . PRO B 1 153 ? 23.172 10.391 -2.861 1 96.5 153 PRO B C 1
ATOM 3003 O O . PRO B 1 153 ? 23.469 11.016 -1.837 1 96.5 153 PRO B O 1
ATOM 3006 N N . PHE B 1 154 ? 23.016 9.133 -2.947 1 97.69 154 PHE B N 1
ATOM 3007 C CA . PHE B 1 154 ? 23.047 8.258 -1.783 1 97.69 154 PHE B CA 1
ATOM 3008 C C . PHE B 1 154 ? 24.312 8.469 -0.967 1 97.69 154 PHE B C 1
ATOM 3010 O O . PHE B 1 154 ? 24.25 8.672 0.247 1 97.69 154 PHE B O 1
ATOM 3017 N N . ALA B 1 155 ? 25.422 8.477 -1.596 1 96.44 155 ALA B N 1
ATOM 3018 C CA . ALA B 1 155 ? 26.719 8.609 -0.918 1 96.44 155 ALA B CA 1
ATOM 3019 C C . ALA B 1 155 ? 26.828 9.961 -0.21 1 96.44 155 ALA B C 1
ATOM 3021 O O . ALA B 1 155 ? 27.328 10.039 0.909 1 96.44 155 ALA B O 1
ATOM 3022 N N . GLU B 1 156 ? 26.391 10.961 -0.853 1 95.81 156 GLU B N 1
ATOM 3023 C CA . GLU B 1 156 ? 26.391 12.305 -0.268 1 95.81 156 GLU B CA 1
ATOM 3024 C C . GLU B 1 156 ? 25.484 12.375 0.958 1 95.81 156 GLU B C 1
ATOM 3026 O O . GLU B 1 156 ? 25.844 12.984 1.967 1 95.81 156 GLU B O 1
ATOM 3031 N N . TRP B 1 157 ? 24.328 11.75 0.818 1 97.31 157 TRP B N 1
ATOM 3032 C CA . TRP B 1 157 ? 23.375 11.727 1.927 1 97.31 157 TRP B CA 1
ATOM 3033 C C . TRP B 1 157 ? 23.984 11.039 3.146 1 97.31 157 TRP B C 1
ATOM 3035 O O . TRP B 1 157 ? 23.906 11.562 4.262 1 97.31 157 TRP B O 1
ATOM 3045 N N . LEU B 1 158 ? 24.625 9.953 2.967 1 97.62 158 LEU B N 1
ATOM 3046 C CA . LEU B 1 158 ? 25.219 9.195 4.059 1 97.62 158 LEU B CA 1
ATOM 3047 C C . LEU B 1 158 ? 26.328 10.008 4.738 1 97.62 158 LEU B C 1
ATOM 3049 O O . LEU B 1 158 ? 26.484 9.953 5.961 1 97.62 158 LEU B O 1
ATOM 3053 N N . ARG B 1 159 ? 27.078 10.766 3.971 1 94.94 159 ARG B N 1
ATOM 3054 C CA . ARG B 1 159 ? 28.156 11.586 4.504 1 94.94 159 ARG B CA 1
ATOM 3055 C C . ARG B 1 159 ? 27.609 12.68 5.422 1 94.94 159 ARG B C 1
ATOM 3057 O O . ARG B 1 159 ? 28.297 13.102 6.355 1 94.94 159 ARG B O 1
ATOM 3064 N N . GLY B 1 160 ? 26.453 13.109 5.133 1 94.31 160 GLY B N 1
ATOM 3065 C CA . GLY B 1 160 ? 25.812 14.148 5.93 1 94.31 160 GLY B CA 1
ATOM 3066 C C . GLY B 1 160 ? 25.266 13.641 7.25 1 94.31 160 GLY B C 1
ATOM 3067 O O . GLY B 1 160 ? 24.844 14.43 8.094 1 94.31 160 GLY B O 1
ATOM 3068 N N . GLY B 1 161 ? 25.25 12.273 7.387 1 93.56 161 GLY B N 1
ATOM 3069 C CA . GLY B 1 161 ? 24.703 11.664 8.594 1 93.56 161 GLY B CA 1
ATOM 3070 C C . GLY B 1 161 ? 23.359 11.016 8.391 1 93.56 161 GLY B C 1
ATOM 3071 O O . GLY B 1 161 ? 22.594 11.422 7.5 1 93.56 161 GLY B O 1
ATOM 3072 N N . ILE B 1 162 ? 23.109 10.086 9.219 1 90.25 162 ILE B N 1
ATOM 3073 C CA . ILE B 1 162 ? 21.844 9.375 9.109 1 90.25 162 ILE B CA 1
ATOM 3074 C C . ILE B 1 162 ? 20.906 9.82 10.227 1 90.25 162 ILE B C 1
ATOM 3076 O O . ILE B 1 162 ? 21.344 10.422 11.219 1 90.25 162 ILE B O 1
ATOM 3080 N N . PRO B 1 163 ? 19.609 9.516 10.094 1 91.31 163 PRO B N 1
ATOM 3081 C CA . PRO B 1 163 ? 18.656 9.953 11.117 1 91.31 163 PRO B CA 1
ATOM 3082 C C . PRO B 1 163 ? 18.938 9.336 12.484 1 91.31 163 PRO B C 1
ATOM 3084 O O . PRO B 1 163 ? 19.578 8.297 12.578 1 91.31 163 PRO B O 1
ATOM 3087 N N . GLU B 1 164 ? 18.453 10.016 13.477 1 90.94 164 GLU B N 1
ATOM 3088 C CA . GLU B 1 164 ? 18.562 9.484 14.828 1 90.94 164 GLU B CA 1
ATOM 3089 C C . GLU B 1 164 ? 17.625 8.305 15.039 1 90.94 164 GLU B C 1
ATOM 3091 O O . GLU B 1 164 ? 16.578 8.203 14.375 1 90.94 164 GLU B O 1
ATOM 3096 N N . GLY B 1 165 ? 18.031 7.387 15.953 1 97.12 165 GLY B N 1
ATOM 3097 C CA . GLY B 1 165 ? 17.141 6.293 16.312 1 97.12 165 GLY B CA 1
ATOM 3098 C C . GLY B 1 165 ? 17.469 4.992 15.609 1 97.12 165 GLY B C 1
ATOM 3099 O O . GLY B 1 165 ? 18.641 4.711 15.328 1 97.12 165 GLY B O 1
ATOM 3100 N N . LEU B 1 166 ? 16.484 4.156 15.43 1 98.62 166 LEU B N 1
ATOM 3101 C CA . LEU B 1 166 ? 16.641 2.877 14.75 1 98.62 166 LEU B CA 1
ATOM 3102 C C . LEU B 1 166 ? 16.656 3.068 13.234 1 98.62 166 LEU B C 1
ATOM 3104 O O . LEU B 1 166 ? 15.711 3.635 12.672 1 98.62 166 LEU B O 1
ATOM 3108 N N . ASN B 1 167 ? 17.734 2.695 12.594 1 98.75 167 ASN B N 1
ATOM 3109 C CA . ASN B 1 167 ? 17.859 2.762 11.141 1 98.75 167 ASN B CA 1
ATOM 3110 C C . ASN B 1 167 ? 17.938 1.369 10.523 1 98.75 167 ASN B C 1
ATOM 3112 O O . ASN B 1 167 ? 18.906 0.649 10.734 1 98.75 167 ASN B O 1
ATOM 3116 N N . ILE B 1 168 ? 16.922 1.026 9.727 1 98.75 168 ILE B N 1
ATOM 3117 C CA . ILE B 1 168 ? 16.938 -0.307 9.133 1 98.75 168 ILE B CA 1
ATOM 3118 C C . ILE B 1 168 ? 16.969 -0.194 7.613 1 98.75 168 ILE B C 1
ATOM 3120 O O . ILE B 1 168 ? 16.438 0.763 7.043 1 98.75 168 ILE B O 1
ATOM 3124 N N . ILE B 1 169 ? 17.641 -1.129 6.973 1 98.75 169 ILE B N 1
ATOM 3125 C CA . ILE B 1 169 ? 17.688 -1.249 5.52 1 98.75 169 ILE B CA 1
ATOM 3126 C C . ILE B 1 169 ? 17.062 -2.574 5.09 1 98.75 169 ILE B C 1
ATOM 3128 O O . ILE B 1 169 ? 17.453 -3.637 5.586 1 98.75 169 ILE B O 1
ATOM 3132 N N . ALA B 1 170 ? 16.047 -2.506 4.215 1 98.38 170 ALA B N 1
ATOM 3133 C CA . ALA B 1 170 ? 15.461 -3.719 3.646 1 98.38 170 ALA B CA 1
ATOM 3134 C C . ALA B 1 170 ? 16.469 -4.453 2.768 1 98.38 170 ALA B C 1
ATOM 3136 O O . ALA B 1 170 ? 17.031 -3.869 1.833 1 98.38 170 ALA B O 1
ATOM 3137 N N . SER B 1 171 ? 16.656 -5.715 3.08 1 96.5 171 SER B N 1
ATOM 3138 C CA . SER B 1 171 ? 17.734 -6.457 2.418 1 96.5 171 SER B CA 1
ATOM 3139 C C . SER B 1 171 ? 17.25 -7.84 1.986 1 96.5 171 SER B C 1
ATOM 3141 O O . SER B 1 171 ? 16.531 -8.508 2.723 1 96.5 171 SER B O 1
ATOM 3143 N N . LEU B 1 172 ? 17.703 -8.242 0.826 1 93.06 172 LEU B N 1
ATOM 3144 C CA . LEU B 1 172 ? 17.422 -9.57 0.309 1 93.06 172 LEU B CA 1
ATOM 3145 C C . LEU B 1 172 ? 18.594 -10.516 0.569 1 93.06 172 LEU B C 1
ATOM 3147 O O . LEU B 1 172 ? 18.562 -11.68 0.172 1 93.06 172 LEU B O 1
ATOM 3151 N N . ALA B 1 173 ? 19.578 -9.977 1.208 1 92.94 173 ALA B N 1
ATOM 3152 C CA . ALA B 1 173 ? 20.75 -10.789 1.485 1 92.94 173 ALA B CA 1
ATOM 3153 C C . ALA B 1 173 ? 20.406 -11.969 2.391 1 92.94 173 ALA B C 1
ATOM 3155 O O . ALA B 1 173 ? 19.609 -11.828 3.322 1 92.94 173 ALA B O 1
ATOM 3156 N N . PRO B 1 174 ? 21.062 -13.078 2.156 1 90.5 174 PRO B N 1
ATOM 3157 C CA . PRO B 1 174 ? 20.828 -14.234 3.018 1 90.5 174 PRO B CA 1
ATOM 3158 C C . PRO B 1 174 ? 21.328 -14.023 4.445 1 90.5 174 PRO B C 1
ATOM 3160 O O . PRO B 1 174 ? 22.344 -13.367 4.652 1 90.5 174 PRO B O 1
ATOM 3163 N N . GLY B 1 175 ? 20.594 -14.523 5.316 1 91.06 175 GLY B N 1
ATOM 3164 C CA . GLY B 1 175 ? 21.062 -14.57 6.691 1 91.06 175 GLY B CA 1
ATOM 3165 C C . GLY B 1 175 ? 20.719 -13.32 7.48 1 91.06 175 GLY B C 1
ATOM 3166 O O . GLY B 1 175 ? 21.016 -13.234 8.68 1 91.06 175 GLY B O 1
ATOM 3167 N N . VAL B 1 176 ? 20.172 -12.391 6.832 1 94.06 176 VAL B N 1
ATOM 3168 C CA . VAL B 1 176 ? 19.797 -11.188 7.566 1 94.06 176 VAL B CA 1
ATOM 3169 C C . VAL B 1 176 ? 18.625 -11.492 8.484 1 94.06 176 VAL B C 1
ATOM 3171 O O . VAL B 1 176 ? 17.812 -12.375 8.195 1 94.06 176 VAL B O 1
ATOM 3174 N N . ARG B 1 177 ? 18.516 -10.719 9.617 1 96.31 177 ARG B N 1
ATOM 3175 C CA . ARG B 1 177 ? 17.469 -10.938 10.625 1 96.31 177 ARG B CA 1
ATOM 3176 C C . ARG B 1 177 ? 16.109 -10.5 10.109 1 96.31 177 ARG B C 1
ATOM 3178 O O . ARG B 1 177 ? 16 -9.516 9.367 1 96.31 177 ARG B O 1
ATOM 3185 N N . PRO B 1 178 ? 15.031 -11.258 10.539 1 97.38 178 PRO B N 1
ATOM 3186 C CA . PRO B 1 178 ? 13.688 -10.766 10.234 1 97.38 178 PRO B CA 1
ATOM 3187 C C . PRO B 1 178 ? 13.398 -9.406 10.875 1 97.38 178 PRO B C 1
ATOM 3189 O O . PRO B 1 178 ? 13.82 -9.156 12.008 1 97.38 178 PRO B O 1
ATOM 3192 N N . VAL B 1 179 ? 12.703 -8.586 10.164 1 98.69 179 VAL B N 1
ATOM 3193 C CA . VAL B 1 179 ? 12.391 -7.238 10.633 1 98.69 179 VAL B CA 1
ATOM 3194 C C . VAL B 1 179 ? 11.656 -7.309 11.969 1 98.69 179 VAL B C 1
ATOM 3196 O O . VAL B 1 179 ? 11.828 -6.441 12.828 1 98.69 179 VAL B O 1
ATOM 3199 N N . ARG B 1 180 ? 10.867 -8.32 12.172 1 98.19 180 ARG B N 1
ATOM 3200 C CA . ARG B 1 180 ? 10.102 -8.5 13.406 1 98.19 180 ARG B CA 1
ATOM 3201 C C . ARG B 1 180 ? 11.023 -8.531 14.625 1 98.19 180 ARG B C 1
ATOM 3203 O O . ARG B 1 180 ? 10.734 -7.895 15.641 1 98.19 180 ARG B O 1
ATOM 3210 N N . GLU B 1 181 ? 12.117 -9.211 14.539 1 98.12 181 GLU B N 1
ATOM 3211 C CA . GLU B 1 181 ? 13.055 -9.32 15.656 1 98.12 181 GLU B CA 1
ATOM 3212 C C . GLU B 1 181 ? 13.656 -7.961 16.016 1 98.12 181 GLU B C 1
ATOM 3214 O O . GLU B 1 181 ? 13.758 -7.613 17.188 1 98.12 181 GLU B O 1
ATOM 3219 N N . VAL B 1 182 ? 13.953 -7.211 15.016 1 98.62 182 VAL B N 1
ATOM 3220 C CA . VAL B 1 182 ? 14.586 -5.914 15.219 1 98.62 182 VAL B CA 1
ATOM 3221 C C . VAL B 1 182 ? 13.578 -4.93 15.805 1 98.62 182 VAL B C 1
ATOM 3223 O O . VAL B 1 182 ? 13.891 -4.199 16.75 1 98.62 182 VAL B O 1
ATOM 3226 N N . LEU B 1 183 ? 12.414 -4.988 15.297 1 98.69 183 LEU B N 1
ATOM 3227 C CA . LEU B 1 183 ? 11.406 -4.027 15.727 1 98.69 183 LEU B CA 1
ATOM 3228 C C . LEU B 1 183 ? 10.875 -4.375 17.109 1 98.69 183 LEU B C 1
ATOM 3230 O O . LEU B 1 183 ? 10.531 -3.482 17.891 1 98.69 183 LEU B O 1
ATOM 3234 N N . GLU B 1 184 ? 10.781 -5.641 17.422 1 98.12 184 GLU B N 1
ATOM 3235 C CA . GLU B 1 184 ? 10.359 -6.027 18.766 1 98.12 184 GLU B CA 1
ATOM 3236 C C . GLU B 1 184 ? 11.383 -5.582 19.797 1 98.12 184 GLU B C 1
ATOM 3238 O O . GLU B 1 184 ? 11.008 -5.133 20.891 1 98.12 184 GLU B O 1
ATOM 3243 N N . THR B 1 185 ? 12.633 -5.734 19.469 1 98.31 185 THR B N 1
ATOM 3244 C CA . THR B 1 185 ? 13.688 -5.227 20.344 1 98.31 185 THR B CA 1
ATOM 3245 C C . THR B 1 185 ? 13.57 -3.715 20.516 1 98.31 185 THR B C 1
ATOM 3247 O O . THR B 1 185 ? 13.68 -3.197 21.625 1 98.31 185 THR B O 1
ATOM 3250 N N . ALA B 1 186 ? 13.328 -3.031 19.453 1 98.44 186 ALA B N 1
ATOM 3251 C CA . ALA B 1 186 ? 13.172 -1.581 19.484 1 98.44 186 ALA B CA 1
ATOM 3252 C C . ALA B 1 186 ? 11.992 -1.18 20.359 1 98.44 186 ALA B C 1
ATOM 3254 O O . ALA B 1 186 ? 12.07 -0.2 21.109 1 98.44 186 ALA B O 1
ATOM 3255 N N . ARG B 1 187 ? 10.938 -1.924 20.219 1 97.62 187 ARG B N 1
ATOM 3256 C CA . ARG B 1 187 ? 9.75 -1.656 21.016 1 97.62 187 ARG B CA 1
ATOM 3257 C C . ARG B 1 187 ? 10.062 -1.791 22.516 1 97.62 187 ARG B C 1
ATOM 3259 O O . ARG B 1 187 ? 9.648 -0.952 23.312 1 97.62 187 ARG B O 1
ATOM 3266 N N . SER B 1 188 ? 10.727 -2.859 22.828 1 97.75 188 SER B N 1
ATOM 3267 C CA . SER B 1 188 ? 11.07 -3.107 24.219 1 97.75 188 SER B CA 1
ATOM 3268 C C . SER B 1 188 ? 11.93 -1.985 24.797 1 97.75 188 SER B C 1
ATOM 3270 O O . SER B 1 188 ? 11.93 -1.743 26 1 97.75 188 SER B O 1
ATOM 3272 N N . ARG B 1 189 ? 12.594 -1.219 23.953 1 97.69 189 ARG B N 1
ATOM 3273 C CA . ARG B 1 189 ? 13.461 -0.121 24.375 1 97.69 189 ARG B CA 1
ATOM 3274 C C . ARG B 1 189 ? 12.758 1.224 24.203 1 97.69 189 ARG B C 1
ATOM 3276 O O . ARG B 1 189 ? 13.391 2.277 24.312 1 97.69 189 ARG B O 1
ATOM 3283 N N . SER B 1 190 ? 11.547 1.188 23.797 1 97.12 190 SER B N 1
ATOM 3284 C CA . SER B 1 190 ? 10.703 2.365 23.656 1 97.12 190 SER B CA 1
ATOM 3285 C C . SER B 1 190 ? 11.266 3.334 22.609 1 97.12 190 SER B C 1
ATOM 3287 O O . SER B 1 190 ? 11.281 4.547 22.828 1 97.12 190 SER B O 1
ATOM 3289 N N . VAL B 1 191 ? 11.742 2.75 21.578 1 97.12 191 VAL B N 1
ATOM 3290 C CA . VAL B 1 191 ? 12.242 3.557 20.469 1 97.12 191 VAL B CA 1
ATOM 3291 C C . VAL B 1 191 ? 11.094 4.352 19.844 1 97.12 191 VAL B C 1
ATOM 3293 O O . VAL B 1 191 ? 10.023 3.803 19.594 1 97.12 191 VAL B O 1
ATOM 3296 N N . ARG B 1 192 ? 11.398 5.637 19.547 1 96.88 192 ARG B N 1
ATOM 3297 C CA . ARG B 1 192 ? 10.336 6.488 19.016 1 96.88 192 ARG B CA 1
ATOM 3298 C C . ARG B 1 192 ? 10.75 7.129 17.703 1 96.88 192 ARG B C 1
ATOM 3300 O O . ARG B 1 192 ? 9.945 7.805 17.062 1 96.88 192 ARG B O 1
ATOM 3307 N N . HIS B 1 193 ? 11.984 6.988 17.328 1 98.38 193 HIS B N 1
ATOM 3308 C CA . HIS B 1 193 ? 12.523 7.461 16.047 1 98.38 193 HIS B CA 1
ATOM 3309 C C . HIS B 1 193 ? 13.109 6.312 15.242 1 98.38 193 HIS B C 1
ATOM 3311 O O . HIS B 1 193 ? 13.953 5.562 15.742 1 98.38 193 HIS B O 1
ATOM 3317 N N . ALA B 1 194 ? 12.641 6.148 14.039 1 98.69 194 ALA B N 1
ATOM 3318 C CA . ALA B 1 194 ? 13.133 5.062 13.195 1 98.69 194 ALA B CA 1
ATOM 3319 C C . ALA B 1 194 ? 13.117 5.465 11.727 1 98.69 194 ALA B C 1
ATOM 3321 O O . ALA B 1 194 ? 12.328 6.312 11.312 1 98.69 194 ALA B O 1
ATOM 3322 N N . SER B 1 195 ? 14.023 4.906 10.961 1 98.81 195 SER B N 1
ATOM 3323 C CA . SER B 1 195 ? 14.086 5.137 9.516 1 98.81 195 SER B CA 1
ATOM 3324 C C . SER B 1 195 ? 14.148 3.824 8.75 1 98.81 195 SER B C 1
ATOM 3326 O O . SER B 1 195 ? 14.719 2.842 9.227 1 98.81 195 SER B O 1
ATOM 3328 N N . LEU B 1 196 ? 13.57 3.842 7.617 1 98.88 196 LEU B N 1
ATOM 3329 C CA . LEU B 1 196 ? 13.555 2.713 6.691 1 98.88 196 LEU B CA 1
ATOM 3330 C C . LEU B 1 196 ? 14.227 3.082 5.371 1 98.88 196 LEU B C 1
ATOM 3332 O O . LEU B 1 196 ? 13.828 4.043 4.711 1 98.88 196 LEU B O 1
ATOM 3336 N N . LEU B 1 197 ? 15.25 2.365 5.047 1 98.88 197 LEU B N 1
ATOM 3337 C CA . LEU B 1 197 ? 15.938 2.52 3.771 1 98.88 197 LEU B CA 1
ATOM 3338 C C . LEU B 1 197 ? 15.477 1.456 2.777 1 98.88 197 LEU B C 1
ATOM 3340 O O . LEU B 1 197 ? 15.625 0.258 3.031 1 98.88 197 LEU B O 1
ATOM 3344 N N . VAL B 1 198 ? 14.898 1.87 1.657 1 98.75 198 VAL B N 1
ATOM 3345 C CA . VAL B 1 198 ? 14.383 0.979 0.625 1 98.75 198 VAL B CA 1
ATOM 3346 C C . VAL B 1 198 ? 15.078 1.266 -0.703 1 98.75 198 VAL B C 1
ATOM 3348 O O . VAL B 1 198 ? 15.156 2.418 -1.135 1 98.75 198 VAL B O 1
ATOM 3351 N N . GLY B 1 199 ? 15.555 0.265 -1.387 1 98.06 199 GLY B N 1
ATOM 3352 C CA . GLY B 1 199 ? 16.25 0.398 -2.654 1 98.06 199 GLY B CA 1
ATOM 3353 C C . GLY B 1 199 ? 15.32 0.492 -3.846 1 98.06 199 GLY B C 1
ATOM 3354 O O . GLY B 1 199 ? 14.102 0.369 -3.695 1 98.06 199 GLY B O 1
ATOM 3355 N N . PRO B 1 200 ? 15.953 0.771 -5.012 1 96.25 200 PRO B N 1
ATOM 3356 C CA . PRO B 1 200 ? 15.172 0.781 -6.254 1 96.25 200 PRO B CA 1
ATOM 3357 C C . PRO B 1 200 ? 14.891 -0.623 -6.785 1 96.25 200 PRO B C 1
ATOM 3359 O O . PRO B 1 200 ? 15.141 -1.611 -6.09 1 96.25 200 PRO B O 1
ATOM 3362 N N . GLU B 1 201 ? 14.266 -0.771 -7.945 1 93.06 201 GLU B N 1
ATOM 3363 C CA . GLU B 1 201 ? 13.945 -2.061 -8.547 1 93.06 201 GLU B CA 1
ATOM 3364 C C . GLU B 1 201 ? 15.188 -2.938 -8.68 1 93.06 201 GLU B C 1
ATOM 3366 O O . GLU B 1 201 ? 15.117 -4.152 -8.469 1 93.06 201 GLU B O 1
ATOM 3371 N N . GLY B 1 202 ? 16.312 -2.354 -8.922 1 92.44 202 GLY B N 1
ATOM 3372 C CA . GLY B 1 202 ? 17.562 -3.088 -9.07 1 92.44 202 GLY B CA 1
ATOM 3373 C C . GLY B 1 202 ? 18.297 -3.268 -7.754 1 92.44 202 GLY B C 1
ATOM 3374 O O . GLY B 1 202 ? 19.422 -3.766 -7.734 1 92.44 202 GLY B O 1
ATOM 3375 N N . ASP B 1 203 ? 17.641 -2.832 -6.664 1 95.44 203 ASP B N 1
ATOM 3376 C CA . ASP B 1 203 ? 18.188 -2.926 -5.316 1 95.44 203 ASP B CA 1
ATOM 3377 C C . ASP B 1 203 ? 19.5 -2.133 -5.207 1 95.44 203 ASP B C 1
ATOM 3379 O O . ASP B 1 203 ? 19.906 -1.469 -6.16 1 95.44 203 ASP B O 1
ATOM 3383 N N . PHE B 1 204 ? 20.078 -2.141 -4.023 1 97.44 204 PHE B N 1
ATOM 3384 C CA . PHE B 1 204 ? 21.359 -1.506 -3.76 1 97.44 204 PHE B CA 1
ATOM 3385 C C . PHE B 1 204 ? 22.5 -2.375 -4.262 1 97.44 204 PHE B C 1
ATOM 3387 O O . PHE B 1 204 ? 22.422 -3.605 -4.223 1 97.44 204 PHE B O 1
ATOM 3394 N N . THR B 1 205 ? 23.578 -1.735 -4.707 1 97.31 205 THR B N 1
ATOM 3395 C CA . THR B 1 205 ? 24.812 -2.477 -4.988 1 97.31 205 THR B CA 1
ATOM 3396 C C . THR B 1 205 ? 25.453 -2.949 -3.691 1 97.31 205 THR B C 1
ATOM 3398 O O . THR B 1 205 ? 25.125 -2.467 -2.609 1 97.31 205 THR B O 1
ATOM 3401 N N . ASP B 1 206 ? 26.375 -3.863 -3.871 1 97 206 ASP B N 1
ATOM 3402 C CA . ASP B 1 206 ? 27.125 -4.332 -2.705 1 97 206 ASP B CA 1
ATOM 3403 C C . ASP B 1 206 ? 27.859 -3.178 -2.021 1 97 206 ASP B C 1
ATOM 3405 O O . ASP B 1 206 ? 27.906 -3.109 -0.792 1 97 206 ASP B O 1
ATOM 3409 N N . ARG B 1 207 ? 28.391 -2.352 -2.832 1 97.5 207 ARG B N 1
ATOM 3410 C CA . ARG B 1 207 ? 29.094 -1.188 -2.314 1 97.5 207 ARG B CA 1
ATOM 3411 C C . ARG B 1 207 ? 28.172 -0.275 -1.529 1 97.5 207 ARG B C 1
ATOM 3413 O O . ARG B 1 207 ? 28.5 0.164 -0.427 1 97.5 207 ARG B O 1
ATOM 3420 N N . GLU B 1 208 ? 27.031 0.028 -2.047 1 98.06 208 GLU B N 1
ATOM 3421 C CA . GLU B 1 208 ? 26.047 0.878 -1.38 1 98.06 208 GLU B CA 1
ATOM 3422 C C . GLU B 1 208 ? 25.562 0.25 -0.075 1 98.06 208 GLU B C 1
ATOM 3424 O O . GLU B 1 208 ? 25.406 0.944 0.931 1 98.06 208 GLU B O 1
ATOM 3429 N N . THR B 1 209 ? 25.312 -1.023 -0.121 1 97.88 209 THR B N 1
ATOM 3430 C CA . THR B 1 209 ? 24.906 -1.744 1.08 1 97.88 209 THR B CA 1
ATOM 3431 C C . THR B 1 209 ? 25.969 -1.64 2.162 1 97.88 209 THR B C 1
ATOM 3433 O O . THR B 1 209 ? 25.672 -1.358 3.322 1 97.88 209 THR B O 1
ATOM 3436 N N . ALA B 1 210 ? 27.203 -1.843 1.751 1 97.75 210 ALA B N 1
ATOM 3437 C CA . ALA B 1 210 ? 28.312 -1.746 2.693 1 97.75 210 ALA B CA 1
ATOM 3438 C C . ALA B 1 210 ? 28.391 -0.355 3.316 1 97.75 210 ALA B C 1
ATOM 3440 O O . ALA B 1 210 ? 28.609 -0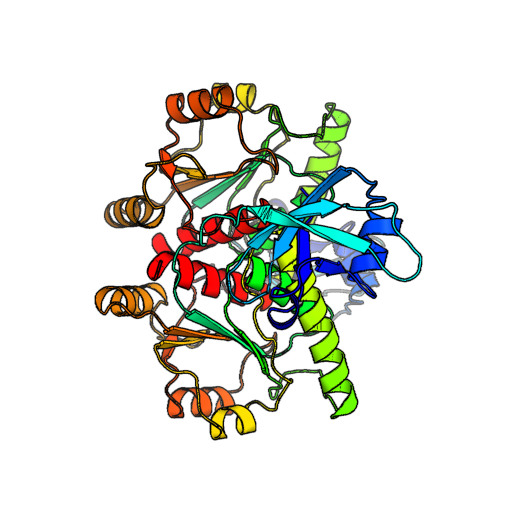.219 4.523 1 97.75 210 ALA B O 1
ATOM 3441 N N . MET B 1 211 ? 28.188 0.667 2.516 1 98.12 211 MET B N 1
ATOM 3442 C CA . MET B 1 211 ? 28.203 2.045 3 1 98.12 211 MET B CA 1
ATOM 3443 C C . MET B 1 211 ? 27.094 2.266 4.031 1 98.12 211 MET B C 1
ATOM 3445 O O . MET B 1 211 ? 27.328 2.914 5.055 1 98.12 211 MET B O 1
ATOM 3449 N N . ALA B 1 212 ? 25.922 1.752 3.77 1 98.19 212 ALA B N 1
ATOM 3450 C CA . ALA B 1 212 ? 24.797 1.902 4.684 1 98.19 212 ALA B CA 1
ATOM 3451 C C . ALA B 1 212 ? 25.078 1.222 6.02 1 98.19 212 ALA B C 1
ATOM 3453 O O . ALA B 1 212 ? 24.797 1.783 7.078 1 98.19 212 ALA B O 1
ATOM 3454 N N . LEU B 1 213 ? 25.609 0.005 5.918 1 97.62 213 LEU B N 1
ATOM 3455 C CA . LEU B 1 213 ? 25.922 -0.747 7.129 1 97.62 213 LEU B CA 1
ATOM 3456 C C . LEU B 1 213 ? 26.984 -0.023 7.957 1 97.62 213 LEU B C 1
ATOM 3458 O O . LEU B 1 213 ? 26.875 0.06 9.18 1 97.62 213 LEU B O 1
ATOM 3462 N N . GLU B 1 214 ? 27.969 0.503 7.281 1 97.44 214 GLU B N 1
ATOM 3463 C CA . GLU B 1 214 ? 29.016 1.26 7.953 1 97.44 214 GLU B CA 1
ATOM 3464 C C . GLU B 1 214 ? 28.453 2.506 8.633 1 97.44 214 GLU B C 1
ATOM 3466 O O . GLU B 1 214 ? 28.922 2.908 9.695 1 97.44 214 GLU B O 1
ATOM 3471 N N . ALA B 1 215 ? 27.406 3.086 8.055 1 97.81 215 ALA B N 1
ATOM 3472 C CA . ALA B 1 215 ? 26.797 4.297 8.586 1 97.81 215 ALA B CA 1
ATOM 3473 C C . ALA B 1 215 ? 25.922 3.98 9.789 1 97.81 215 ALA B C 1
ATOM 3475 O O . ALA B 1 215 ? 25.531 4.883 10.539 1 97.81 215 ALA B O 1
ATOM 3476 N N . GLY B 1 216 ? 25.516 2.645 9.938 1 97.44 216 GLY B N 1
ATOM 3477 C CA . GLY B 1 216 ? 24.766 2.27 11.125 1 97.44 216 GLY B CA 1
ATOM 3478 C C . GLY B 1 216 ? 23.438 1.632 10.812 1 97.44 216 GLY B C 1
ATOM 3479 O O . GLY B 1 216 ? 22.672 1.285 11.727 1 97.44 216 GLY B O 1
ATOM 3480 N N . PHE B 1 217 ? 23.125 1.476 9.547 1 98.38 217 PHE B N 1
ATOM 3481 C CA . PHE B 1 217 ? 21.875 0.8 9.188 1 98.38 217 PHE B CA 1
ATOM 3482 C C . PHE B 1 217 ? 21.953 -0.685 9.523 1 98.38 217 PHE B C 1
ATOM 3484 O O . PHE B 1 217 ? 22.984 -1.325 9.297 1 98.38 217 PHE B O 1
ATOM 3491 N N . VAL B 1 218 ? 20.875 -1.193 10.055 1 98.38 218 VAL B N 1
ATOM 3492 C CA . VAL B 1 218 ? 20.75 -2.613 10.359 1 98.38 218 VAL B CA 1
ATOM 3493 C C . VAL B 1 218 ? 20 -3.322 9.234 1 98.38 218 VAL B C 1
ATOM 3495 O O . VAL B 1 218 ? 18.859 -2.973 8.922 1 98.38 218 VAL B O 1
ATOM 3498 N N . PRO B 1 219 ? 20.641 -4.277 8.602 1 98.56 219 PRO B N 1
ATOM 3499 C CA . PRO B 1 219 ? 19.938 -5.004 7.539 1 98.56 219 PRO B CA 1
ATOM 3500 C C . PRO B 1 219 ? 18.859 -5.949 8.078 1 98.56 219 PRO B C 1
ATOM 3502 O O . PRO B 1 219 ? 19.094 -6.66 9.055 1 98.56 219 PRO B O 1
ATOM 3505 N N . VAL B 1 220 ? 17.703 -5.934 7.438 1 98.62 220 VAL B N 1
ATOM 3506 C CA . VAL B 1 220 ? 16.609 -6.816 7.832 1 98.62 220 VAL B CA 1
ATOM 3507 C C . VAL B 1 220 ? 15.914 -7.363 6.59 1 98.62 220 VAL B C 1
ATOM 3509 O O . VAL B 1 220 ? 15.898 -6.715 5.543 1 98.62 220 VAL B O 1
ATOM 3512 N N . THR B 1 221 ? 15.359 -8.547 6.746 1 97.81 221 THR B N 1
ATOM 3513 C CA . THR B 1 221 ? 14.43 -9.055 5.738 1 97.81 221 THR B CA 1
ATOM 3514 C C . THR B 1 221 ? 12.992 -8.703 6.105 1 97.81 221 THR B C 1
ATOM 3516 O O . THR B 1 221 ? 12.609 -8.75 7.277 1 97.81 221 THR B O 1
ATOM 3519 N N . LEU B 1 222 ? 12.18 -8.336 5.098 1 97.75 222 LEU B N 1
ATOM 3520 C CA . LEU B 1 222 ? 10.781 -7.996 5.32 1 97.75 222 LEU B CA 1
ATOM 3521 C C . LEU B 1 222 ? 9.906 -9.242 5.238 1 97.75 222 LEU B C 1
ATOM 3523 O O . LEU B 1 222 ? 8.68 -9.148 5.328 1 97.75 222 LEU B O 1
ATOM 3527 N N . GLY B 1 223 ? 10.531 -10.383 5.109 1 95 223 GLY B N 1
ATOM 3528 C CA . GLY B 1 223 ? 9.797 -11.641 5.027 1 95 223 GLY B CA 1
ATOM 3529 C C . GLY B 1 223 ? 10.195 -12.492 3.836 1 95 223 GLY B C 1
ATOM 3530 O O . GLY B 1 223 ? 11.102 -12.125 3.082 1 95 223 GLY B O 1
ATOM 3531 N N . PRO B 1 224 ? 9.523 -13.594 3.684 1 93.19 224 PRO B N 1
ATOM 3532 C CA . PRO B 1 224 ? 9.922 -14.562 2.656 1 93.19 224 PRO B CA 1
ATOM 3533 C C . PRO B 1 224 ? 9.523 -14.125 1.248 1 93.19 224 PRO B C 1
ATOM 3535 O O . PRO B 1 224 ? 10.086 -14.609 0.263 1 93.19 224 PRO B O 1
ATOM 3538 N N . ILE B 1 225 ? 8.586 -13.266 1.16 1 93.19 225 ILE B N 1
ATOM 3539 C CA . ILE B 1 225 ? 8.117 -12.797 -0.138 1 93.19 225 ILE B CA 1
ATOM 3540 C C . ILE B 1 225 ? 8.953 -11.602 -0.59 1 93.19 225 ILE B C 1
ATOM 3542 O O . ILE B 1 225 ? 9.164 -10.656 0.177 1 93.19 225 ILE B O 1
ATOM 3546 N N . VAL B 1 226 ? 9.523 -11.688 -1.759 1 93.69 226 VAL B N 1
ATOM 3547 C CA . VAL B 1 226 ? 10.219 -10.539 -2.328 1 93.69 226 VAL B CA 1
ATOM 3548 C C . VAL B 1 226 ? 9.211 -9.492 -2.793 1 93.69 226 VAL B C 1
ATOM 3550 O O . VAL B 1 226 ? 8.359 -9.781 -3.641 1 93.69 226 VAL B O 1
ATOM 3553 N N . LEU B 1 227 ? 9.32 -8.32 -2.303 1 97 227 LEU B N 1
ATOM 3554 C CA . LEU B 1 227 ? 8.328 -7.281 -2.539 1 97 227 LEU B CA 1
ATOM 3555 C C . LEU B 1 227 ? 8.805 -6.309 -3.609 1 97 227 LEU B C 1
ATOM 3557 O O . LEU B 1 227 ? 10 -6.059 -3.738 1 97 227 LEU B O 1
ATOM 3561 N N . ARG B 1 228 ? 7.836 -5.738 -4.32 1 96.62 228 ARG B N 1
ATOM 3562 C CA . ARG B 1 228 ? 8.148 -4.594 -5.172 1 96.62 228 ARG B CA 1
ATOM 3563 C C . ARG B 1 228 ? 8.578 -3.391 -4.34 1 96.62 228 ARG B C 1
ATOM 3565 O O . ARG B 1 228 ? 8.258 -3.307 -3.152 1 96.62 228 ARG B O 1
ATOM 3572 N N . VAL B 1 229 ? 9.164 -2.436 -4.969 1 96.94 229 VAL B N 1
ATOM 3573 C CA . VAL B 1 229 ? 9.773 -1.306 -4.27 1 96.94 229 VAL B CA 1
ATOM 3574 C C . VAL B 1 229 ? 8.703 -0.541 -3.494 1 96.94 229 VAL B C 1
ATOM 3576 O O . VAL B 1 229 ? 8.883 -0.23 -2.314 1 96.94 229 VAL B O 1
ATOM 3579 N N . GLU B 1 230 ? 7.555 -0.243 -4.117 1 97.62 230 GLU B N 1
ATOM 3580 C CA . GLU B 1 230 ? 6.504 0.508 -3.436 1 97.62 230 GLU B CA 1
ATOM 3581 C C . GLU B 1 230 ? 5.918 -0.292 -2.277 1 97.62 230 GLU B C 1
ATOM 3583 O O . GLU B 1 230 ? 5.668 0.255 -1.202 1 97.62 230 GLU B O 1
ATOM 3588 N N . THR B 1 231 ? 5.746 -1.606 -2.537 1 98.38 231 THR B N 1
ATOM 3589 C CA . THR B 1 231 ? 5.145 -2.473 -1.528 1 98.38 231 THR B CA 1
ATOM 3590 C C . THR B 1 231 ? 6.098 -2.676 -0.353 1 98.38 231 THR B C 1
ATOM 3592 O O . THR B 1 231 ? 5.66 -2.793 0.794 1 98.38 231 THR B O 1
ATOM 3595 N N . ALA B 1 232 ? 7.406 -2.668 -0.653 1 98.62 232 ALA B N 1
ATOM 3596 C CA . ALA B 1 232 ? 8.398 -2.74 0.42 1 98.62 232 ALA B CA 1
ATOM 3597 C C . ALA B 1 232 ? 8.297 -1.529 1.343 1 98.62 232 ALA B C 1
ATOM 3599 O O . ALA B 1 232 ? 8.375 -1.664 2.566 1 98.62 232 ALA B O 1
ATOM 3600 N N . ALA B 1 233 ? 8.102 -0.34 0.769 1 98.75 233 ALA B N 1
ATOM 3601 C CA . ALA B 1 233 ? 7.922 0.874 1.561 1 98.75 233 ALA B CA 1
ATOM 3602 C C . ALA B 1 233 ? 6.664 0.786 2.42 1 98.75 233 ALA B C 1
ATOM 3604 O O . ALA B 1 233 ? 6.699 1.084 3.617 1 98.75 233 ALA B O 1
ATOM 3605 N N . PHE B 1 234 ? 5.535 0.283 1.785 1 98.69 234 PHE B N 1
ATOM 3606 C CA . PHE B 1 234 ? 4.27 0.156 2.504 1 98.69 234 PHE B CA 1
ATOM 3607 C C . PHE B 1 234 ? 4.402 -0.829 3.66 1 98.69 234 PHE B C 1
ATOM 3609 O O . PHE B 1 234 ? 4.016 -0.523 4.789 1 98.69 234 PHE B O 1
ATOM 3616 N N . PHE B 1 235 ? 5.047 -1.952 3.346 1 98.81 235 PHE B N 1
ATOM 3617 C CA . PHE B 1 235 ? 5.211 -3 4.348 1 98.81 235 PHE B CA 1
ATOM 3618 C C . PHE B 1 235 ? 6.09 -2.518 5.496 1 98.81 235 PHE B C 1
ATOM 3620 O O . PHE B 1 235 ? 5.742 -2.691 6.664 1 98.81 235 PHE B O 1
ATOM 3627 N N . GLY B 1 236 ? 7.215 -1.957 5.145 1 98.81 236 GLY B N 1
ATOM 3628 C CA . GLY B 1 236 ? 8.148 -1.503 6.168 1 98.81 236 GLY B CA 1
ATOM 3629 C C . GLY B 1 236 ? 7.551 -0.463 7.098 1 98.81 236 GLY B C 1
ATOM 3630 O O . GLY B 1 236 ? 7.699 -0.557 8.32 1 98.81 236 GLY B O 1
ATOM 3631 N N . LEU B 1 237 ? 6.855 0.528 6.523 1 98.81 237 LEU B N 1
ATOM 3632 C CA . LEU B 1 237 ? 6.227 1.57 7.328 1 98.81 237 LEU B CA 1
ATOM 3633 C C . LEU B 1 237 ? 5.109 0.995 8.188 1 98.81 237 LEU B C 1
ATOM 3635 O O . LEU B 1 237 ? 4.973 1.357 9.359 1 98.81 237 LEU B O 1
ATOM 3639 N N . ALA B 1 238 ? 4.309 0.09 7.609 1 98.75 238 ALA B N 1
ATOM 3640 C CA . ALA B 1 238 ? 3.242 -0.563 8.359 1 98.75 238 ALA B CA 1
ATOM 3641 C C . ALA B 1 238 ? 3.807 -1.366 9.531 1 98.75 238 ALA B C 1
ATOM 3643 O O . ALA B 1 238 ? 3.27 -1.322 10.641 1 98.75 238 ALA B O 1
ATOM 3644 N N . ALA B 1 239 ? 4.895 -2.105 9.258 1 98.69 239 ALA B N 1
ATOM 3645 C CA . ALA B 1 239 ? 5.547 -2.9 10.297 1 98.69 239 ALA B CA 1
ATOM 3646 C C . ALA B 1 239 ? 6.055 -2.016 11.43 1 98.69 239 ALA B C 1
ATOM 3648 O O . ALA B 1 239 ? 5.918 -2.359 12.602 1 98.69 239 ALA B O 1
ATOM 3649 N N . MET B 1 240 ? 6.637 -0.864 11.055 1 98.69 240 MET B N 1
ATOM 3650 C CA . MET B 1 240 ? 7.148 0.062 12.062 1 98.69 240 MET B CA 1
ATOM 3651 C C . MET B 1 240 ? 6.012 0.653 12.891 1 98.69 240 MET B C 1
ATOM 3653 O O . MET B 1 240 ? 6.105 0.739 14.109 1 98.69 240 MET B O 1
ATOM 3657 N N . ARG B 1 241 ? 4.891 1.046 12.203 1 97.94 241 ARG B N 1
ATOM 3658 C CA . ARG B 1 241 ? 3.715 1.547 12.906 1 97.94 241 ARG B CA 1
ATOM 3659 C C . ARG B 1 241 ? 3.141 0.484 13.836 1 97.94 241 ARG B C 1
ATOM 3661 O O . ARG B 1 241 ? 2.855 0.762 15.008 1 97.94 241 ARG B O 1
ATOM 3668 N N . TYR B 1 242 ? 3.055 -0.75 13.359 1 98 242 TYR B N 1
ATOM 3669 C CA . TYR B 1 242 ? 2.551 -1.907 14.086 1 98 242 TYR B CA 1
ATOM 3670 C C . TYR B 1 242 ? 3.369 -2.156 15.352 1 98 242 TYR B C 1
ATOM 3672 O O . TYR B 1 242 ? 2.812 -2.4 16.422 1 98 242 TYR B O 1
ATOM 3680 N N . ALA B 1 243 ? 4.648 -2.037 15.227 1 98.19 243 ALA B N 1
ATOM 3681 C CA . ALA B 1 243 ? 5.543 -2.434 16.312 1 98.19 243 ALA B CA 1
ATOM 3682 C C . ALA B 1 243 ? 5.734 -1.295 17.312 1 98.19 243 ALA B C 1
ATOM 3684 O O . ALA B 1 243 ? 5.801 -1.527 18.516 1 98.19 243 ALA B O 1
ATOM 3685 N N . LEU B 1 244 ? 5.746 -0.03 16.797 1 97.69 244 LEU B N 1
ATOM 3686 C CA . LEU B 1 244 ? 6.254 1.049 17.625 1 97.69 244 LEU B CA 1
ATOM 3687 C C . LEU B 1 244 ? 5.109 1.901 18.172 1 97.69 244 LEU B C 1
ATOM 3689 O O . LEU B 1 244 ? 5.312 2.713 19.078 1 97.69 244 LEU B O 1
ATOM 3693 N N . ASP B 1 245 ? 3.922 1.736 17.578 1 94.75 245 ASP B N 1
ATOM 3694 C CA . ASP B 1 245 ? 2.785 2.533 18.031 1 94.75 245 ASP B CA 1
ATOM 3695 C C . ASP B 1 245 ? 1.74 1.659 18.719 1 94.75 245 ASP B C 1
ATOM 3697 O O . ASP B 1 245 ? 1.611 0.474 18.406 1 94.75 245 ASP B O 1
#

Foldseek 3Di:
DFEAEDAPVQVVDQKHWAADPRFCCCCPVVNDAFQDKYKYFHQAFKIFIWGFHHRRDPGTTIIGTDDIDDTDDDAFAEEEEAADEPDCLVLVLLLLCLLLPHQAYAYEHAPPHPDDDDPVRQVVVQV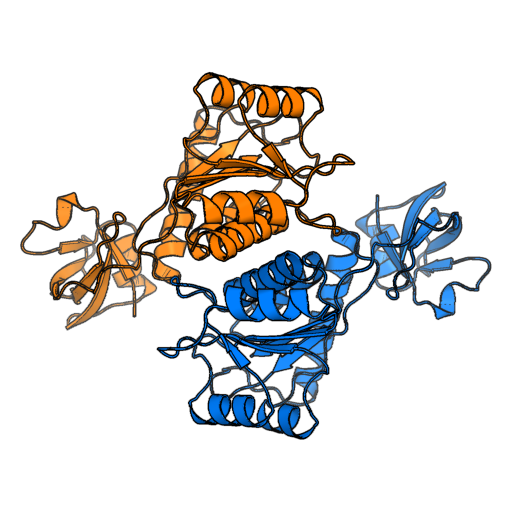VSQVSQNVSCRVNVGRHRHHYDGYDYLLVVLVVADDPWAEAEADPDPPAAAPLVVLLVSQVVLTRYYYYYFYYQVGHDPVSVVSCVVRPHGYHHPDDDDDHRSVCSNSVSNSNRVRND/DFEAEDAPVQVPDQKHKAADPRFCCCCPVVNDAFQDKYKYFHQAFKIFIWGFHHRRDPGTTIIGTDGIDDTDDDAFAEEEEAADEPDCLVLVLLLVCLLLPHQAYAYEHAPPHPDDDDPVRQVVVQVVSQVSQNVSCRVNVGRHRHHYDGYDYLLVVLVVADDPWAAAEADPDPPAAAPLVVLLVSQVVLTRYYYYYFYYQVGHDPVSVVSCVVRPHGYHHPDDDDDHRSVCSNSVSNSNRVRND

Solvent-accessible surface area (backbone atoms only — not comparable to full-atom values): 25697 Å² total; per-residue (Å²): 126,55,52,43,81,46,56,63,86,50,66,78,46,87,53,35,70,35,45,70,70,56,18,45,43,40,44,68,71,66,52,54,43,54,68,39,69,33,34,39,24,36,39,77,44,44,38,23,37,27,28,29,68,44,67,56,48,96,79,25,32,44,27,39,72,55,60,68,50,81,73,70,73,89,66,49,46,31,32,41,34,34,30,45,45,71,83,67,47,49,58,53,39,43,34,53,37,46,55,69,54,38,47,30,38,37,38,23,39,48,94,56,30,84,71,81,69,54,73,67,54,26,51,52,49,26,52,52,52,37,49,44,33,48,52,31,25,46,72,49,67,50,29,51,56,45,51,52,41,66,56,38,47,46,70,61,47,57,74,74,51,75,78,71,67,50,37,35,27,66,40,87,59,84,86,49,47,52,41,57,63,56,40,51,53,36,36,78,67,64,48,48,35,33,34,42,35,40,44,23,85,71,36,66,50,72,67,55,47,50,52,41,43,73,75,59,34,42,61,19,20,87,56,86,68,70,56,49,50,56,55,41,52,53,34,51,51,32,42,48,48,51,50,51,85,127,56,50,44,80,45,56,63,87,50,66,77,46,88,53,36,70,36,46,69,70,56,19,46,42,41,43,71,70,65,51,53,44,54,69,38,70,34,35,39,25,34,40,77,46,44,39,24,35,29,27,29,67,44,68,56,48,96,79,28,31,43,28,40,70,54,61,69,51,81,74,68,72,88,65,48,45,31,32,41,36,34,30,46,46,71,83,68,47,49,60,53,40,44,33,52,38,48,55,68,53,37,47,29,37,38,36,24,38,48,92,56,30,85,72,80,68,53,73,68,54,27,49,52,49,26,52,51,50,38,50,44,32,49,52,33,25,46,72,49,66,50,30,51,56,47,49,52,42,66,56,37,49,44,70,60,48,56,73,74,51,73,79,70,67,50,37,34,27,66,38,86,60,85,86,48,48,51,42,57,63,56,40,51,54,36,38,76,67,64,49,48,34,32,34,42,37,40,43,23,87,69,36,68,52,71,67,54,48,51,52,42,43,74,74,58,36,43,61,19,20,89,56,86,68,69,54,49,52,58,53,42,52,53,34,52,51,31,43,48,47,54,50,49,85

Nearest PDB structures (foldseek):
  5o96-assembly4_G  TM=9.222E-01  e=9.030E-24  Legionella pneumophila
  1nxz-assembly1_B  TM=9.163E-01  e=4.645E-23  Haemophilus influenzae
  1vhk-assembly3_C  TM=8.611E-01  e=1.086E-22  Bacillus subtilis
  5vm8-assembly3_A  TM=9.087E-01  e=5.585E-22  Neisseria gonorrhoeae
  4e8b-assembly1_A  TM=8.677E-01  e=1.156E-21  Escherichia coli K-12

InterPro domains:
  IPR006700 Ribosomal RNA small subunit methyltransferase E [PIRSF015601] (1-243)
  IPR006700 Ribosomal RNA small subunit methyltransferase E [PTHR30027] (1-244)
  IPR006700 Ribosomal RNA small subunit methyltransferase E [TIGR00046] (13-244)
  IPR015947 PUA-like superfamily [SSF88697] (1-62)
  IPR029026 tRNA (guanine-N1-)-methyltransferase, N-terminal [G3DSA:3.40.1280.10] (1-245)
  IPR029028 Alpha/beta knot methyltransferases [SSF75217] (73-243)
  IPR046886 Ribosomal RNA small subunit methyltransferase E, methyltransferase domain [PF04452] (74-240)
  IPR046886 Ribosomal RNA small subunit methyltransferase E, methyltransferase domain [cd18084] (78-240)
  IPR046887 Ribosomal RNA small subunit methyltransferase E, PUA-like domain [PF20260] (18-57)

pLDDT: mean 95.67, std 4.02, range [72.44, 98.88]

Sequence (490 aa):
MARFFLPPSEWAAPAWELRGDEAHHAAKVLRLKQGDSCIVFDGCGRAAHAVVAEPPRSSGVLLVPGEECPPSPPVAHLTLCQAVPKGANMDLIIQKSVELGVSAIVPLVTDRTIVRLNAREAEAKRQKWQRIALEACKQCGQNTLPEVALPVPFAEWLRGGIPEGLNIIASLAPGVRPVREVLETARSRSVRHASLLVGPEGDFTDRETAMALEAGFVPVTLGPIVLRVETAAFFGLAAMRYALDMARFFLPPSEWAAPAWELRGDEAHHAAKVLRLKQGDSCIVFDGCGRAAHAVVAEPPRSSGVLLVPGEECPPSPPVAHLTLCQAVPKGANMDLIIQKSVELGVSAIVPLVTDRTIVRLNAREAEAKRQKWQRIALEACKQCGQNTLPEVALPVPFAEWLRGGIPEGLNIIASLAPGVRPVREVLETARSRSVRHASLLVGPEGDFTDRETAMALEAGFVPVTLGPIVLRVETAAFFGLAAMRYALD

Organism: Akkermansia muciniphila (strain ATCC BAA-835 / DSM 22959 / JCM 33894 / BCRC 81048 / CCUG 64013 / CIP 107961 / Muc) (NCBI:txid349741)

Secondary structure (DSSP, 8-state):
--EEE--GGGTTSSSEEE-HHHHHIIIIIS---TT-EEEEE-BBS-EEEEEE-S--BTTBEEEEEEEEPPPPPP--EEEEEEE--STTHHHHHHHHHHHTT-SEEEEEE-TT------HHHHHHHHHHHHHHHHHHHHHHT--B--EEPPPEEHHHHHHT---SSEEEEE---TTPEEHHHHHHHHHHTT--EEEEEE--TT---HHHHHHHHHHTPEEEE--SSPPPHHHHHHHHHHHHHHHH-/--EEE--GGGTTSSSEEE-HHHHHIIIIIS---TT-EEEEE-BBS-EEEEEE-S---SS-EEEEEEEEPPPPPP--EEEEEEE--STTHHHHHHHHHHHTT-SEEEEEE-TT------HHHHHHHHHHHHHHHHHHHHHHT-SB--EEPPPEEHHHHHHT---SSEEEEE---TTPEEHHHHHHHHHHTT--EEEEEE--TT---HHHHHHHHHHTPEEEE--SSPPPHHHHHHHHHHHHHHHH-

Radius of gyration: 24.1 Å; Cα contacts (8 Å, |Δi|>4): 1054; chains: 2; bounding box: 55×70×59 Å